Protein AF-A0A3P7P474-F1 (afdb_monomer_lite)

Sequence (451 aa):
MVKGCYFLPIITDCFSPKYAFSIVKDICQPGIQMETLASTDVSKIVAGDEDAVLDVIWKLFLLSEGKQSKSSQVENEIHEVKASLVAWCNQQASAALLQESRDFSSSWWNIWIFSRLAEALFQKPVDVQTPGDTDRLSSALSSFEINFGLPQAISVEDICTGHCDERALILYLACLRDAVSRHRTLTRVKRRLEALVACAELCKEYREGSRRFEDWIKKEINRLTPNPPPDIQTLISARAELRRLQDFQLEEKPIREQEVRRLLELLCLLSAKTDGEGECFLTDYDRSFPARSEEALRQLENALSHRKVCLLEFLKRFDGVQAEIEGLKRRTICLTSWLEKMQGTVNHLCETKSVSNVIFFNNLRNQFEYHCFFVFLYTQNRTEAGKFTDLTRAYERLRTLSPNSTELDNVMRSIALLHTRWHKLRGEALQRLEEANSCRLSFALQLSRND

Organism: Dibothriocephalus latus (NCBI:txid60516)

Secondary structure (DSSP, 8-state):
---S-TTHHHHHTT--HHHHHHHHHHHT-SSS-THHHHTS-HHHHHTT-HHHHHHHHHHHHHHHTT----TT-HHHHHHHHHHHHHHHHHHHS-TTTSSSS--TTT-TT-HHHHHHHHHHHHSS---TT--SHHHHHHHHHHHHHHHH-----S-HHHHHTT-S-HHHHHHHHHHHHHHHHHHHHHHHHHHHHHHHHHHHHHHHHHHHHHHHHHHHHHHHHHHHSSSS-TTTTSHHHHHHHHHHHHHIIIIIHHHHHHHHHHHHHHHHHHHHHHHHHS-----HHHHTHHHHHHHHHHHHHHHHHHHHHHHHHHHHHHHHHHHHHHHHHHHHHHHHHHHHHHHHHHHHHHHT--THHHHHHHHHHHHHHHHHHHTTTTS-------TTHHHHHHHHHHHHH-TT-HHHHHHHHHHHHHHHHHHHHHHHHHHHHHHHHHHHHHHHHHHTT--

Radius of gyration: 57.65 Å; chains: 1; bounding box: 111×51×171 Å

InterPro domains:
  IPR001715 Calponin homology domain [PF00307] (80-178)
  IPR036872 CH domain superfamily [G3DSA:1.10.418.10] (75-179)
  IPR036872 CH domain superfamily [SSF47576] (37-176)

pLDDT: mean 72.61, std 16.37, range [26.06, 95.94]

Foldseek 3Di:
DAPFFPVCPVCVVPDQLVVVVVVVVVVPPDDQDCPQVVVQDNVCSSVVPPVSVVVVVLSVLLVVVVDNDDPVCPVVSVVVLQVVLVVVLVVQQDPVRVPPDDDPVPPLLDLVSLLRSQCSLVVDRQPPPPPDSLVSSVSSQVSLCVQQVQDPRGDSVCSVVVNTDPSSSSSSSVVSSVSSVVSVVVVVVVVVVVVVVVLVVLVVVLVVLLVVLVVVLVVLLVVLPDPPPPPPPDPVVLVVVLVVLVCCVVPVVVVSVVSVVVSVVSVVVSVVVCVVPVDRPDDPVSVCSVVVSVVSVVSSVVSSVVSNVSSVVVVVVVVVLVVLLVLLVVVLVVLVVLLVVLVVLLVVLLVVLDPVSVVVNVVSVVVSLVCLVVSPVVPDDDDDDGSLVVSVVSLVVSCVVPVPDPSSVVSVVSSVVSVVSSVCCVVVSVVSSVVSVVVVVVVVVVVVVVD

Structure (mmCIF, N/CA/C/O backbone):
data_AF-A0A3P7P474-F1
#
_entry.id   AF-A0A3P7P474-F1
#
loop_
_atom_site.group_PDB
_atom_site.id
_atom_site.type_symbol
_atom_site.label_atom_id
_atom_site.label_alt_id
_atom_site.label_comp_id
_atom_site.label_asym_id
_atom_site.label_entity_id
_atom_site.label_seq_id
_atom_site.pdbx_PDB_ins_code
_atom_site.Cartn_x
_atom_site.Cartn_y
_atom_site.Cartn_z
_atom_site.occupancy
_atom_site.B_iso_or_equiv
_atom_site.auth_seq_id
_atom_site.auth_comp_id
_atom_site.auth_asym_id
_atom_site.auth_atom_id
_atom_site.pdbx_PDB_model_num
ATOM 1 N N . MET A 1 1 ? 31.422 3.121 -63.169 1.00 30.03 1 MET A N 1
ATOM 2 C CA . MET A 1 1 ? 32.227 1.882 -62.928 1.00 30.03 1 MET A CA 1
ATOM 3 C C . MET A 1 1 ? 32.115 1.460 -61.451 1.00 30.03 1 MET A C 1
ATOM 5 O O . MET A 1 1 ? 33.030 1.677 -60.672 1.00 30.03 1 MET A O 1
ATOM 9 N N . VAL A 1 2 ? 30.972 0.883 -61.054 1.00 30.39 2 VAL A N 1
ATOM 10 C CA . VAL A 1 2 ? 30.669 0.416 -59.683 1.00 30.39 2 VAL A CA 1
ATOM 11 C C . VAL A 1 2 ? 30.167 -1.023 -59.792 1.00 30.39 2 VAL A C 1
ATOM 13 O O . VAL A 1 2 ? 28.981 -1.263 -59.965 1.00 30.39 2 VAL A O 1
ATOM 16 N N . LYS A 1 3 ? 31.081 -2.000 -59.789 1.00 26.06 3 LYS A N 1
ATOM 17 C CA . LYS A 1 3 ? 30.736 -3.427 -59.968 1.00 26.06 3 LYS A CA 1
ATOM 18 C C . LYS A 1 3 ? 30.696 -4.247 -58.670 1.00 26.06 3 LYS A C 1
ATOM 20 O O . LYS A 1 3 ? 30.462 -5.446 -58.746 1.00 26.06 3 LYS A O 1
ATOM 25 N N . GLY A 1 4 ? 30.882 -3.625 -57.501 1.00 30.19 4 GLY A N 1
ATOM 26 C CA . GLY A 1 4 ? 31.003 -4.338 -56.215 1.00 30.19 4 GLY A CA 1
ATOM 27 C C . GLY A 1 4 ? 30.105 -3.852 -55.070 1.00 30.19 4 GLY A C 1
ATOM 28 O O . GLY A 1 4 ? 30.149 -4.422 -53.985 1.00 30.19 4 GLY A O 1
ATOM 29 N N . CYS A 1 5 ? 29.281 -2.816 -55.265 1.00 32.16 5 CYS A N 1
ATOM 30 C CA . CYS A 1 5 ? 28.410 -2.305 -54.201 1.00 32.16 5 CYS A CA 1
ATOM 31 C C . CYS A 1 5 ? 27.021 -2.957 -54.261 1.00 32.16 5 CYS A C 1
ATOM 33 O O . CYS A 1 5 ? 26.242 -2.696 -55.179 1.00 32.16 5 CYS A O 1
ATOM 35 N N . TYR A 1 6 ? 26.661 -3.719 -53.224 1.00 39.00 6 TYR A N 1
ATOM 36 C CA . TYR A 1 6 ? 25.325 -4.313 -53.034 1.00 39.00 6 TYR A CA 1
ATOM 37 C C . TYR A 1 6 ? 24.215 -3.275 -52.754 1.00 39.00 6 TYR A C 1
ATOM 39 O O . TYR A 1 6 ? 23.088 -3.638 -52.428 1.00 39.00 6 TYR A O 1
ATOM 47 N N . PHE A 1 7 ? 24.493 -1.977 -52.918 1.00 35.59 7 PHE A N 1
ATOM 48 C CA . PHE A 1 7 ? 23.467 -0.930 -52.952 1.00 35.59 7 PHE A CA 1
ATOM 49 C C . PHE A 1 7 ? 22.652 -0.934 -54.253 1.00 35.59 7 PHE A C 1
ATOM 51 O O . PHE A 1 7 ? 21.515 -0.464 -54.246 1.00 35.59 7 PHE A O 1
ATOM 58 N N . LEU A 1 8 ? 23.201 -1.461 -55.357 1.00 36.12 8 LEU A N 1
ATOM 59 C CA . LEU A 1 8 ? 22.512 -1.427 -56.648 1.00 36.12 8 LEU A CA 1
ATOM 60 C C . LEU A 1 8 ? 21.246 -2.301 -56.706 1.00 36.12 8 LEU A C 1
ATOM 62 O O . LEU A 1 8 ? 20.231 -1.743 -57.100 1.00 36.12 8 LEU A O 1
ATOM 66 N N . PRO A 1 9 ? 21.197 -3.574 -56.257 1.00 33.28 9 PRO A N 1
ATOM 67 C CA . PRO A 1 9 ? 20.021 -4.424 -56.488 1.00 33.28 9 PRO A CA 1
ATOM 68 C C . PRO A 1 9 ? 18.727 -3.910 -55.834 1.00 33.28 9 PRO A C 1
ATOM 70 O O . PRO A 1 9 ? 17.646 -4.048 -56.397 1.00 33.28 9 PRO A O 1
ATOM 73 N N . ILE A 1 10 ? 18.821 -3.254 -54.670 1.00 35.09 10 ILE A N 1
ATOM 74 C CA . ILE A 1 10 ? 17.646 -2.728 -53.948 1.00 35.09 10 ILE A CA 1
ATOM 75 C C . ILE A 1 10 ? 17.085 -1.470 -54.637 1.00 35.09 10 ILE A C 1
ATOM 77 O O . ILE A 1 10 ? 15.881 -1.215 -54.592 1.00 35.09 10 ILE A O 1
ATOM 81 N N . ILE A 1 11 ? 17.941 -0.694 -55.308 1.00 38.34 11 ILE A N 1
ATOM 82 C CA . ILE A 1 11 ? 17.552 0.530 -56.017 1.00 38.34 11 ILE A CA 1
ATOM 83 C C . ILE A 1 11 ? 17.171 0.209 -57.473 1.00 38.34 11 ILE A C 1
ATOM 85 O O . ILE A 1 11 ? 16.175 0.728 -57.970 1.00 38.34 11 ILE A O 1
ATOM 89 N N . THR A 1 12 ? 17.878 -0.691 -58.158 1.00 37.34 12 THR A N 1
ATOM 90 C CA . THR A 1 12 ? 17.624 -1.012 -59.572 1.00 37.34 12 THR A CA 1
ATOM 91 C C . THR A 1 12 ? 16.317 -1.769 -59.795 1.00 37.34 12 THR A C 1
ATOM 93 O O . THR A 1 12 ? 15.658 -1.521 -60.801 1.00 37.34 12 THR A O 1
ATOM 96 N N . ASP A 1 13 ? 15.885 -2.614 -58.852 1.00 37.56 13 ASP A N 1
ATOM 97 C CA . ASP A 1 13 ? 14.627 -3.366 -58.993 1.00 37.56 13 ASP A CA 1
ATOM 98 C C . ASP A 1 13 ? 13.378 -2.520 -58.670 1.00 37.56 13 ASP A C 1
ATOM 100 O O . ASP A 1 13 ? 12.267 -2.862 -59.080 1.00 37.56 13 ASP A O 1
ATOM 104 N N . CYS A 1 14 ? 13.542 -1.380 -57.984 1.00 37.00 14 CYS A N 1
ATOM 105 C CA . CYS A 1 14 ? 12.440 -0.483 -57.609 1.00 37.00 14 CYS A CA 1
ATOM 106 C C . CYS A 1 14 ? 12.325 0.773 -58.495 1.00 37.00 14 CYS A C 1
ATOM 108 O O . CYS A 1 14 ? 11.261 1.397 -58.547 1.00 37.00 14 CYS A O 1
ATOM 110 N N . PHE A 1 15 ? 13.386 1.166 -59.204 1.00 42.53 15 PHE A N 1
ATOM 111 C CA . PHE A 1 15 ? 13.407 2.391 -60.005 1.00 42.53 15 PHE A CA 1
ATOM 112 C C . PHE A 1 15 ? 13.081 2.118 -61.479 1.00 42.53 15 PHE A C 1
ATOM 114 O O . PHE A 1 15 ? 13.944 2.112 -62.352 1.00 42.53 15 PHE A O 1
ATOM 121 N N . SER A 1 16 ? 11.789 1.994 -61.795 1.00 43.84 16 SER A N 1
ATOM 122 C CA . SER A 1 16 ? 11.343 2.296 -63.161 1.00 43.84 16 SER A CA 1
ATOM 123 C C . SER A 1 16 ? 11.726 3.751 -63.486 1.00 43.84 16 SER A C 1
ATOM 125 O O . SER A 1 16 ? 11.439 4.640 -62.673 1.00 43.84 16 SER A O 1
ATOM 127 N N . PRO A 1 17 ? 12.320 4.050 -64.659 1.00 45.66 17 PRO A N 1
ATOM 128 C CA . PRO A 1 17 ? 12.796 5.396 -65.002 1.00 45.66 17 PRO A CA 1
ATOM 129 C C . PRO A 1 17 ? 11.696 6.474 -64.942 1.00 45.66 17 PRO A C 1
ATOM 131 O O . PRO A 1 17 ? 11.989 7.658 -64.785 1.00 45.66 17 PRO A O 1
ATOM 134 N N . LYS A 1 18 ? 10.413 6.079 -64.986 1.00 45.47 18 LYS A N 1
ATOM 135 C CA . LYS A 1 18 ? 9.263 6.978 -64.786 1.00 45.47 18 LYS A CA 1
ATOM 136 C C . LYS A 1 18 ? 9.041 7.392 -63.323 1.00 45.47 18 LYS A C 1
ATOM 138 O O . LYS A 1 18 ? 8.585 8.505 -63.082 1.00 45.47 18 LYS A O 1
ATOM 143 N N . TYR A 1 19 ? 9.361 6.530 -62.359 1.00 49.44 19 TYR A N 1
ATOM 144 C CA . TYR A 1 19 ? 9.204 6.810 -60.926 1.00 49.44 19 TYR A CA 1
ATOM 145 C C . TYR A 1 19 ? 10.385 7.604 -60.359 1.00 49.44 19 TYR A C 1
ATOM 147 O O . TYR A 1 19 ? 10.177 8.463 -59.505 1.00 49.44 19 TYR A O 1
ATOM 155 N N . ALA A 1 20 ? 11.588 7.406 -60.910 1.00 48.69 20 ALA A N 1
ATOM 156 C CA . ALA A 1 20 ? 12.783 8.180 -60.567 1.00 48.69 20 ALA A CA 1
ATOM 157 C C . ALA A 1 20 ? 12.542 9.696 -60.669 1.00 48.69 20 ALA A C 1
ATOM 159 O O . ALA A 1 20 ? 12.865 10.454 -59.759 1.00 48.69 20 ALA A O 1
ATOM 160 N N . PHE A 1 21 ? 11.901 10.128 -61.760 1.00 49.84 21 PHE A N 1
ATOM 161 C CA . PHE A 1 21 ? 11.622 11.537 -62.029 1.00 49.84 21 PHE A CA 1
ATOM 162 C C . PHE A 1 21 ? 10.602 12.146 -61.052 1.00 49.84 21 PHE A C 1
ATOM 164 O O . PHE A 1 21 ? 10.766 13.292 -60.640 1.00 49.84 21 PHE A O 1
ATOM 171 N N . SER A 1 22 ? 9.570 11.391 -60.646 1.00 54.66 22 SER A N 1
ATOM 172 C CA . SER A 1 22 ? 8.598 11.862 -59.644 1.00 54.66 22 SER A CA 1
ATOM 173 C C . SER A 1 22 ? 9.245 11.994 -58.270 1.00 54.66 22 SER A C 1
ATOM 175 O O . SER A 1 22 ? 9.094 13.023 -57.630 1.00 54.66 22 SER A O 1
ATOM 177 N N . ILE A 1 23 ? 10.040 11.003 -57.859 1.00 58.69 23 ILE A N 1
ATOM 178 C CA . ILE A 1 23 ? 10.731 11.001 -56.563 1.00 58.69 23 ILE A CA 1
ATOM 179 C C . ILE A 1 23 ? 11.720 12.168 -56.472 1.00 58.69 23 ILE A C 1
ATOM 181 O O . ILE A 1 23 ? 11.723 12.894 -55.484 1.00 58.69 23 ILE A O 1
ATOM 185 N N . VAL A 1 24 ? 12.516 12.408 -57.521 1.00 55.00 24 VAL A N 1
ATOM 186 C CA . VAL A 1 24 ? 13.437 13.557 -57.568 1.00 55.00 24 VAL A CA 1
ATOM 187 C C . VAL A 1 24 ? 12.667 14.878 -57.500 1.00 55.00 24 VAL A C 1
ATOM 189 O O . VAL A 1 24 ? 13.089 15.792 -56.796 1.00 55.00 24 VAL A O 1
ATOM 192 N N . LYS A 1 25 ? 11.512 14.979 -58.166 1.00 53.75 25 LYS A N 1
ATOM 193 C CA . LYS A 1 25 ? 10.660 16.176 -58.134 1.00 53.75 25 LYS A CA 1
ATOM 194 C C . LYS A 1 25 ? 10.018 16.406 -56.759 1.00 53.75 25 LYS A C 1
ATOM 196 O O . LYS A 1 25 ? 9.964 17.551 -56.317 1.00 53.75 25 LYS A O 1
ATOM 201 N N . ASP A 1 26 ? 9.582 15.343 -56.088 1.00 56.62 26 ASP A N 1
ATOM 202 C CA . ASP A 1 26 ? 8.916 15.393 -54.781 1.00 56.62 26 ASP A CA 1
ATOM 203 C C . ASP A 1 26 ? 9.908 15.660 -53.633 1.00 56.62 26 ASP A C 1
ATOM 205 O O . ASP A 1 26 ? 9.574 16.356 -52.679 1.00 56.62 26 ASP A O 1
ATOM 209 N N . ILE A 1 27 ? 11.160 15.198 -53.752 1.00 53.34 27 ILE A N 1
ATOM 210 C CA . ILE A 1 27 ? 12.258 15.542 -52.825 1.00 53.34 27 ILE A CA 1
ATOM 211 C C . ILE A 1 27 ? 12.679 17.021 -52.973 1.00 53.34 27 ILE A C 1
ATOM 213 O O . ILE A 1 27 ? 13.187 17.628 -52.030 1.00 53.34 27 ILE A O 1
ATOM 217 N N . CYS A 1 28 ? 12.446 17.634 -54.138 1.00 50.69 28 CYS A N 1
ATOM 218 C CA . CYS A 1 28 ? 12.890 18.994 -54.459 1.00 50.69 28 CYS A CA 1
ATOM 219 C C . CYS A 1 28 ? 11.994 20.146 -53.942 1.00 50.69 28 CYS A C 1
ATOM 221 O O . CYS A 1 28 ? 12.257 21.296 -54.301 1.00 50.69 28 CYS A O 1
ATOM 223 N N . GLN A 1 29 ? 10.978 19.930 -53.090 1.00 44.53 29 GLN A N 1
ATOM 224 C CA . GLN A 1 29 ? 10.278 21.041 -52.406 1.00 44.53 29 GLN A CA 1
ATOM 225 C C . GLN A 1 29 ? 9.906 20.755 -50.935 1.00 44.53 29 GLN A C 1
ATOM 227 O O . GLN A 1 29 ? 9.516 19.631 -50.635 1.00 44.53 29 GLN A O 1
ATOM 232 N N . PRO A 1 30 ? 9.905 21.766 -50.027 1.00 48.44 30 PRO A N 1
ATOM 233 C CA . PRO A 1 30 ? 10.418 23.135 -50.139 1.00 48.44 30 PRO A CA 1
ATOM 234 C C . PRO A 1 30 ? 11.749 23.304 -49.372 1.00 48.44 30 PRO A C 1
ATOM 236 O O . PRO A 1 30 ? 11.830 23.025 -48.179 1.00 48.44 30 PRO A O 1
ATOM 239 N N . GLY A 1 31 ? 12.788 23.815 -50.042 1.00 48.06 31 GLY A N 1
ATOM 240 C CA . GLY A 1 31 ? 14.022 24.294 -49.390 1.00 48.06 31 GLY A CA 1
ATOM 241 C C . GLY A 1 31 ? 15.338 23.745 -49.946 1.00 48.06 31 GLY A C 1
ATOM 242 O O . GLY A 1 31 ? 16.386 24.333 -49.690 1.00 48.06 31 GLY A O 1
ATOM 243 N N . ILE A 1 32 ? 15.304 22.679 -50.746 1.00 52.50 32 ILE A N 1
ATOM 244 C CA . ILE A 1 32 ? 16.493 22.145 -51.422 1.00 52.50 32 ILE A CA 1
ATOM 245 C C . ILE A 1 32 ? 16.586 22.808 -52.798 1.00 52.50 32 ILE A C 1
ATOM 247 O O . ILE A 1 32 ? 15.702 22.649 -53.639 1.00 52.50 32 ILE A O 1
ATOM 251 N N . GLN A 1 33 ? 17.617 23.627 -53.006 1.00 53.81 33 GLN A N 1
ATOM 252 C CA . GLN A 1 33 ? 17.768 24.415 -54.226 1.00 53.81 33 GLN A CA 1
ATOM 253 C C . GLN A 1 33 ? 17.976 23.498 -55.442 1.00 53.81 33 GLN A C 1
ATOM 255 O O . GLN A 1 33 ? 18.973 22.789 -55.551 1.00 53.81 33 GLN A O 1
ATOM 260 N N . MET A 1 34 ? 17.024 23.554 -56.377 1.00 47.53 34 MET A N 1
ATOM 261 C CA . MET A 1 34 ? 17.015 22.839 -57.663 1.00 47.53 34 MET A CA 1
ATOM 262 C C . MET A 1 34 ? 18.294 23.017 -58.502 1.00 47.53 34 MET A C 1
ATOM 264 O O . MET A 1 34 ? 18.552 22.202 -59.383 1.00 47.53 34 MET A O 1
ATOM 268 N N . GLU A 1 35 ? 19.105 24.045 -58.242 1.00 52.72 35 GLU A N 1
ATOM 269 C CA . GLU A 1 35 ? 20.341 24.335 -58.983 1.00 52.72 35 GLU A CA 1
ATOM 270 C C . GLU A 1 35 ? 21.384 23.209 -58.873 1.00 52.72 35 GLU A C 1
ATOM 272 O O . GLU A 1 35 ? 22.077 22.912 -59.847 1.00 52.72 35 GLU A O 1
ATOM 277 N N . THR A 1 36 ? 21.452 22.516 -57.732 1.00 52.31 36 THR A N 1
ATOM 278 C CA . THR A 1 36 ? 22.420 21.432 -57.511 1.00 52.31 36 THR A CA 1
ATOM 279 C C . THR A 1 36 ? 22.114 20.191 -58.360 1.00 52.31 36 THR A C 1
ATOM 281 O O . THR A 1 36 ? 23.022 19.572 -58.922 1.00 52.31 36 THR A O 1
ATOM 284 N N . LEU A 1 37 ? 20.831 19.842 -58.505 1.00 54.69 37 LEU A N 1
ATOM 285 C CA . LEU A 1 37 ? 20.383 18.684 -59.288 1.00 54.69 37 LEU A CA 1
ATOM 286 C C . LEU A 1 37 ? 20.219 19.015 -60.779 1.00 54.69 37 LEU A C 1
ATOM 288 O O . LEU A 1 37 ? 20.416 18.128 -61.609 1.00 54.69 37 LEU A O 1
ATOM 292 N N . ALA A 1 38 ? 19.965 20.285 -61.126 1.00 53.09 38 ALA A N 1
ATOM 293 C CA . ALA A 1 38 ? 19.845 20.770 -62.505 1.00 53.09 38 ALA A CA 1
ATOM 294 C C . ALA A 1 38 ? 21.130 20.621 -63.342 1.00 53.09 38 ALA A C 1
ATOM 296 O O . ALA A 1 38 ? 21.060 20.611 -64.567 1.00 53.09 38 ALA A O 1
ATOM 297 N N . SER A 1 39 ? 22.293 20.477 -62.696 1.00 54.06 39 SER A N 1
ATOM 298 C CA . SER A 1 39 ? 23.575 20.194 -63.364 1.00 54.06 39 SER A CA 1
ATOM 299 C C . SER A 1 39 ? 23.684 18.774 -63.939 1.00 54.06 39 SER A C 1
ATOM 301 O O . SER A 1 39 ? 24.614 18.484 -64.689 1.00 54.06 39 SER A O 1
ATOM 303 N N . THR A 1 40 ? 22.759 17.882 -63.581 1.00 58.66 40 THR A N 1
ATOM 304 C CA . THR A 1 40 ? 22.797 16.468 -63.961 1.00 58.66 40 THR A CA 1
ATOM 305 C C . THR A 1 40 ? 21.832 16.241 -65.120 1.00 58.66 40 THR A C 1
ATOM 307 O O . THR A 1 40 ? 20.651 16.564 -65.007 1.00 58.66 40 THR A O 1
ATOM 310 N N . ASP A 1 41 ? 22.316 15.688 -66.237 1.00 60.97 41 ASP A N 1
ATOM 311 C CA . ASP A 1 41 ? 21.489 15.378 -67.409 1.00 60.97 41 ASP A CA 1
ATOM 312 C C . ASP A 1 41 ? 20.387 14.373 -67.036 1.00 60.97 41 ASP A C 1
ATOM 314 O O . ASP A 1 41 ? 20.588 13.158 -67.032 1.00 60.97 41 ASP A O 1
ATOM 318 N N . VAL A 1 42 ? 19.185 14.875 -66.754 1.00 62.31 42 VAL A N 1
ATOM 319 C CA . VAL A 1 42 ? 18.019 14.052 -66.392 1.00 62.31 42 VAL A CA 1
ATOM 320 C C . VAL A 1 42 ? 17.658 13.058 -67.508 1.00 62.31 42 VAL A C 1
ATOM 322 O O . VAL A 1 42 ? 17.116 11.984 -67.247 1.00 62.31 42 VAL A O 1
ATOM 325 N N . SER A 1 43 ? 18.029 13.372 -68.751 1.00 61.41 43 SER A N 1
ATOM 326 C CA . SER A 1 43 ? 17.924 12.475 -69.905 1.00 61.41 43 SER A CA 1
ATOM 327 C C . SER A 1 43 ? 18.763 11.197 -69.758 1.00 61.41 43 SER A C 1
ATOM 329 O O . SER A 1 43 ? 18.304 10.139 -70.182 1.00 61.41 43 SER A O 1
ATOM 331 N N . LYS A 1 44 ? 19.942 11.259 -69.120 1.00 63.34 44 LYS A N 1
ATOM 332 C CA . LYS A 1 44 ? 20.820 10.098 -68.882 1.00 63.34 44 LYS A CA 1
ATOM 333 C C . LYS A 1 44 ? 20.278 9.179 -67.789 1.00 63.34 44 LYS A C 1
ATOM 335 O O . LYS A 1 44 ? 20.331 7.964 -67.927 1.00 63.34 44 LYS A O 1
ATOM 340 N N . ILE A 1 45 ? 19.650 9.750 -66.762 1.00 65.88 45 ILE A N 1
ATOM 341 C CA . ILE A 1 45 ? 18.980 8.994 -65.689 1.00 65.88 45 ILE A CA 1
ATOM 342 C C . ILE A 1 45 ? 17.796 8.199 -66.250 1.00 65.88 45 ILE A C 1
ATOM 344 O O . ILE A 1 45 ? 17.646 7.014 -65.970 1.00 65.88 45 ILE A O 1
ATOM 348 N N . VAL A 1 46 ? 16.966 8.836 -67.085 1.00 63.94 46 VAL A N 1
ATOM 349 C CA . VAL A 1 46 ? 15.829 8.169 -67.746 1.00 63.94 46 VAL A CA 1
ATOM 350 C C . VAL A 1 46 ? 16.304 7.101 -68.739 1.00 63.94 46 VAL A C 1
ATOM 352 O O . VAL A 1 46 ? 15.612 6.102 -68.931 1.00 63.94 46 VAL A O 1
ATOM 355 N N . ALA A 1 47 ? 17.489 7.283 -69.332 1.00 69.31 47 ALA A N 1
ATOM 356 C CA . ALA A 1 47 ? 18.139 6.298 -70.193 1.00 69.31 47 ALA A CA 1
ATOM 357 C C . ALA A 1 47 ? 18.787 5.126 -69.427 1.00 69.31 47 ALA A C 1
ATOM 359 O O . ALA A 1 47 ? 19.233 4.177 -70.069 1.00 69.31 47 ALA A O 1
ATOM 360 N N . GLY A 1 48 ? 18.811 5.160 -68.089 1.00 63.78 48 GLY A N 1
ATOM 361 C CA . GLY A 1 48 ? 19.390 4.101 -67.260 1.00 63.78 48 GLY A CA 1
ATOM 362 C C . GLY A 1 48 ? 20.915 4.143 -67.160 1.00 63.78 48 GLY A C 1
ATOM 363 O O . GLY A 1 48 ? 21.528 3.108 -66.920 1.00 63.78 48 GLY A O 1
ATOM 364 N N . ASP A 1 49 ? 21.534 5.309 -67.360 1.00 77.25 49 ASP A N 1
ATOM 365 C CA . ASP A 1 49 ? 22.973 5.486 -67.162 1.00 77.25 49 ASP A CA 1
ATOM 366 C C . ASP A 1 49 ? 23.329 5.362 -65.670 1.00 77.25 49 ASP A C 1
ATOM 368 O O . ASP A 1 49 ? 22.950 6.204 -64.848 1.00 77.25 49 ASP A O 1
ATOM 372 N N . GLU A 1 50 ? 24.045 4.290 -65.322 1.00 72.38 50 GLU A N 1
ATOM 373 C CA . GLU A 1 50 ? 24.411 3.940 -63.945 1.00 72.38 50 GLU A CA 1
ATOM 374 C C . GLU A 1 50 ? 25.199 5.063 -63.258 1.00 72.38 50 GLU A C 1
ATOM 376 O O . GLU A 1 50 ? 24.927 5.392 -62.101 1.00 72.38 50 GLU A O 1
ATOM 381 N N . ASP A 1 51 ? 26.131 5.701 -63.971 1.00 74.31 51 ASP A N 1
ATOM 382 C CA . ASP A 1 51 ? 26.993 6.738 -63.398 1.00 74.31 51 ASP A CA 1
ATOM 383 C C . ASP A 1 51 ? 26.188 8.019 -63.086 1.00 74.31 51 ASP A C 1
ATOM 385 O O . ASP A 1 51 ? 26.424 8.678 -62.070 1.00 74.31 51 ASP A O 1
ATOM 389 N N . ALA A 1 52 ? 25.171 8.337 -63.898 1.00 73.62 52 ALA A N 1
ATOM 390 C CA . ALA A 1 52 ? 24.276 9.471 -63.661 1.00 73.62 52 ALA A CA 1
ATOM 391 C C . ALA A 1 52 ? 23.341 9.238 -62.461 1.00 73.62 52 ALA A C 1
ATOM 393 O O . ALA A 1 52 ? 23.089 10.158 -61.680 1.00 73.62 52 ALA A O 1
ATOM 394 N N . VAL A 1 53 ? 22.840 8.009 -62.288 1.00 74.12 53 VAL A N 1
ATOM 395 C CA . VAL A 1 53 ? 22.013 7.627 -61.129 1.00 74.12 53 VAL A CA 1
ATOM 396 C C . VAL A 1 53 ? 22.829 7.703 -59.834 1.00 74.12 53 VAL A C 1
ATOM 398 O O . VAL A 1 53 ? 22.366 8.273 -58.843 1.00 74.12 53 VAL A O 1
ATOM 401 N N . LEU A 1 54 ? 24.060 7.185 -59.847 1.00 76.00 54 LEU A N 1
ATOM 402 C CA . LEU A 1 54 ? 24.965 7.210 -58.696 1.00 76.00 54 LEU A CA 1
ATOM 403 C C . LEU A 1 54 ? 25.350 8.636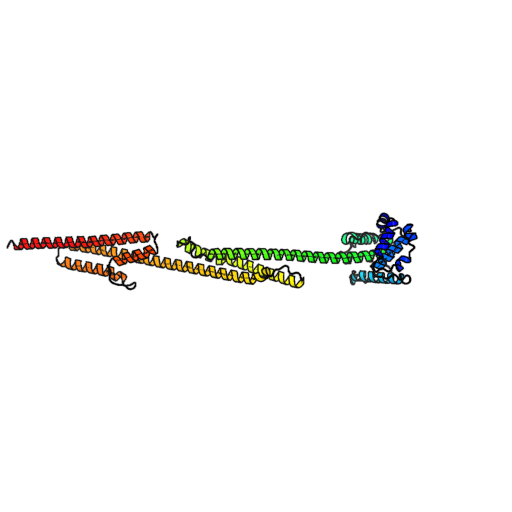 -58.279 1.00 76.00 54 LEU A C 1
ATOM 405 O O . LEU A 1 54 ? 25.400 8.930 -57.084 1.00 76.00 54 LEU A O 1
ATOM 409 N N . ASP A 1 55 ? 25.572 9.538 -59.238 1.00 76.25 55 ASP A N 1
ATOM 410 C CA . ASP A 1 55 ? 25.890 10.939 -58.944 1.00 76.25 55 ASP A CA 1
ATOM 411 C C . ASP A 1 55 ? 24.719 11.675 -58.268 1.00 76.25 55 ASP A C 1
ATOM 413 O O . ASP A 1 55 ? 24.921 12.458 -57.336 1.00 76.25 55 ASP A O 1
ATOM 417 N N . VAL A 1 56 ? 23.475 11.373 -58.661 1.00 75.94 56 VAL A N 1
ATOM 418 C CA . VAL A 1 56 ? 22.282 11.915 -57.990 1.00 75.94 56 VAL A CA 1
ATOM 419 C C . VAL A 1 56 ? 22.137 11.378 -56.570 1.00 75.94 56 VAL A C 1
ATOM 421 O O . VAL A 1 56 ? 21.904 12.165 -55.653 1.00 75.94 56 VAL A O 1
ATOM 424 N N . ILE A 1 57 ? 22.305 10.069 -56.361 1.00 77.69 57 ILE A N 1
ATOM 425 C CA . ILE A 1 57 ? 22.252 9.465 -55.018 1.00 77.69 57 ILE A CA 1
ATOM 426 C C . ILE A 1 57 ? 23.308 10.101 -54.105 1.00 77.69 57 ILE A C 1
ATOM 428 O O . ILE A 1 57 ? 23.016 10.450 -52.961 1.00 77.69 57 ILE A O 1
ATOM 432 N N . TRP A 1 58 ? 24.516 10.322 -54.625 1.00 80.25 58 TRP A N 1
ATOM 433 C CA . TRP A 1 58 ? 25.595 10.974 -53.890 1.00 80.25 58 TRP A CA 1
ATOM 434 C C . TRP A 1 58 ? 25.267 12.423 -53.503 1.00 80.25 58 TRP A C 1
ATOM 436 O O . TRP A 1 58 ? 25.448 12.818 -52.351 1.00 80.25 58 TRP A O 1
ATOM 446 N N . LYS A 1 59 ? 24.722 13.214 -54.435 1.00 75.25 59 LYS A N 1
ATOM 447 C CA . LYS A 1 59 ? 24.268 14.587 -54.160 1.00 75.25 59 LYS A CA 1
ATOM 448 C C . LYS A 1 59 ? 23.159 14.621 -53.104 1.00 75.25 59 LYS A C 1
ATOM 450 O O . LYS A 1 59 ? 23.194 15.471 -52.219 1.00 75.25 59 LYS A O 1
ATOM 455 N N . LEU A 1 60 ? 22.207 13.687 -53.156 1.00 74.69 60 LEU A N 1
ATOM 456 C CA . LEU A 1 60 ? 21.150 13.560 -52.145 1.00 74.69 60 LEU A CA 1
ATOM 457 C C . LEU A 1 60 ? 21.712 13.225 -50.757 1.00 74.69 60 LEU A C 1
ATOM 459 O O . LEU A 1 60 ? 21.264 13.797 -49.764 1.00 74.69 60 LEU A O 1
ATOM 463 N N . PHE A 1 61 ? 22.723 12.359 -50.685 1.00 81.25 61 PHE A N 1
ATOM 464 C CA . PHE A 1 61 ? 23.430 12.080 -49.438 1.00 81.25 61 PHE A CA 1
ATOM 465 C C . PHE A 1 61 ? 24.108 13.338 -48.865 1.00 81.25 61 PHE A C 1
ATOM 467 O O . PHE A 1 61 ? 23.877 13.679 -47.705 1.00 81.25 61 PHE A O 1
ATOM 474 N N . LEU A 1 62 ? 24.869 14.086 -49.670 1.00 76.50 62 LEU A N 1
ATOM 475 C CA . LEU A 1 62 ? 25.522 15.323 -49.210 1.00 76.50 62 LEU A CA 1
ATOM 476 C C . LEU A 1 62 ? 24.516 16.377 -48.720 1.00 76.50 62 LEU A C 1
ATOM 478 O O . LEU A 1 62 ? 24.763 17.059 -47.723 1.00 76.50 62 LEU A O 1
ATOM 482 N N . LEU A 1 63 ? 23.356 16.469 -49.375 1.00 72.62 63 LEU A N 1
ATOM 483 C CA . LEU A 1 63 ? 22.255 17.324 -48.932 1.00 72.62 63 LEU A CA 1
ATOM 484 C C . LEU A 1 63 ? 21.696 16.885 -47.570 1.00 72.62 63 LEU A C 1
ATOM 486 O O . LEU A 1 63 ? 21.412 17.739 -46.731 1.00 72.62 63 LEU A O 1
ATOM 490 N N . SER A 1 64 ? 21.574 15.576 -47.323 1.00 69.75 64 SER A N 1
ATOM 491 C CA . SER A 1 64 ? 21.123 15.045 -46.027 1.00 69.75 64 SER A CA 1
ATOM 492 C C . SER A 1 64 ? 22.099 15.342 -44.877 1.00 69.75 64 SER A C 1
ATOM 494 O O . SER A 1 64 ? 21.663 15.556 -43.749 1.00 69.75 64 SER A O 1
ATOM 496 N N . GLU A 1 65 ? 23.396 15.485 -45.176 1.00 73.00 65 GLU A N 1
ATOM 497 C CA . GLU A 1 65 ? 24.431 15.942 -44.233 1.00 73.00 65 GLU A CA 1
ATOM 498 C C . GLU A 1 65 ? 24.436 17.474 -44.022 1.00 73.00 65 GLU A C 1
ATOM 500 O O . GLU A 1 65 ? 25.281 18.010 -43.300 1.00 73.00 65 GLU A O 1
ATOM 505 N N . GLY A 1 66 ? 23.510 18.207 -44.652 1.00 62.72 66 GLY A N 1
ATOM 506 C CA . GLY A 1 66 ? 23.386 19.661 -44.529 1.00 62.72 66 GLY A CA 1
ATOM 507 C C . GLY A 1 66 ? 24.406 20.461 -45.348 1.00 62.72 66 GLY A C 1
ATOM 508 O O . GLY A 1 66 ? 24.637 21.635 -45.049 1.00 62.72 66 GLY A O 1
ATOM 509 N N . LYS A 1 67 ? 25.030 19.859 -46.372 1.00 59.97 67 LYS A N 1
ATOM 510 C CA . LYS A 1 67 ? 25.974 20.539 -47.274 1.00 59.97 67 LYS A CA 1
ATOM 511 C C . LYS A 1 67 ? 25.243 21.109 -48.490 1.00 59.97 67 LYS A C 1
ATOM 513 O O . LYS A 1 67 ? 24.502 20.403 -49.169 1.00 59.97 67 LYS A O 1
ATOM 518 N N . GLN A 1 68 ? 25.430 22.402 -48.762 1.00 53.97 68 GLN A N 1
ATOM 519 C CA . GLN A 1 68 ? 24.856 23.057 -49.940 1.00 53.97 68 GLN A CA 1
ATOM 520 C C . GLN A 1 68 ? 25.823 22.942 -51.110 1.00 53.97 68 GLN A C 1
ATOM 522 O O . GLN A 1 68 ? 26.732 23.760 -51.214 1.00 53.97 68 GLN A O 1
ATOM 527 N N . SER A 1 69 ? 25.595 21.964 -51.989 1.00 48.25 69 SER A N 1
ATOM 528 C CA . SER A 1 69 ? 26.480 21.743 -53.128 1.00 48.25 69 SER A CA 1
ATOM 529 C C . SER A 1 69 ? 26.379 22.861 -54.157 1.00 48.25 69 SER A C 1
ATOM 531 O O . SER A 1 69 ? 25.521 22.859 -55.046 1.00 48.25 69 SER A O 1
ATOM 533 N N . LYS A 1 70 ? 27.260 23.852 -54.007 1.00 52.47 70 LYS A N 1
ATOM 534 C CA . LYS A 1 70 ? 27.594 24.805 -55.065 1.00 52.47 70 LYS A CA 1
ATOM 535 C C . LYS A 1 70 ? 28.615 24.106 -55.953 1.00 52.47 70 LYS A C 1
ATOM 537 O O . LYS A 1 70 ? 29.629 23.616 -55.465 1.00 52.47 70 LYS A O 1
ATOM 542 N N . SER A 1 71 ? 28.352 24.056 -57.256 1.00 51.12 71 SER A N 1
ATOM 543 C CA . SER A 1 71 ? 29.083 23.245 -58.248 1.00 51.12 71 SER A CA 1
ATOM 544 C C . SER A 1 71 ? 30.610 23.436 -58.288 1.00 51.12 71 SER A C 1
ATOM 546 O O . SER A 1 71 ? 31.300 22.620 -58.889 1.00 51.12 71 SER A O 1
ATOM 548 N N . SER A 1 72 ? 31.153 24.467 -57.634 1.00 52.69 72 SER A N 1
ATOM 549 C CA . SER A 1 72 ? 32.588 24.741 -57.511 1.00 52.69 72 SER A CA 1
ATOM 550 C C . SER A 1 72 ? 33.245 24.278 -56.195 1.00 52.69 72 SER A C 1
ATOM 552 O O . SER A 1 72 ? 34.443 24.498 -56.034 1.00 52.69 72 SER A O 1
ATOM 554 N N . GLN A 1 73 ? 32.515 23.663 -55.249 1.00 59.56 73 GLN A N 1
ATOM 555 C CA . GLN A 1 73 ? 33.027 23.324 -53.903 1.00 59.56 73 GLN A CA 1
ATOM 556 C C . GLN A 1 73 ? 32.800 21.867 -53.451 1.00 59.56 73 GLN A C 1
ATOM 558 O O . GLN A 1 73 ? 33.052 21.549 -52.289 1.00 59.56 73 GLN A O 1
ATOM 563 N N . VAL A 1 74 ? 32.415 20.960 -54.356 1.00 61.94 74 VAL A N 1
ATOM 564 C CA . VAL A 1 74 ? 32.130 19.541 -54.042 1.00 61.94 74 VAL A CA 1
ATOM 565 C C . VAL A 1 74 ? 33.280 18.862 -53.282 1.00 61.94 74 VAL A C 1
ATOM 567 O O . VAL A 1 74 ? 33.044 18.150 -52.310 1.00 61.94 74 VAL A O 1
ATOM 570 N N . GLU A 1 75 ? 34.536 19.107 -53.662 1.00 67.00 75 GLU A N 1
ATOM 571 C CA . GLU A 1 75 ? 35.704 18.524 -52.979 1.00 67.00 75 GLU A CA 1
ATOM 572 C C . GLU A 1 75 ? 35.847 19.003 -51.524 1.00 67.00 75 GLU A C 1
ATOM 574 O O . GLU A 1 75 ? 36.192 18.213 -50.642 1.00 67.00 75 GLU A O 1
ATOM 579 N N . ASN A 1 76 ? 35.508 20.267 -51.250 1.00 71.88 76 ASN A N 1
ATOM 580 C CA . ASN A 1 76 ? 35.534 20.825 -49.897 1.00 71.88 76 ASN A CA 1
ATOM 581 C C . ASN A 1 76 ? 34.419 20.228 -49.029 1.00 71.88 76 ASN A C 1
ATOM 583 O O . ASN A 1 76 ? 34.653 19.885 -47.874 1.00 71.88 76 ASN A O 1
ATOM 587 N N . GLU A 1 77 ? 33.221 20.043 -49.586 1.00 71.25 77 GLU A N 1
ATOM 588 C CA . GLU A 1 77 ? 32.085 19.427 -48.883 1.00 71.25 77 GLU A CA 1
ATOM 589 C C . GLU A 1 77 ? 32.376 17.977 -48.500 1.00 71.25 77 GLU A C 1
ATOM 591 O O . GLU A 1 77 ? 32.108 17.561 -47.370 1.00 71.25 77 GLU A O 1
ATOM 596 N N . ILE A 1 78 ? 32.991 17.228 -49.419 1.00 73.31 78 ILE A N 1
ATOM 597 C CA . ILE A 1 78 ? 33.459 15.867 -49.160 1.00 73.31 78 ILE A CA 1
ATOM 598 C C . ILE A 1 78 ? 34.495 15.885 -48.037 1.00 73.31 78 ILE A C 1
ATOM 600 O O . ILE A 1 78 ? 34.374 15.107 -47.094 1.00 73.31 78 ILE A O 1
ATOM 604 N N . HIS A 1 79 ? 35.479 16.786 -48.086 1.00 76.00 79 HIS A N 1
ATOM 605 C CA . HIS A 1 79 ? 36.492 16.907 -47.038 1.00 76.00 79 HIS A CA 1
ATOM 606 C C . HIS A 1 79 ? 35.882 17.235 -45.661 1.00 76.00 79 HIS A C 1
ATOM 608 O O . HIS A 1 79 ? 36.318 16.700 -44.642 1.00 76.00 79 HIS A O 1
ATOM 614 N N . GLU A 1 80 ? 34.845 18.070 -45.602 1.00 76.56 80 GLU A N 1
ATOM 615 C CA . GLU A 1 80 ? 34.152 18.399 -44.353 1.00 76.56 80 GLU A CA 1
ATOM 616 C C . GLU A 1 80 ? 33.347 17.226 -43.778 1.00 76.56 80 GLU A C 1
ATOM 618 O O . GLU A 1 80 ? 33.427 16.962 -42.575 1.00 76.56 80 GLU A O 1
ATOM 623 N N . VAL A 1 81 ? 32.586 16.503 -44.610 1.00 78.31 81 VAL A N 1
ATOM 624 C CA . VAL A 1 81 ? 31.868 15.285 -44.182 1.00 78.31 81 VAL A CA 1
ATOM 625 C C . VAL A 1 81 ? 32.871 14.244 -43.696 1.00 78.31 81 VAL A C 1
ATOM 627 O O . VAL A 1 81 ? 32.701 13.654 -42.628 1.00 78.31 81 VAL A O 1
ATOM 630 N N . LYS A 1 82 ? 33.974 14.087 -44.431 1.00 78.62 82 LYS A N 1
ATOM 631 C CA . LYS A 1 82 ? 35.078 13.210 -44.059 1.00 78.62 82 LYS A CA 1
ATOM 632 C C . LYS A 1 82 ? 35.654 13.562 -42.687 1.00 78.62 82 LYS A C 1
ATOM 634 O O . LYS A 1 82 ? 35.739 12.700 -41.814 1.00 78.62 82 LYS A O 1
ATOM 639 N N . ALA A 1 83 ? 35.992 14.831 -42.469 1.00 78.38 83 ALA A N 1
ATOM 640 C CA . ALA A 1 83 ? 36.509 15.312 -41.192 1.00 78.38 83 ALA A CA 1
ATOM 641 C C . ALA A 1 83 ? 35.518 15.076 -40.037 1.00 78.38 83 ALA A C 1
ATOM 643 O O . ALA A 1 83 ? 35.926 14.680 -38.945 1.00 78.38 83 ALA A O 1
ATOM 644 N N . SER A 1 84 ? 34.215 15.255 -40.283 1.00 81.88 84 SER A N 1
ATOM 645 C CA . SER A 1 84 ? 33.159 14.983 -39.300 1.00 81.88 84 SER A CA 1
ATOM 646 C C . SER A 1 84 ? 33.073 13.501 -38.923 1.00 81.88 84 SER A C 1
ATOM 648 O O . SER A 1 84 ? 33.026 13.166 -37.738 1.00 81.88 84 SER A O 1
ATOM 650 N N . LEU A 1 85 ? 33.110 12.598 -39.908 1.00 80.69 85 LEU A N 1
ATOM 651 C CA . LEU A 1 85 ? 33.075 11.154 -39.666 1.00 80.69 85 LEU A CA 1
ATOM 652 C C . LEU A 1 85 ? 34.324 10.665 -38.939 1.00 80.69 85 LEU A C 1
ATOM 654 O O . LEU A 1 85 ? 34.214 9.857 -38.019 1.00 80.69 85 LEU A O 1
ATOM 658 N N . VAL A 1 86 ? 35.496 11.191 -39.292 1.00 78.31 86 VAL A N 1
ATOM 659 C CA . VAL A 1 86 ? 36.748 10.906 -38.581 1.00 78.31 86 VAL A CA 1
ATOM 660 C C . VAL A 1 86 ? 36.656 11.366 -37.129 1.00 78.31 86 VAL A C 1
ATOM 662 O O . VAL A 1 86 ? 36.967 10.599 -36.220 1.00 78.31 86 VAL A O 1
ATOM 665 N N . ALA A 1 87 ? 36.163 12.583 -36.885 1.00 79.88 87 ALA A N 1
ATOM 666 C CA . ALA A 1 87 ? 35.945 13.078 -35.529 1.00 79.88 87 ALA A CA 1
ATOM 667 C C . ALA A 1 87 ? 34.964 12.189 -34.747 1.00 79.88 87 ALA A C 1
ATOM 669 O O . ALA A 1 87 ? 35.211 11.889 -33.580 1.00 79.88 87 ALA A O 1
ATOM 670 N N . TRP A 1 88 ? 33.887 11.716 -35.381 1.00 83.06 88 TRP A N 1
ATOM 671 C CA . TRP A 1 88 ? 32.952 10.781 -34.759 1.00 83.06 88 TRP A CA 1
ATOM 672 C C . TRP A 1 88 ? 33.609 9.436 -34.433 1.00 83.06 88 TRP A C 1
ATOM 674 O O . TRP A 1 88 ? 33.454 8.947 -33.314 1.00 83.06 88 TRP A O 1
ATOM 684 N N . CYS A 1 89 ? 34.381 8.864 -35.361 1.00 78.88 89 CYS A N 1
ATOM 685 C CA . CYS A 1 89 ? 35.106 7.616 -35.128 1.00 78.88 89 CYS A CA 1
ATOM 686 C C . CYS A 1 89 ? 36.074 7.756 -33.947 1.00 78.88 89 CYS A C 1
ATOM 688 O O . CYS A 1 89 ? 36.092 6.904 -33.059 1.00 78.88 89 CYS A O 1
ATOM 690 N N . ASN A 1 90 ? 36.794 8.879 -33.885 1.00 75.44 90 ASN A N 1
ATOM 691 C CA . ASN A 1 90 ? 37.699 9.215 -32.787 1.00 75.44 90 ASN A CA 1
ATOM 692 C C . ASN A 1 90 ? 36.976 9.398 -31.449 1.00 75.44 90 ASN A C 1
ATOM 694 O O . ASN A 1 90 ? 37.529 9.071 -30.410 1.00 75.44 90 ASN A O 1
ATOM 698 N N . GLN A 1 91 ? 35.743 9.908 -31.448 1.00 77.56 91 GLN A N 1
ATOM 699 C CA . GLN A 1 91 ? 34.938 10.003 -30.227 1.00 77.56 91 GLN A CA 1
ATOM 700 C C . GLN A 1 91 ? 34.443 8.639 -29.737 1.00 77.56 91 GLN A C 1
ATOM 702 O O . GLN A 1 91 ? 34.206 8.480 -28.541 1.00 77.56 91 GLN A O 1
ATOM 707 N N . GLN A 1 92 ? 34.219 7.682 -30.644 1.00 74.62 92 GLN A N 1
ATOM 708 C CA . GLN A 1 92 ? 33.786 6.340 -30.258 1.00 74.62 92 GLN A CA 1
ATOM 709 C C . GLN A 1 92 ? 34.963 5.477 -29.793 1.00 74.62 92 GLN A C 1
ATOM 711 O O . GLN A 1 92 ? 34.829 4.775 -28.795 1.00 74.62 92 GLN A O 1
ATOM 716 N N . ALA A 1 93 ? 36.113 5.536 -30.468 1.00 66.19 93 ALA A N 1
ATOM 717 C CA . ALA A 1 93 ? 37.319 4.832 -30.045 1.00 66.19 93 ALA A CA 1
ATOM 718 C C . ALA A 1 93 ? 37.879 5.447 -28.746 1.00 66.19 93 ALA A C 1
ATOM 720 O O . ALA A 1 93 ? 38.033 6.660 -28.632 1.00 66.19 93 ALA A 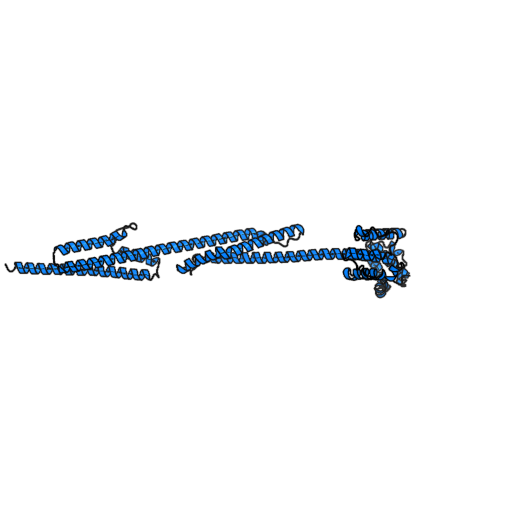O 1
ATOM 721 N N . SER A 1 94 ? 38.183 4.632 -27.733 1.00 58.88 94 SER A N 1
ATOM 722 C CA . SER A 1 94 ? 38.766 5.139 -26.483 1.00 58.88 94 SER A CA 1
ATOM 723 C C . SER A 1 94 ? 40.141 5.786 -26.728 1.00 58.88 94 SER A C 1
ATOM 725 O O . SER A 1 94 ? 40.872 5.395 -27.637 1.00 58.88 94 SER A O 1
ATOM 727 N N . ALA A 1 95 ? 40.538 6.749 -25.886 1.00 52.62 95 ALA A N 1
ATOM 728 C CA . ALA A 1 95 ? 41.812 7.474 -26.021 1.00 52.62 95 ALA A CA 1
ATOM 729 C C . ALA A 1 95 ? 43.061 6.561 -26.046 1.00 52.62 95 ALA A C 1
ATOM 731 O O . ALA A 1 95 ? 44.090 6.948 -26.592 1.00 52.62 95 ALA A O 1
ATOM 732 N N . ALA A 1 96 ? 42.962 5.345 -25.495 1.00 46.84 96 ALA A N 1
ATOM 733 C CA . ALA A 1 96 ? 44.026 4.340 -25.504 1.00 46.84 96 ALA A CA 1
ATOM 734 C C . ALA A 1 96 ? 44.158 3.582 -26.844 1.00 46.84 96 ALA A C 1
ATOM 736 O O . ALA A 1 96 ? 45.211 3.018 -27.114 1.00 46.84 96 ALA A O 1
ATOM 737 N N . LEU A 1 97 ? 43.120 3.578 -27.690 1.00 51.03 97 LEU A N 1
ATOM 738 C CA . LEU A 1 97 ? 43.095 2.876 -28.984 1.00 51.03 97 LEU A CA 1
ATOM 739 C C . LEU A 1 97 ? 43.531 3.761 -30.167 1.00 51.03 97 LEU A C 1
ATOM 741 O O . LEU A 1 97 ? 43.828 3.247 -31.241 1.00 51.03 97 LEU A O 1
ATOM 745 N N . LEU A 1 98 ? 43.592 5.083 -29.974 1.00 51.72 98 LEU A N 1
ATOM 746 C CA . LEU A 1 98 ? 43.939 6.070 -31.007 1.00 51.72 98 LEU A CA 1
ATOM 747 C C . LEU A 1 98 ? 45.453 6.275 -31.201 1.00 51.72 98 LEU A C 1
ATOM 749 O O . LEU A 1 98 ? 45.858 6.876 -32.191 1.00 51.72 98 LEU A O 1
ATOM 753 N N . GLN A 1 99 ? 46.301 5.788 -30.284 1.00 50.91 99 GLN A N 1
ATOM 754 C CA . GLN A 1 99 ? 47.764 5.943 -30.371 1.00 50.91 99 GLN A CA 1
ATOM 755 C C . GLN A 1 99 ? 48.423 5.057 -31.443 1.00 50.91 99 GLN A C 1
ATOM 757 O O . GLN A 1 99 ? 49.525 5.371 -31.887 1.00 50.91 99 GLN A O 1
ATOM 762 N N . GLU A 1 100 ? 47.768 3.975 -31.874 1.00 48.88 100 GLU A N 1
ATOM 763 C CA . GLU A 1 100 ? 48.312 3.040 -32.873 1.00 48.88 100 GLU A CA 1
ATOM 764 C C . GLU A 1 100 ? 47.784 3.291 -34.298 1.00 48.88 100 GLU A C 1
ATOM 766 O O . GLU A 1 100 ? 48.398 2.852 -35.274 1.00 48.88 100 GLU A O 1
ATOM 771 N N . SER A 1 101 ? 46.677 4.027 -34.458 1.00 45.34 101 SER A N 1
ATOM 772 C CA . SER A 1 101 ? 46.130 4.362 -35.775 1.00 45.34 101 SER A CA 1
ATOM 773 C C . SER A 1 101 ? 46.847 5.582 -36.351 1.00 45.34 101 SER A C 1
ATOM 775 O O . SER A 1 101 ? 46.534 6.719 -36.000 1.00 45.34 101 SER A O 1
ATOM 777 N N . ARG A 1 102 ? 47.802 5.346 -37.259 1.00 45.25 102 ARG A N 1
ATOM 778 C CA . ARG A 1 102 ? 48.322 6.389 -38.155 1.00 45.25 102 ARG A CA 1
ATOM 779 C C . ARG A 1 102 ? 47.152 7.128 -38.803 1.00 45.25 102 ARG A C 1
ATOM 781 O O . ARG A 1 102 ? 46.264 6.489 -39.357 1.00 45.25 102 ARG A O 1
ATOM 788 N N . ASP A 1 103 ? 47.194 8.449 -38.700 1.00 46.09 103 ASP A N 1
ATOM 789 C CA . ASP A 1 103 ? 46.329 9.455 -39.308 1.00 46.09 103 ASP A CA 1
ATOM 790 C C . ASP A 1 103 ? 45.225 8.931 -40.241 1.00 46.09 103 ASP A C 1
ATOM 792 O O . ASP A 1 103 ? 45.477 8.505 -41.374 1.00 46.09 103 ASP A O 1
ATOM 796 N N . PHE A 1 104 ? 43.973 9.110 -39.808 1.00 49.47 104 PHE A N 1
ATOM 797 C CA . PHE A 1 104 ? 42.758 8.975 -40.623 1.00 49.47 104 PHE A CA 1
ATOM 798 C C . PHE A 1 104 ? 42.773 9.831 -41.910 1.00 49.47 104 PHE A C 1
ATOM 800 O O . PHE A 1 104 ? 41.907 9.670 -42.766 1.00 49.47 104 PHE A O 1
ATOM 807 N N . SER A 1 105 ? 43.741 10.743 -42.072 1.00 48.31 105 SER A N 1
ATOM 808 C CA . SER A 1 105 ? 43.947 11.514 -43.304 1.00 48.31 105 SER A CA 1
ATOM 809 C C . SER A 1 105 ? 44.646 10.719 -44.415 1.00 48.31 105 SER A C 1
ATOM 811 O O . SER A 1 105 ? 44.524 11.092 -45.577 1.00 48.31 105 SER A O 1
ATOM 813 N N . SER A 1 106 ? 45.357 9.632 -44.085 1.00 50.66 106 SER A N 1
ATOM 814 C CA . SER A 1 106 ? 46.231 8.916 -45.029 1.00 50.66 106 SER A CA 1
ATOM 815 C C . SER A 1 106 ? 45.682 7.571 -45.522 1.00 50.66 106 SER A C 1
ATOM 817 O O . SER A 1 106 ? 46.083 7.114 -46.590 1.00 50.66 106 SER A O 1
ATOM 819 N N . SER A 1 107 ? 44.763 6.927 -44.784 1.00 55.75 107 SER A N 1
ATOM 820 C CA . SER A 1 107 ? 44.223 5.605 -45.150 1.00 55.75 107 SER A CA 1
ATOM 821 C C . SER A 1 107 ? 42.780 5.381 -44.668 1.00 55.75 107 SER A C 1
ATOM 823 O O . SER A 1 107 ? 42.520 4.734 -43.657 1.00 55.75 107 SER A O 1
ATOM 825 N N . TRP A 1 108 ? 41.814 5.874 -45.449 1.00 58.72 108 TRP A N 1
ATOM 826 C CA . TRP A 1 108 ? 40.370 5.623 -45.266 1.00 58.72 108 TRP A CA 1
ATOM 827 C C . TRP A 1 108 ? 39.990 4.130 -45.354 1.00 58.72 108 TRP A C 1
ATOM 829 O O . TRP A 1 108 ? 38.927 3.720 -44.900 1.00 58.72 108 TRP A O 1
ATOM 839 N N . TRP A 1 109 ? 40.903 3.316 -45.886 1.00 60.16 109 TRP A N 1
ATOM 840 C CA . TRP A 1 109 ? 40.791 1.876 -46.130 1.00 60.16 109 TRP A CA 1
ATOM 841 C C . TRP A 1 109 ? 41.196 0.990 -44.955 1.00 60.16 109 TRP A C 1
ATOM 843 O O . TRP A 1 109 ? 41.268 -0.228 -45.095 1.00 60.16 109 TRP A O 1
ATOM 853 N N . ASN A 1 110 ? 41.535 1.573 -43.807 1.00 67.12 110 ASN A N 1
ATOM 854 C CA . ASN A 1 110 ? 42.123 0.794 -42.734 1.00 67.12 110 ASN A CA 1
ATOM 855 C C . ASN A 1 110 ? 41.070 -0.112 -42.063 1.00 67.12 110 ASN A C 1
ATOM 857 O O . ASN A 1 110 ? 40.229 0.341 -41.288 1.00 67.12 110 ASN A O 1
ATOM 861 N N . ILE A 1 111 ? 41.164 -1.415 -42.343 1.00 66.81 111 ILE A N 1
ATOM 862 C CA . ILE A 1 111 ? 40.366 -2.534 -41.801 1.00 66.81 111 ILE A CA 1
ATOM 863 C C . ILE A 1 111 ? 40.210 -2.434 -40.274 1.00 66.81 111 ILE A C 1
ATOM 865 O O . ILE A 1 111 ? 39.154 -2.737 -39.709 1.00 66.81 111 ILE A O 1
ATOM 869 N N . TRP A 1 112 ? 41.246 -1.942 -39.594 1.00 70.50 112 TRP A N 1
ATOM 870 C CA . TRP A 1 112 ? 41.261 -1.786 -38.147 1.00 70.50 112 TRP A CA 1
ATOM 871 C C . TRP A 1 112 ? 40.237 -0.766 -37.643 1.00 70.50 112 TRP A C 1
ATOM 873 O O . TRP A 1 112 ? 39.735 -0.932 -36.536 1.00 70.50 112 TRP A O 1
ATOM 883 N N . ILE A 1 113 ? 39.850 0.231 -38.446 1.00 73.12 113 ILE A N 1
ATOM 884 C CA . ILE A 1 113 ? 38.846 1.236 -38.064 1.00 73.12 113 ILE A CA 1
ATOM 885 C C . ILE A 1 113 ? 37.510 0.555 -37.751 1.00 73.12 113 ILE A C 1
ATOM 887 O O . ILE A 1 113 ? 36.940 0.780 -36.686 1.00 73.12 113 ILE A O 1
ATOM 891 N N . PHE A 1 114 ? 37.036 -0.335 -38.626 1.00 77.88 114 PHE A N 1
ATOM 892 C CA . PHE A 1 114 ? 35.765 -1.036 -38.423 1.00 77.88 114 PHE A CA 1
ATOM 893 C C . PHE A 1 114 ? 35.815 -1.986 -37.228 1.00 77.88 114 PHE A C 1
ATOM 895 O O . PHE A 1 114 ? 34.882 -2.011 -36.427 1.00 77.88 114 PHE A O 1
ATOM 902 N N . SER A 1 115 ? 36.919 -2.718 -37.061 1.00 76.38 115 SER A N 1
ATOM 903 C CA . SER A 1 115 ? 37.087 -3.617 -35.915 1.00 76.38 115 SER A CA 1
ATOM 904 C C . SER A 1 115 ? 37.097 -2.855 -34.590 1.00 76.38 115 SER A C 1
ATOM 906 O O . SER A 1 115 ? 36.425 -3.252 -33.642 1.00 76.38 115 SER A O 1
ATOM 908 N N . ARG A 1 116 ? 37.808 -1.724 -34.517 1.00 75.81 116 ARG A N 1
ATOM 909 C CA . ARG A 1 116 ? 37.872 -0.906 -33.296 1.00 75.81 116 ARG A CA 1
ATOM 910 C C . ARG A 1 116 ? 36.567 -0.181 -33.008 1.00 75.81 116 ARG A C 1
ATOM 912 O O . ARG A 1 116 ? 36.179 -0.078 -31.848 1.00 75.81 116 ARG A O 1
ATOM 919 N N . LEU A 1 117 ? 35.857 0.275 -34.039 1.00 79.56 117 LEU A N 1
ATOM 920 C CA . LEU A 1 117 ? 34.505 0.806 -33.876 1.00 79.56 117 LEU A CA 1
ATOM 921 C C . LEU A 1 117 ? 33.553 -0.261 -33.336 1.00 79.56 117 LEU A C 1
ATOM 923 O O . LEU A 1 117 ? 32.777 0.038 -32.434 1.00 79.56 117 LEU A O 1
ATOM 927 N N . ALA A 1 118 ? 33.628 -1.499 -33.827 1.00 80.56 118 ALA A N 1
ATOM 928 C CA . ALA A 1 118 ? 32.833 -2.600 -33.291 1.00 80.56 118 ALA A CA 1
ATOM 929 C C . ALA A 1 118 ? 33.174 -2.870 -31.813 1.00 80.56 118 ALA A C 1
ATOM 931 O O . ALA A 1 118 ? 32.271 -2.907 -30.978 1.00 80.56 118 ALA A O 1
ATOM 932 N N . GLU A 1 119 ? 34.459 -2.958 -31.458 1.00 77.69 119 GLU A N 1
ATOM 933 C CA . GLU A 1 119 ? 34.899 -3.110 -30.061 1.00 77.69 119 GLU A CA 1
ATOM 934 C C . GLU A 1 119 ? 34.354 -1.994 -29.157 1.00 77.69 119 GLU A C 1
ATOM 936 O O . GLU A 1 119 ? 33.794 -2.257 -28.089 1.00 77.69 119 GLU A O 1
ATOM 941 N N . ALA A 1 120 ? 34.473 -0.742 -29.602 1.00 78.25 120 ALA A N 1
ATOM 942 C CA . ALA A 1 120 ? 34.026 0.425 -28.856 1.00 78.25 120 ALA A CA 1
ATOM 943 C C . ALA A 1 120 ? 32.499 0.492 -28.697 1.00 78.25 120 ALA A C 1
ATOM 945 O O . ALA A 1 120 ? 31.992 0.815 -27.620 1.00 78.25 120 ALA A O 1
ATOM 946 N N . LEU A 1 121 ? 31.752 0.191 -29.761 1.00 80.38 121 LEU A N 1
ATOM 947 C CA . LEU A 1 121 ? 30.292 0.284 -29.773 1.00 80.38 121 LEU A CA 1
ATOM 948 C C . LEU A 1 121 ? 29.627 -0.860 -29.002 1.00 80.38 121 LEU A C 1
ATOM 950 O O . LEU A 1 121 ? 28.577 -0.641 -28.396 1.00 80.38 121 LEU A O 1
ATOM 954 N N . PHE A 1 122 ? 30.230 -2.051 -28.994 1.00 77.75 122 PHE A N 1
ATOM 955 C CA . PHE A 1 122 ? 29.651 -3.244 -28.369 1.00 77.75 122 PHE A CA 1
ATOM 956 C C . PHE A 1 122 ? 30.245 -3.589 -27.000 1.00 77.75 122 PHE A C 1
ATOM 958 O O . PHE A 1 122 ? 29.714 -4.477 -26.333 1.00 77.75 122 PHE A O 1
ATOM 965 N N . GLN A 1 123 ? 31.312 -2.901 -26.565 1.00 65.75 123 GLN A N 1
ATOM 966 C CA . GLN A 1 123 ? 32.013 -3.151 -25.291 1.00 65.75 123 GLN A CA 1
ATOM 967 C C . GLN A 1 123 ? 32.419 -4.623 -25.106 1.00 65.75 123 GLN A C 1
ATOM 969 O O . GLN A 1 123 ? 32.539 -5.124 -23.987 1.00 65.75 123 GLN A O 1
ATOM 974 N N . LYS A 1 124 ? 32.614 -5.331 -26.218 1.00 63.75 124 LYS A N 1
ATOM 975 C CA . LYS A 1 124 ? 33.098 -6.705 -26.272 1.00 63.75 124 LYS A CA 1
ATOM 976 C C . LYS A 1 124 ? 34.382 -6.704 -27.091 1.00 63.75 124 LYS A C 1
ATOM 978 O O . LYS A 1 124 ? 34.393 -6.065 -28.145 1.00 63.75 124 LYS A O 1
ATOM 983 N N . PRO A 1 125 ? 35.443 -7.400 -26.650 1.00 59.31 125 PRO A N 1
ATOM 984 C CA . PRO A 1 125 ? 36.589 -7.619 -27.514 1.00 59.31 125 PRO A CA 1
ATOM 985 C C . PRO A 1 125 ? 36.091 -8.399 -28.732 1.00 59.31 125 PRO A C 1
ATOM 987 O O . PRO A 1 125 ? 35.524 -9.483 -28.585 1.00 59.31 125 PRO A O 1
ATOM 990 N N . VAL A 1 126 ? 36.248 -7.824 -29.924 1.00 57.41 126 VAL A N 1
ATOM 991 C CA . VAL A 1 126 ? 36.143 -8.599 -31.159 1.00 57.41 126 VAL A CA 1
ATOM 992 C C . VAL A 1 126 ? 37.217 -9.670 -31.042 1.00 57.41 126 VAL A C 1
ATOM 994 O O . VAL A 1 126 ? 38.358 -9.359 -30.702 1.00 57.41 126 VAL A O 1
ATOM 997 N N . ASP A 1 127 ? 36.821 -10.931 -31.191 1.00 53.06 127 ASP A N 1
ATOM 998 C CA . ASP A 1 127 ? 37.668 -12.068 -30.862 1.00 53.06 127 ASP A CA 1
ATOM 999 C C . ASP A 1 127 ? 39.000 -11.973 -31.625 1.00 53.06 127 ASP A C 1
ATOM 1001 O O . ASP A 1 127 ? 39.070 -12.123 -32.850 1.00 53.06 127 ASP A O 1
ATOM 1005 N N . VAL A 1 128 ? 40.070 -11.671 -30.883 1.00 50.06 128 VAL A N 1
ATOM 1006 C CA . VAL A 1 128 ? 41.431 -11.478 -31.408 1.00 50.06 128 VAL A CA 1
ATOM 1007 C C . VAL A 1 128 ? 41.978 -12.793 -31.989 1.00 50.06 128 VAL A C 1
ATOM 1009 O O . VAL A 1 128 ? 42.993 -12.786 -32.677 1.00 50.06 128 VAL A O 1
ATOM 1012 N N . GLN A 1 129 ? 41.280 -13.913 -31.762 1.00 50.19 129 GLN A N 1
ATOM 1013 C CA . GLN A 1 129 ? 41.589 -15.243 -32.289 1.00 50.19 129 GLN A CA 1
ATOM 1014 C C . GLN A 1 129 ? 41.194 -15.447 -33.766 1.00 50.19 129 GLN A C 1
ATOM 1016 O O . GLN A 1 129 ? 41.434 -16.524 -34.308 1.00 50.19 129 GLN A O 1
ATOM 1021 N N . THR A 1 130 ? 40.604 -14.451 -34.438 1.00 56.56 130 THR A N 1
ATOM 1022 C CA . THR A 1 130 ? 40.344 -14.522 -35.888 1.00 56.56 130 THR A CA 1
ATOM 1023 C C . THR A 1 130 ? 41.669 -14.456 -36.674 1.00 56.56 130 THR A C 1
ATOM 1025 O O . THR A 1 130 ? 42.395 -13.467 -36.552 1.00 56.56 130 THR A O 1
ATOM 1028 N N . PRO A 1 131 ? 42.032 -15.491 -37.463 1.00 55.56 131 PRO A N 1
ATOM 1029 C CA . PRO A 1 131 ? 43.389 -15.655 -37.994 1.00 55.56 131 PRO A CA 1
ATOM 1030 C C . PRO A 1 131 ? 43.724 -14.776 -39.219 1.00 55.56 131 PRO A C 1
ATOM 1032 O O . PRO A 1 131 ? 44.811 -14.926 -39.776 1.00 55.56 131 PRO A O 1
ATOM 1035 N N . GLY A 1 132 ? 42.855 -13.840 -39.631 1.00 70.56 132 GLY A N 1
ATOM 1036 C CA . GLY A 1 132 ? 43.099 -12.955 -40.777 1.00 70.56 132 GLY A CA 1
ATOM 1037 C C . GLY A 1 132 ? 42.319 -11.634 -40.752 1.00 70.56 132 GLY A C 1
ATOM 1038 O O . GLY A 1 132 ? 41.251 -11.526 -40.146 1.00 70.56 132 GLY A O 1
ATOM 1039 N N . ASP A 1 133 ? 42.852 -10.620 -41.443 1.00 71.94 133 ASP A N 1
ATOM 1040 C CA . ASP A 1 133 ? 42.264 -9.273 -41.529 1.00 71.94 133 ASP A CA 1
ATOM 1041 C C . ASP A 1 133 ? 40.868 -9.267 -42.192 1.00 71.94 133 ASP A C 1
ATOM 1043 O O . ASP A 1 133 ? 39.997 -8.482 -41.809 1.00 71.94 133 ASP A O 1
ATOM 1047 N N . THR A 1 134 ? 40.625 -10.180 -43.140 1.00 77.75 134 THR A N 1
ATOM 1048 C CA . THR A 1 134 ? 39.327 -10.381 -43.812 1.00 77.75 134 THR A CA 1
ATOM 1049 C C . THR A 1 134 ? 38.257 -10.888 -42.852 1.00 77.75 134 THR A C 1
ATOM 1051 O O . THR A 1 134 ? 37.145 -10.361 -42.821 1.00 77.75 134 THR A O 1
ATOM 1054 N N . ASP A 1 135 ? 38.598 -11.876 -42.025 1.00 77.31 135 ASP A N 1
ATOM 1055 C CA . ASP A 1 135 ? 37.673 -12.490 -41.070 1.00 77.31 135 ASP A CA 1
ATOM 1056 C C . ASP A 1 135 ? 37.299 -11.495 -39.972 1.00 77.31 135 ASP A C 1
ATOM 1058 O O . ASP A 1 135 ? 36.139 -11.401 -39.567 1.00 77.31 135 ASP A O 1
ATOM 1062 N N . ARG A 1 136 ? 38.269 -10.682 -39.543 1.00 75.56 136 ARG A N 1
ATOM 1063 C CA . ARG A 1 136 ? 38.049 -9.609 -38.574 1.00 75.56 136 ARG A CA 1
ATOM 1064 C C . ARG A 1 136 ? 37.082 -8.551 -39.100 1.00 75.56 136 ARG A C 1
ATOM 1066 O O . ARG A 1 136 ? 36.161 -8.153 -38.385 1.00 75.56 136 ARG A O 1
ATOM 1073 N N . LEU A 1 137 ? 37.263 -8.104 -40.342 1.00 79.81 137 LEU A N 1
ATOM 1074 C CA . LEU A 1 137 ? 36.360 -7.135 -40.962 1.00 79.81 137 LEU A CA 1
ATOM 1075 C C . LEU A 1 137 ? 34.968 -7.726 -41.182 1.00 79.81 137 LEU A C 1
ATOM 1077 O O . LEU A 1 137 ? 33.978 -7.086 -40.839 1.00 79.81 137 LEU A O 1
ATOM 1081 N N . SER A 1 138 ? 34.890 -8.961 -41.676 1.00 83.56 138 SER A N 1
ATOM 1082 C CA . SER A 1 138 ? 33.630 -9.688 -41.846 1.00 83.56 138 SER A CA 1
ATOM 1083 C C . SER A 1 138 ? 32.868 -9.816 -40.520 1.00 83.56 138 SER A C 1
ATOM 1085 O O . SER A 1 138 ? 31.679 -9.501 -40.445 1.00 83.56 138 SER A O 1
ATOM 1087 N N . SER A 1 139 ? 33.568 -10.155 -39.432 1.00 82.75 139 SER A N 1
ATOM 1088 C CA . SER A 1 139 ? 32.996 -10.208 -38.083 1.00 82.75 139 SER A CA 1
ATOM 1089 C C . SER A 1 139 ? 32.511 -8.838 -37.592 1.00 82.75 139 SER A C 1
ATOM 1091 O O . SER A 1 139 ? 31.465 -8.752 -36.941 1.00 82.75 139 SER A O 1
ATOM 1093 N N . ALA A 1 140 ? 33.243 -7.758 -37.879 1.00 81.81 140 ALA A N 1
ATOM 1094 C CA . ALA A 1 140 ? 32.847 -6.403 -37.495 1.00 81.81 140 ALA A CA 1
ATOM 1095 C C . ALA A 1 140 ? 31.586 -5.945 -38.247 1.00 81.81 140 ALA A C 1
ATOM 1097 O O . ALA A 1 140 ? 30.641 -5.461 -37.624 1.00 81.81 140 ALA A O 1
ATOM 1098 N N . LEU A 1 141 ? 31.536 -6.158 -39.566 1.00 84.69 141 LEU A N 1
ATOM 1099 C CA . LEU A 1 141 ? 30.378 -5.820 -40.399 1.00 84.69 141 LEU A CA 1
ATOM 1100 C C . LEU A 1 141 ? 29.147 -6.649 -40.012 1.00 84.69 141 LEU A C 1
ATOM 1102 O O . LEU A 1 141 ? 28.082 -6.076 -39.794 1.00 84.69 141 LEU A O 1
ATOM 1106 N N . SER A 1 142 ? 29.319 -7.955 -39.788 1.00 84.94 142 SER A N 1
ATOM 1107 C CA . SER A 1 142 ? 28.257 -8.831 -39.269 1.00 84.94 142 SER A CA 1
ATOM 1108 C C . SER A 1 142 ? 27.722 -8.334 -37.922 1.00 84.94 142 SER A C 1
ATOM 1110 O O . SER A 1 142 ? 26.522 -8.358 -37.660 1.00 84.94 142 SER A O 1
ATOM 1112 N N . SER A 1 143 ? 28.604 -7.826 -37.055 1.00 84.06 143 SER A N 1
ATOM 1113 C CA . SER A 1 143 ? 28.196 -7.255 -35.769 1.00 84.06 143 SER A CA 1
ATOM 1114 C C . SER A 1 143 ? 27.388 -5.965 -35.942 1.00 84.06 143 SER A C 1
ATOM 1116 O O . SER A 1 143 ? 26.436 -5.745 -35.192 1.00 84.06 143 SER A O 1
ATOM 1118 N N . PHE A 1 144 ? 27.719 -5.115 -36.917 1.00 86.12 144 PHE A N 1
ATOM 1119 C CA . PHE A 1 144 ? 26.915 -3.928 -37.225 1.00 86.12 144 PHE A CA 1
ATOM 1120 C C . PHE A 1 144 ? 25.539 -4.291 -37.784 1.00 86.12 144 PHE A C 1
ATOM 1122 O O . PHE A 1 144 ? 24.549 -3.679 -37.383 1.00 86.12 144 PHE A O 1
ATOM 1129 N N . GLU A 1 145 ? 25.456 -5.313 -38.631 1.00 85.94 145 GLU A N 1
ATOM 1130 C CA . GLU A 1 145 ? 24.185 -5.801 -39.163 1.00 85.94 145 GLU A CA 1
ATOM 1131 C C . GLU A 1 145 ? 23.282 -6.348 -38.054 1.00 85.94 145 GLU A C 1
ATOM 1133 O O . GLU A 1 145 ? 22.142 -5.909 -37.911 1.00 85.94 145 GLU A O 1
ATOM 1138 N N . ILE A 1 146 ? 23.808 -7.222 -37.191 1.00 85.00 146 ILE A N 1
ATOM 1139 C CA . ILE A 1 146 ? 23.033 -7.841 -36.106 1.00 85.00 146 ILE A CA 1
ATOM 1140 C C . ILE A 1 146 ? 22.531 -6.802 -35.093 1.00 85.00 146 ILE A C 1
ATOM 1142 O O . ILE A 1 146 ? 21.392 -6.882 -34.636 1.00 85.00 146 ILE A O 1
ATOM 1146 N N . ASN A 1 147 ? 23.370 -5.835 -34.710 1.00 82.62 147 ASN A N 1
ATOM 1147 C CA . ASN A 1 147 ? 23.038 -4.910 -33.621 1.00 82.62 147 ASN A CA 1
ATOM 1148 C C . ASN A 1 147 ? 22.347 -3.621 -34.089 1.00 82.62 147 ASN A C 1
ATOM 1150 O O . ASN A 1 147 ? 21.589 -3.023 -33.324 1.00 82.62 147 ASN A O 1
ATOM 1154 N N . PHE A 1 148 ? 22.612 -3.167 -35.315 1.00 82.81 148 PHE A N 1
ATOM 1155 C CA . PHE A 1 148 ? 22.092 -1.900 -35.836 1.00 82.81 148 PHE A CA 1
ATOM 1156 C C . PHE A 1 148 ? 21.225 -2.055 -37.090 1.00 82.81 148 PHE A C 1
ATOM 1158 O O . PHE A 1 148 ? 20.668 -1.057 -37.550 1.00 82.81 148 PHE A O 1
ATOM 1165 N N . GLY A 1 149 ? 21.080 -3.270 -37.633 1.00 82.75 149 GLY A N 1
ATOM 1166 C CA . GLY A 1 149 ? 20.318 -3.522 -38.858 1.00 82.75 149 GLY A CA 1
ATOM 1167 C C . GLY A 1 149 ? 20.946 -2.882 -40.096 1.00 82.75 149 GLY A C 1
ATOM 1168 O O . GLY A 1 149 ? 20.231 -2.560 -41.041 1.00 82.75 149 GLY A O 1
ATOM 1169 N N . LEU A 1 150 ? 22.257 -2.616 -40.064 1.00 84.00 150 LEU A N 1
ATOM 1170 C CA . LEU A 1 150 ? 22.981 -2.025 -41.184 1.00 84.00 150 LEU A CA 1
ATOM 1171 C C . LEU A 1 150 ? 23.438 -3.146 -42.132 1.00 84.00 150 LEU A C 1
ATOM 1173 O O . LEU A 1 150 ? 24.306 -3.919 -41.735 1.00 84.00 150 LEU A O 1
ATOM 1177 N N . PRO A 1 151 ? 22.886 -3.256 -43.354 1.00 81.56 151 PRO A N 1
ATOM 1178 C CA . PRO A 1 151 ? 23.253 -4.328 -44.272 1.00 81.56 151 PRO A CA 1
ATOM 1179 C C . PRO A 1 151 ? 24.718 -4.209 -44.689 1.00 81.56 151 PRO A C 1
ATOM 1181 O O . PRO A 1 151 ? 25.232 -3.100 -44.865 1.00 81.56 151 PRO A O 1
ATOM 1184 N N . GLN A 1 152 ? 25.373 -5.348 -44.911 1.00 81.00 152 GLN A N 1
ATOM 1185 C CA . GLN A 1 152 ? 26.748 -5.417 -45.402 1.00 81.00 152 GLN A CA 1
ATOM 1186 C C . GLN A 1 152 ? 26.838 -4.994 -46.880 1.00 81.00 152 GLN A C 1
ATOM 1188 O O . GLN A 1 152 ? 26.988 -5.802 -47.791 1.00 81.00 152 GLN A O 1
ATOM 1193 N N . ALA A 1 153 ? 26.717 -3.692 -47.128 1.00 76.38 153 ALA A N 1
ATOM 1194 C CA . ALA A 1 153 ? 26.661 -3.136 -48.476 1.00 76.38 153 ALA A CA 1
ATOM 1195 C C . ALA A 1 153 ? 28.038 -2.993 -49.153 1.00 76.38 153 ALA A C 1
ATOM 1197 O O . ALA A 1 153 ? 28.098 -2.743 -50.360 1.00 76.38 153 ALA A O 1
ATOM 1198 N N . ILE A 1 154 ? 29.126 -3.146 -48.387 1.00 79.94 154 ILE A N 1
ATOM 1199 C CA . ILE A 1 154 ? 30.506 -3.078 -48.878 1.00 79.94 154 ILE A CA 1
ATOM 1200 C C . ILE A 1 154 ? 31.137 -4.475 -48.890 1.00 79.94 154 ILE A C 1
ATOM 1202 O O . ILE A 1 154 ? 31.027 -5.226 -47.919 1.00 79.94 154 ILE A O 1
ATOM 1206 N N . SER A 1 155 ? 31.843 -4.786 -49.979 1.00 81.00 155 SER A N 1
ATOM 1207 C CA . SER A 1 155 ? 32.664 -5.989 -50.111 1.00 81.00 155 SER A CA 1
ATOM 1208 C C . SER A 1 155 ? 33.869 -5.955 -49.162 1.00 81.00 155 SER A C 1
ATOM 1210 O O . SER A 1 155 ? 34.679 -5.026 -49.184 1.00 81.00 155 SER A O 1
ATOM 1212 N N . VAL A 1 156 ? 34.005 -7.000 -48.340 1.00 79.69 156 VAL A N 1
ATOM 1213 C CA . VAL A 1 156 ? 35.154 -7.205 -47.435 1.00 79.69 156 VAL A CA 1
ATOM 1214 C C . VAL A 1 156 ? 36.453 -7.276 -48.232 1.00 79.69 156 VAL A C 1
ATOM 1216 O O . VAL A 1 156 ? 37.452 -6.674 -47.848 1.00 79.69 156 VAL A O 1
ATOM 1219 N N . GLU A 1 157 ? 36.420 -7.975 -49.365 1.00 79.62 157 GLU A N 1
ATOM 1220 C CA . GLU A 1 157 ? 37.574 -8.187 -50.238 1.00 79.62 157 GLU A CA 1
ATOM 1221 C C . GLU A 1 157 ? 38.066 -6.865 -50.843 1.00 79.62 157 GLU A C 1
ATOM 1223 O O . GLU A 1 157 ? 39.271 -6.604 -50.865 1.00 79.62 157 GLU A O 1
ATOM 1228 N N . ASP A 1 158 ? 37.147 -5.980 -51.241 1.00 78.12 158 ASP A N 1
ATOM 1229 C CA . ASP A 1 158 ? 37.486 -4.68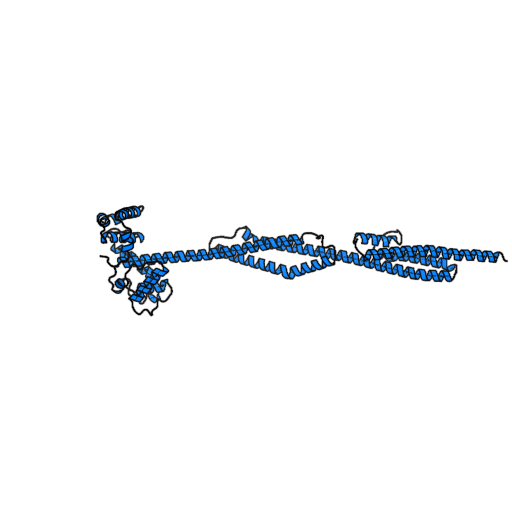3 -51.843 1.00 78.12 158 ASP A CA 1
ATOM 1230 C C . ASP A 1 158 ? 38.111 -3.727 -50.816 1.00 78.12 158 ASP A C 1
ATOM 1232 O O . ASP A 1 158 ? 39.021 -2.961 -51.143 1.00 78.12 158 ASP A O 1
ATOM 1236 N N . ILE A 1 159 ? 37.665 -3.779 -49.555 1.00 76.81 159 ILE A N 1
ATOM 1237 C CA . ILE A 1 159 ? 38.272 -2.998 -48.468 1.00 76.81 159 ILE A CA 1
ATOM 1238 C C . ILE A 1 159 ? 39.667 -3.544 -48.149 1.00 76.81 159 ILE A C 1
ATOM 1240 O O . ILE A 1 159 ? 40.618 -2.769 -48.056 1.00 76.81 159 ILE A O 1
ATOM 1244 N N . CYS A 1 160 ? 39.812 -4.867 -48.011 1.00 74.81 160 CYS A N 1
ATOM 1245 C CA . CYS A 1 160 ? 41.092 -5.482 -47.661 1.00 74.81 160 CYS A CA 1
ATOM 1246 C C . CYS A 1 160 ? 42.162 -5.294 -48.744 1.00 74.81 160 CYS A 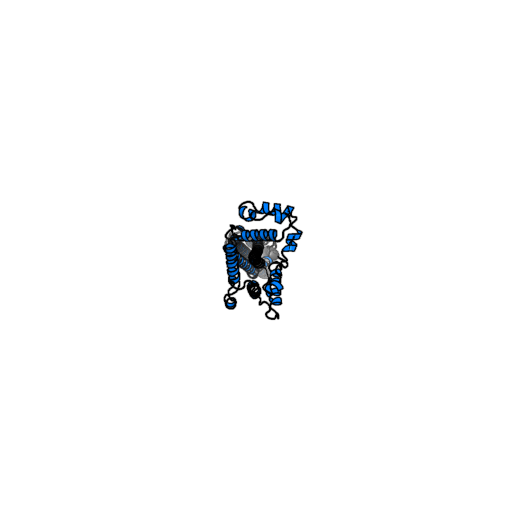C 1
ATOM 1248 O O . CYS A 1 160 ? 43.344 -5.174 -48.428 1.00 74.81 160 CYS A O 1
ATOM 1250 N N . THR A 1 161 ? 41.755 -5.240 -50.012 1.00 75.06 161 THR A N 1
ATOM 1251 C CA . THR A 1 161 ? 42.653 -5.000 -51.149 1.00 75.06 161 THR A CA 1
ATOM 1252 C C . THR A 1 161 ? 42.872 -3.512 -51.444 1.00 75.06 161 THR A C 1
ATOM 1254 O O . THR A 1 161 ? 43.679 -3.193 -52.315 1.00 75.06 161 THR A O 1
ATOM 1257 N N . GLY A 1 162 ? 42.182 -2.595 -50.754 1.00 71.75 162 GLY A N 1
ATOM 1258 C CA . GLY A 1 162 ? 42.278 -1.147 -50.982 1.00 71.75 162 GLY A CA 1
ATOM 1259 C C . GLY A 1 162 ? 41.655 -0.664 -52.299 1.00 71.75 162 GLY A C 1
ATOM 1260 O O . GLY A 1 162 ? 41.986 0.426 -52.758 1.00 71.75 162 GLY A O 1
ATOM 1261 N N . HIS A 1 163 ? 40.784 -1.472 -52.912 1.00 73.25 163 HIS A N 1
ATOM 1262 C CA . HIS A 1 163 ? 40.115 -1.184 -54.189 1.00 73.25 163 HIS A CA 1
ATOM 1263 C C . HIS A 1 163 ? 38.668 -0.692 -54.025 1.00 73.25 163 HIS A C 1
ATOM 1265 O O . HIS A 1 163 ? 37.995 -0.426 -55.021 1.00 73.25 163 HIS A O 1
ATOM 1271 N N . CYS A 1 164 ? 38.163 -0.595 -52.795 1.00 74.88 164 CYS A N 1
ATOM 1272 C CA . CYS A 1 164 ? 36.808 -0.116 -52.550 1.00 74.88 164 CYS A CA 1
ATOM 1273 C C . CYS A 1 164 ? 36.649 1.362 -52.977 1.00 74.88 164 CYS A C 1
ATOM 1275 O O . CYS A 1 164 ? 37.610 2.125 -53.045 1.00 74.88 164 CYS A O 1
ATOM 1277 N N . ASP A 1 165 ? 35.420 1.765 -53.307 1.00 77.62 165 ASP A N 1
ATOM 1278 C CA . ASP A 1 165 ? 35.095 3.147 -53.673 1.00 77.62 165 ASP A CA 1
ATOM 1279 C C . ASP A 1 165 ? 34.953 4.021 -52.421 1.00 77.62 165 ASP A C 1
ATOM 1281 O O . ASP A 1 165 ? 34.273 3.667 -51.451 1.00 77.62 165 ASP A O 1
ATOM 1285 N N . GLU A 1 166 ? 35.637 5.164 -52.417 1.00 77.19 166 GLU A N 1
ATOM 1286 C CA . GLU A 1 166 ? 35.709 6.069 -51.273 1.00 77.19 166 GLU A CA 1
ATOM 1287 C C . GLU A 1 166 ? 34.330 6.647 -50.936 1.00 77.19 166 GLU A C 1
ATOM 1289 O O . GLU A 1 166 ? 33.982 6.785 -49.761 1.00 77.19 166 GLU A O 1
ATOM 1294 N N . ARG A 1 167 ? 33.501 6.915 -51.957 1.00 78.31 167 ARG A N 1
ATOM 1295 C CA . ARG A 1 167 ? 32.119 7.385 -51.765 1.00 78.31 167 ARG A CA 1
ATOM 1296 C C . ARG A 1 167 ? 31.273 6.343 -51.038 1.00 78.31 167 ARG A C 1
ATOM 1298 O O . ARG A 1 167 ? 30.520 6.694 -50.129 1.00 78.31 167 ARG A O 1
ATOM 1305 N N . ALA A 1 168 ? 31.436 5.068 -51.388 1.00 78.75 168 ALA A N 1
ATOM 1306 C CA . ALA A 1 168 ? 30.733 3.966 -50.740 1.00 78.75 168 ALA A CA 1
ATOM 1307 C C . ALA A 1 168 ? 31.142 3.819 -49.265 1.00 78.75 168 ALA A C 1
ATOM 1309 O O . ALA A 1 168 ? 30.282 3.642 -48.401 1.00 78.75 168 ALA A O 1
ATOM 1310 N N . LEU A 1 169 ? 32.435 3.967 -48.959 1.00 78.81 169 LEU A N 1
ATOM 1311 C CA . LEU A 1 169 ? 32.942 3.895 -47.588 1.00 78.81 169 LEU A CA 1
ATOM 1312 C C . LEU A 1 169 ? 32.458 5.069 -46.720 1.00 78.81 169 LEU A C 1
ATOM 1314 O O . LEU A 1 169 ? 32.027 4.853 -45.585 1.00 78.81 169 LEU A O 1
ATOM 1318 N N . ILE A 1 170 ? 32.464 6.294 -47.258 1.00 80.94 170 ILE A N 1
ATOM 1319 C CA . ILE A 1 170 ? 31.908 7.480 -46.583 1.00 80.94 170 ILE A CA 1
ATOM 1320 C C . ILE A 1 170 ? 30.424 7.276 -46.278 1.00 80.94 170 ILE A C 1
ATOM 1322 O O . ILE A 1 170 ? 29.995 7.481 -45.141 1.00 80.94 170 ILE A O 1
ATOM 1326 N N . LEU A 1 171 ? 29.650 6.859 -47.284 1.00 82.25 171 LEU A N 1
ATOM 1327 C CA . LEU A 1 171 ? 28.213 6.644 -47.154 1.00 82.25 171 LEU A CA 1
ATOM 1328 C C . LEU A 1 171 ? 27.910 5.595 -46.080 1.00 82.25 171 LEU A C 1
ATOM 1330 O O . LEU A 1 171 ? 27.069 5.819 -45.213 1.00 82.25 171 LEU A O 1
ATOM 1334 N N . TYR A 1 172 ? 28.633 4.477 -46.090 1.00 84.00 172 TYR A N 1
ATOM 1335 C CA . TYR A 1 172 ? 28.444 3.413 -45.110 1.00 84.00 172 TYR A CA 1
ATOM 1336 C C . TYR A 1 172 ? 28.756 3.864 -43.679 1.00 84.00 172 TYR A C 1
ATOM 1338 O O . TYR A 1 172 ? 27.974 3.594 -42.767 1.00 84.00 172 TYR A O 1
ATOM 1346 N N . LEU A 1 173 ? 29.858 4.592 -43.468 1.00 83.19 173 LEU A N 1
ATOM 1347 C CA . LEU A 1 173 ? 30.202 5.138 -42.151 1.00 83.19 173 LEU A CA 1
ATOM 1348 C C . LEU A 1 173 ? 29.178 6.171 -41.665 1.00 83.19 173 LEU A C 1
ATOM 1350 O O . LEU A 1 173 ? 28.845 6.184 -40.478 1.00 83.19 173 LEU A O 1
ATOM 1354 N N . ALA A 1 174 ? 28.639 6.999 -42.561 1.00 83.56 174 ALA A N 1
ATOM 1355 C CA . ALA A 1 174 ? 27.559 7.922 -42.225 1.00 83.56 174 ALA A CA 1
ATOM 1356 C C . ALA A 1 174 ? 26.271 7.175 -41.838 1.00 83.56 174 ALA A C 1
ATOM 1358 O O . ALA A 1 174 ? 25.687 7.448 -40.787 1.00 83.56 174 ALA A O 1
ATOM 1359 N N . CYS A 1 175 ? 25.880 6.151 -42.604 1.00 84.06 175 CYS A N 1
ATOM 1360 C CA . CYS A 1 175 ? 24.748 5.292 -42.256 1.00 84.06 175 CYS A CA 1
ATOM 1361 C C . CYS A 1 175 ? 24.950 4.581 -40.908 1.00 84.06 175 CYS A C 1
ATOM 1363 O O . CYS A 1 175 ? 24.002 4.482 -40.125 1.00 84.06 175 CYS A O 1
ATOM 1365 N N . LEU A 1 176 ? 26.172 4.127 -40.605 1.00 84.50 176 LEU A N 1
ATOM 1366 C CA . LEU A 1 176 ? 26.519 3.530 -39.315 1.00 84.50 176 LEU A CA 1
ATOM 1367 C C . LEU A 1 176 ? 26.388 4.541 -38.169 1.00 84.50 176 LEU A C 1
ATOM 1369 O O . LEU A 1 176 ? 25.751 4.230 -37.161 1.00 84.50 176 LEU A O 1
ATOM 1373 N N . ARG A 1 177 ? 26.931 5.757 -38.320 1.00 86.31 177 ARG A N 1
ATOM 1374 C CA . ARG A 1 177 ? 26.798 6.849 -37.337 1.00 86.31 177 ARG A CA 1
ATOM 1375 C C . ARG A 1 177 ? 25.330 7.109 -37.001 1.00 86.31 177 ARG A C 1
ATOM 1377 O O . ARG A 1 177 ? 24.964 7.198 -35.824 1.00 86.31 177 ARG A O 1
ATOM 1384 N N . ASP A 1 178 ? 24.490 7.189 -38.024 1.00 83.94 178 ASP A N 1
ATOM 1385 C CA . ASP A 1 178 ? 23.065 7.461 -37.865 1.00 83.94 178 ASP A CA 1
ATOM 1386 C C . ASP A 1 178 ? 22.311 6.267 -37.265 1.00 83.94 178 ASP A C 1
ATOM 1388 O O . ASP A 1 178 ? 21.404 6.439 -36.450 1.00 83.94 178 ASP A O 1
ATOM 1392 N N . ALA A 1 179 ? 22.693 5.037 -37.609 1.00 85.06 179 ALA A N 1
ATOM 1393 C CA . ALA A 1 179 ? 22.122 3.842 -36.997 1.00 85.06 179 ALA A CA 1
ATOM 1394 C C . ALA A 1 179 ? 22.463 3.759 -35.498 1.00 85.06 179 ALA A C 1
ATOM 1396 O O . ALA A 1 179 ? 21.583 3.494 -34.674 1.00 85.06 179 ALA A O 1
ATOM 1397 N N . VAL A 1 180 ? 23.703 4.086 -35.119 1.00 86.00 180 VAL A N 1
ATOM 1398 C CA . VAL A 1 180 ? 24.145 4.157 -33.717 1.00 86.00 180 VAL A CA 1
ATOM 1399 C C . VAL A 1 180 ? 23.387 5.245 -32.951 1.00 86.00 180 VAL A C 1
ATOM 1401 O O . VAL A 1 180 ? 22.953 5.013 -31.818 1.00 86.00 180 VAL A O 1
ATOM 1404 N N . SER A 1 181 ? 23.196 6.430 -33.539 1.00 85.56 181 SER A N 1
ATOM 1405 C CA . SER A 1 181 ? 22.471 7.530 -32.887 1.00 85.56 181 SER A CA 1
ATOM 1406 C C . SER A 1 181 ? 20.990 7.189 -32.667 1.00 85.56 181 SER A C 1
ATOM 1408 O O . SER A 1 181 ? 20.468 7.381 -31.559 1.00 85.56 181 SER A O 1
ATOM 1410 N N . ARG A 1 182 ? 20.331 6.579 -33.665 1.00 85.44 182 ARG A N 1
ATOM 1411 C CA . ARG A 1 182 ? 18.970 6.033 -33.538 1.00 85.44 182 ARG A CA 1
ATOM 1412 C C . ARG A 1 182 ? 18.897 4.970 -32.448 1.00 85.44 182 ARG A C 1
ATOM 1414 O O . ARG A 1 182 ? 18.044 5.069 -31.567 1.00 85.44 182 ARG A O 1
ATOM 1421 N N . HIS A 1 183 ? 19.817 4.006 -32.439 1.00 86.19 183 HIS A N 1
ATOM 1422 C CA . HIS A 1 183 ? 19.845 2.944 -31.432 1.00 86.19 183 HIS A CA 1
ATOM 1423 C C . HIS A 1 183 ? 20.023 3.494 -30.007 1.00 86.19 183 HIS A C 1
ATOM 1425 O O . HIS A 1 183 ? 19.323 3.073 -29.085 1.00 86.19 183 HIS A O 1
ATOM 1431 N N . ARG A 1 184 ? 20.910 4.478 -29.799 1.00 85.81 184 ARG A N 1
ATOM 1432 C CA . ARG A 1 184 ? 21.081 5.154 -28.495 1.00 85.81 184 ARG A CA 1
ATOM 1433 C C . ARG A 1 184 ? 19.806 5.855 -28.042 1.00 85.81 184 ARG A C 1
ATOM 1435 O O . ARG A 1 184 ? 19.431 5.752 -26.873 1.00 85.81 184 ARG A O 1
ATOM 1442 N N . THR A 1 185 ? 19.129 6.526 -28.967 1.00 85.50 185 THR A N 1
ATOM 1443 C CA . THR A 1 185 ? 17.862 7.213 -28.700 1.00 85.50 185 THR A CA 1
ATOM 1444 C C . THR A 1 185 ? 16.781 6.210 -28.305 1.00 85.50 185 THR A C 1
ATOM 1446 O O . THR A 1 185 ? 16.177 6.354 -27.244 1.00 85.50 185 THR A O 1
ATOM 1449 N N . LEU A 1 186 ? 16.611 5.137 -29.084 1.00 86.38 186 LEU A N 1
ATOM 1450 C CA . LEU A 1 186 ? 15.674 4.051 -28.786 1.00 86.38 186 LEU A CA 1
ATOM 1451 C C . LEU A 1 186 ? 15.986 3.370 -27.451 1.00 86.38 186 LEU A C 1
ATOM 1453 O O . LEU A 1 186 ? 15.077 3.119 -26.668 1.00 86.38 186 LEU A O 1
ATOM 1457 N N . THR A 1 187 ? 17.261 3.135 -27.139 1.00 86.44 187 THR A N 1
ATOM 1458 C CA . THR A 1 187 ? 17.676 2.547 -25.856 1.00 86.44 187 THR A CA 1
ATOM 1459 C C . THR A 1 187 ? 17.321 3.461 -24.684 1.00 86.44 187 THR A C 1
ATOM 1461 O O . THR A 1 187 ? 16.836 2.991 -23.656 1.00 86.44 187 THR A O 1
ATOM 1464 N N . ARG A 1 188 ? 17.528 4.777 -24.823 1.00 85.19 188 ARG A N 1
ATOM 1465 C CA . ARG A 1 188 ? 17.146 5.756 -23.796 1.00 85.19 188 ARG A CA 1
ATOM 1466 C C . ARG A 1 188 ? 15.632 5.798 -23.600 1.00 85.19 188 ARG A C 1
ATOM 1468 O O . ARG A 1 188 ? 15.180 5.808 -22.459 1.00 85.19 188 ARG A O 1
ATOM 1475 N N . VAL A 1 189 ? 14.867 5.789 -24.692 1.00 86.62 189 VAL A N 1
ATOM 1476 C CA . VAL A 1 189 ? 13.398 5.730 -24.649 1.00 86.62 189 VAL A CA 1
ATOM 1477 C C . VAL A 1 189 ? 12.933 4.437 -23.986 1.00 86.62 189 VAL A C 1
ATOM 1479 O O . VAL A 1 189 ? 12.114 4.497 -23.079 1.00 86.62 189 VAL A O 1
ATOM 1482 N N . LYS A 1 190 ? 13.503 3.286 -24.358 1.00 86.94 190 LYS A N 1
ATOM 1483 C CA . LYS A 1 190 ? 13.205 1.989 -23.741 1.00 86.94 190 LYS A CA 1
ATOM 1484 C C . LYS A 1 190 ? 13.452 2.009 -22.232 1.00 86.94 190 LYS A C 1
ATOM 1486 O O . LYS A 1 190 ? 12.551 1.664 -21.481 1.00 86.94 190 LYS A O 1
ATOM 1491 N N . ARG A 1 191 ? 14.622 2.479 -21.782 1.00 86.44 191 ARG A N 1
ATOM 1492 C CA . ARG A 1 191 ? 14.936 2.595 -20.345 1.00 86.44 191 ARG A CA 1
ATOM 1493 C C . ARG A 1 191 ? 13.963 3.515 -19.610 1.00 86.44 191 ARG A C 1
ATOM 1495 O O . ARG A 1 191 ? 13.554 3.202 -18.499 1.00 86.44 191 ARG A O 1
ATOM 1502 N N . ARG A 1 192 ? 13.581 4.637 -20.229 1.00 85.06 192 ARG A N 1
ATOM 1503 C CA . ARG A 1 192 ? 12.577 5.545 -19.660 1.00 85.06 192 ARG A CA 1
ATOM 1504 C C . ARG A 1 192 ? 11.212 4.861 -19.571 1.00 85.06 192 ARG A C 1
ATOM 1506 O O . ARG A 1 192 ? 10.584 4.928 -18.528 1.00 85.06 192 ARG A O 1
ATOM 1513 N N . LEU A 1 193 ? 10.778 4.149 -20.610 1.00 87.19 193 LEU A N 1
ATOM 1514 C CA . LEU A 1 193 ? 9.529 3.381 -20.582 1.00 87.19 193 LEU A CA 1
ATOM 1515 C C . LEU A 1 193 ? 9.541 2.306 -19.487 1.00 87.19 193 LEU A C 1
ATOM 1517 O O . LEU A 1 193 ? 8.572 2.198 -18.746 1.00 87.19 193 LEU A O 1
ATOM 1521 N N . GLU A 1 194 ? 10.634 1.556 -19.337 1.00 88.56 194 GLU A N 1
ATOM 1522 C CA . GLU A 1 194 ? 10.800 0.566 -18.262 1.00 88.56 194 GLU A CA 1
ATOM 1523 C C . GLU A 1 194 ? 10.703 1.216 -16.871 1.00 88.56 194 GLU A C 1
ATOM 1525 O O . GLU A 1 194 ? 10.010 0.699 -15.993 1.00 88.56 194 GLU A O 1
ATOM 1530 N N . ALA A 1 195 ? 11.330 2.382 -16.678 1.00 85.44 195 ALA A N 1
ATOM 1531 C CA . ALA A 1 195 ? 11.235 3.142 -15.433 1.00 85.44 195 ALA A CA 1
ATOM 1532 C C . ALA A 1 195 ? 9.802 3.631 -15.153 1.00 85.44 195 ALA A C 1
ATOM 1534 O O . ALA A 1 195 ? 9.329 3.502 -14.021 1.00 85.44 195 ALA A O 1
ATOM 1535 N N . LEU A 1 196 ? 9.091 4.129 -16.171 1.00 85.06 196 LEU A N 1
ATOM 1536 C CA . LEU A 1 196 ? 7.698 4.570 -16.048 1.00 85.06 196 LEU A CA 1
ATOM 1537 C C . LEU A 1 196 ? 6.758 3.400 -15.724 1.00 85.06 196 LEU A C 1
ATOM 1539 O O . LEU A 1 196 ? 5.896 3.539 -14.858 1.00 85.06 196 LEU A O 1
ATOM 1543 N N . VAL A 1 197 ? 6.950 2.234 -16.352 1.00 88.44 197 VAL A N 1
ATOM 1544 C CA . VAL A 1 197 ? 6.180 1.014 -16.046 1.00 88.44 197 VAL A CA 1
ATOM 1545 C C . VAL A 1 197 ? 6.403 0.585 -14.595 1.00 88.44 197 VAL A C 1
ATOM 1547 O O . VAL A 1 197 ? 5.432 0.395 -13.864 1.00 88.44 197 VAL A O 1
ATOM 1550 N N . ALA A 1 198 ? 7.657 0.527 -14.138 1.00 87.81 198 ALA A N 1
ATOM 1551 C CA . ALA A 1 198 ? 7.969 0.193 -12.748 1.00 87.81 198 ALA A CA 1
ATOM 1552 C C . ALA A 1 198 ? 7.368 1.208 -11.754 1.00 87.81 198 ALA A C 1
ATOM 1554 O O . ALA A 1 198 ? 6.891 0.836 -10.681 1.00 87.81 198 ALA A O 1
ATOM 1555 N N . CYS A 1 199 ? 7.354 2.500 -12.098 1.00 87.00 199 CYS A N 1
ATOM 1556 C CA . CYS A 1 199 ? 6.691 3.519 -11.280 1.00 87.00 199 CYS A CA 1
ATOM 1557 C C . CYS A 1 199 ? 5.172 3.325 -11.236 1.00 87.00 199 CYS A C 1
ATOM 1559 O O . CYS A 1 199 ? 4.578 3.433 -10.164 1.00 87.00 199 CYS A O 1
ATOM 1561 N N . ALA A 1 200 ? 4.541 2.994 -12.365 1.00 88.25 200 ALA A N 1
ATOM 1562 C CA . ALA A 1 200 ? 3.107 2.732 -12.429 1.00 88.25 200 ALA A CA 1
ATOM 1563 C C . ALA A 1 200 ? 2.696 1.519 -11.573 1.00 88.25 200 ALA A C 1
ATOM 1565 O O . ALA A 1 200 ? 1.667 1.570 -10.894 1.00 88.25 200 ALA A O 1
ATOM 1566 N N . GLU A 1 201 ? 3.507 0.458 -11.551 1.00 90.75 201 GLU A N 1
ATOM 1567 C CA . GLU A 1 201 ? 3.297 -0.710 -10.684 1.00 90.75 201 GLU A CA 1
ATOM 1568 C C . GLU A 1 201 ? 3.375 -0.345 -9.196 1.00 90.75 201 GLU A C 1
ATOM 1570 O O . GLU A 1 201 ? 2.472 -0.691 -8.431 1.00 90.75 201 GLU A O 1
ATOM 1575 N N . LEU A 1 202 ? 4.384 0.434 -8.794 1.00 91.44 202 LEU A N 1
ATOM 1576 C CA . LEU A 1 202 ? 4.511 0.929 -7.418 1.00 91.44 202 LEU A CA 1
ATOM 1577 C C . LEU A 1 202 ? 3.337 1.841 -7.022 1.00 91.44 202 LEU A C 1
ATOM 1579 O O . LEU A 1 202 ? 2.800 1.722 -5.921 1.00 91.44 202 LEU A O 1
ATOM 1583 N N . CYS A 1 203 ? 2.883 2.720 -7.923 1.00 91.25 203 CYS A N 1
ATOM 1584 C CA . CYS A 1 203 ? 1.686 3.533 -7.698 1.00 91.25 203 CYS A CA 1
ATOM 1585 C C . CYS A 1 203 ? 0.434 2.670 -7.507 1.00 91.25 203 CYS A C 1
ATOM 1587 O O . CYS A 1 203 ? -0.423 2.996 -6.682 1.00 91.25 203 CYS A O 1
ATOM 1589 N N . LYS A 1 204 ? 0.305 1.576 -8.264 1.00 92.56 204 LYS A N 1
ATOM 1590 C CA . LYS A 1 204 ? -0.807 0.634 -8.118 1.00 92.56 204 LYS A CA 1
ATOM 1591 C C . LYS A 1 204 ? -0.764 -0.061 -6.756 1.00 92.56 204 LYS A C 1
ATOM 1593 O O . LYS A 1 204 ? -1.784 -0.065 -6.070 1.00 92.56 204 LYS A O 1
ATOM 1598 N N . GLU A 1 205 ? 0.393 -0.579 -6.340 1.00 94.25 205 GLU A N 1
ATOM 1599 C CA . GLU A 1 205 ? 0.566 -1.210 -5.022 1.00 94.25 205 GLU A CA 1
ATOM 1600 C C . GLU A 1 205 ? 0.204 -0.242 -3.888 1.00 94.25 205 GLU A C 1
ATOM 1602 O O . GLU A 1 205 ? -0.569 -0.587 -2.993 1.00 94.25 205 GLU A O 1
ATOM 1607 N N . TYR A 1 206 ? 0.679 1.003 -3.975 1.00 95.25 206 TYR A N 1
ATOM 1608 C CA . TYR A 1 206 ? 0.351 2.051 -3.014 1.00 95.25 206 TYR A CA 1
ATOM 1609 C C . TYR A 1 206 ? -1.161 2.331 -2.938 1.00 95.25 206 TYR A C 1
ATOM 1611 O O . TYR A 1 206 ? -1.733 2.411 -1.847 1.00 95.25 206 TYR A O 1
ATOM 1619 N N . ARG A 1 207 ? -1.846 2.453 -4.083 1.00 94.00 207 ARG A N 1
ATOM 1620 C CA . ARG A 1 207 ? -3.299 2.712 -4.131 1.00 94.00 207 ARG A CA 1
ATOM 1621 C C . ARG A 1 207 ? -4.128 1.559 -3.591 1.00 94.00 207 ARG A C 1
ATOM 1623 O O . ARG A 1 207 ? -5.125 1.773 -2.906 1.00 94.00 207 ARG A O 1
ATOM 1630 N N . GLU A 1 208 ? -3.752 0.335 -3.930 1.00 95.19 208 GLU A N 1
ATOM 1631 C CA . GLU A 1 208 ? -4.437 -0.848 -3.426 1.00 95.19 208 GLU A CA 1
ATOM 1632 C C . GLU A 1 208 ? -4.223 -1.002 -1.919 1.00 95.19 208 GLU A C 1
ATOM 1634 O O . GLU A 1 208 ? -5.190 -1.243 -1.198 1.00 95.19 208 GLU A O 1
ATOM 1639 N N . GLY A 1 209 ? -2.997 -0.801 -1.428 1.00 95.31 209 GLY A N 1
ATOM 1640 C CA . GLY A 1 209 ? -2.687 -0.851 0.000 1.00 95.31 209 GLY A CA 1
ATOM 1641 C C . GLY A 1 209 ? -3.408 0.232 0.805 1.00 95.31 209 GLY A C 1
ATOM 1642 O O . GLY A 1 209 ? -4.046 -0.073 1.810 1.00 95.31 209 GLY A O 1
ATOM 1643 N N . SER A 1 210 ? -3.393 1.480 0.330 1.00 95.50 210 SER A N 1
ATOM 1644 C CA . SER A 1 210 ? -4.091 2.597 0.987 1.00 95.50 210 SER A CA 1
ATOM 1645 C C . SER A 1 210 ? -5.602 2.371 1.066 1.00 95.50 210 SER A C 1
ATOM 1647 O O . SER A 1 210 ? -6.186 2.524 2.138 1.00 95.50 210 SER A O 1
ATOM 1649 N N . ARG A 1 211 ? -6.238 1.914 -0.021 1.00 95.00 211 ARG A N 1
ATOM 1650 C CA . ARG A 1 211 ? -7.667 1.554 -0.014 1.00 95.00 211 ARG A CA 1
ATOM 1651 C C . ARG A 1 211 ? -7.970 0.400 0.934 1.00 95.00 211 ARG A C 1
ATOM 1653 O O . ARG A 1 211 ? -8.910 0.493 1.714 1.00 95.00 211 ARG A O 1
ATOM 1660 N N . ARG A 1 212 ? -7.162 -0.666 0.910 1.00 95.62 212 ARG A N 1
ATOM 1661 C CA . ARG A 1 212 ? -7.332 -1.811 1.821 1.00 95.62 212 ARG A CA 1
ATOM 1662 C C . ARG A 1 212 ? -7.260 -1.380 3.282 1.00 95.62 212 ARG A C 1
ATOM 1664 O O . ARG A 1 212 ? -8.087 -1.824 4.075 1.00 95.62 212 ARG A O 1
ATOM 1671 N N . PHE A 1 213 ? -6.309 -0.513 3.626 1.00 95.25 213 PHE A N 1
ATOM 1672 C CA . PHE A 1 213 ? -6.195 0.046 4.969 1.00 95.25 213 PHE A CA 1
ATOM 1673 C C . PHE A 1 213 ? -7.421 0.891 5.341 1.00 95.25 213 PHE A C 1
ATOM 1675 O O . PHE A 1 213 ? -8.001 0.690 6.407 1.00 95.25 213 PHE A O 1
ATOM 1682 N N . GLU A 1 214 ? -7.858 1.790 4.455 1.00 94.31 214 GLU A N 1
ATOM 1683 C CA . GLU A 1 214 ? -9.033 2.644 4.674 1.00 94.31 214 GLU A CA 1
ATOM 1684 C C . GLU A 1 214 ? -10.327 1.840 4.863 1.00 94.31 214 GLU A C 1
ATOM 1686 O O . GLU A 1 214 ? -11.134 2.148 5.742 1.00 94.31 214 GLU A O 1
ATOM 1691 N N . ASP A 1 215 ? -10.532 0.799 4.060 1.00 95.19 215 ASP A N 1
ATOM 1692 C CA . ASP A 1 215 ? -11.698 -0.076 4.171 1.00 95.19 215 ASP A CA 1
ATOM 1693 C C . ASP A 1 215 ? -11.650 -0.898 5.461 1.00 95.19 215 ASP A C 1
ATOM 1695 O O . ASP A 1 215 ? -12.663 -1.040 6.155 1.00 95.19 215 ASP A O 1
ATOM 1699 N N . TRP A 1 216 ? -10.466 -1.409 5.813 1.00 95.12 216 TRP A N 1
ATOM 1700 C CA . TRP A 1 216 ? -10.249 -2.139 7.057 1.00 95.12 216 TRP A CA 1
ATOM 1701 C C . TRP A 1 216 ? -10.551 -1.263 8.277 1.00 95.12 216 TRP A C 1
ATOM 1703 O O . TRP A 1 216 ? -11.360 -1.659 9.117 1.00 95.12 216 TRP A O 1
ATOM 1713 N N . ILE A 1 217 ? -9.977 -0.060 8.355 1.00 94.69 217 ILE A N 1
ATOM 1714 C CA . ILE A 1 217 ? -10.127 0.795 9.536 1.00 94.69 217 ILE A CA 1
ATOM 1715 C C . ILE A 1 217 ? -11.561 1.298 9.695 1.00 94.69 217 ILE A C 1
ATOM 1717 O O . ILE A 1 217 ? -12.097 1.269 10.800 1.00 94.69 217 ILE A O 1
ATOM 1721 N N . LYS A 1 218 ? -12.239 1.660 8.596 1.00 94.44 218 LYS A N 1
ATOM 1722 C CA . LYS A 1 218 ? -13.665 2.025 8.625 1.00 94.44 218 LYS A CA 1
ATOM 1723 C C . LYS A 1 218 ? -14.523 0.870 9.131 1.00 94.44 218 LYS A C 1
ATOM 1725 O O . LYS A 1 218 ? -15.407 1.072 9.961 1.00 94.44 218 LYS A O 1
ATOM 1730 N N . LYS A 1 219 ? -14.269 -0.347 8.644 1.00 93.31 219 LYS A N 1
ATOM 1731 C CA . LYS A 1 219 ? -14.988 -1.547 9.086 1.00 93.31 219 LYS A CA 1
ATOM 1732 C C . LYS A 1 219 ? -14.770 -1.812 10.573 1.00 93.31 219 LYS A C 1
ATOM 1734 O O . LYS A 1 219 ? -15.730 -2.146 11.264 1.00 93.31 219 LYS A O 1
ATOM 1739 N N . GLU A 1 220 ? -13.545 -1.650 11.060 1.00 92.06 220 GLU A N 1
ATOM 1740 C CA . GLU A 1 220 ? -13.213 -1.920 12.458 1.00 92.06 220 GLU A CA 1
ATOM 1741 C C . GLU A 1 220 ? -13.775 -0.849 13.402 1.00 92.06 220 GLU A C 1
ATOM 1743 O O . GLU A 1 220 ? -14.406 -1.182 14.403 1.00 92.06 220 GLU A O 1
ATOM 1748 N N . ILE A 1 221 ? -13.700 0.432 13.029 1.00 91.94 221 ILE A N 1
ATOM 1749 C CA . ILE A 1 221 ? -14.381 1.516 13.754 1.00 91.94 221 ILE A CA 1
ATOM 1750 C C . ILE A 1 221 ? -15.885 1.227 13.847 1.00 91.94 221 ILE A C 1
ATOM 1752 O O . ILE A 1 221 ? -16.459 1.275 14.936 1.00 91.94 221 ILE A O 1
ATOM 1756 N N . ASN A 1 222 ? -16.529 0.851 12.739 1.00 91.06 222 ASN A N 1
ATOM 1757 C CA . ASN A 1 222 ? -17.962 0.542 12.726 1.00 91.06 222 ASN A CA 1
ATOM 1758 C C . ASN A 1 222 ? -18.331 -0.651 13.620 1.00 91.06 222 ASN A C 1
ATOM 1760 O O . ASN A 1 222 ? -19.424 -0.670 14.181 1.00 91.06 222 ASN A O 1
ATOM 1764 N N . ARG A 1 223 ? -17.435 -1.630 13.788 1.00 86.31 223 ARG A N 1
ATOM 1765 C CA . ARG A 1 223 ? -17.626 -2.747 14.729 1.00 86.31 223 ARG A CA 1
ATOM 1766 C C . ARG A 1 223 ? -17.543 -2.303 16.187 1.00 86.31 223 ARG A C 1
ATOM 1768 O O . ARG A 1 223 ? -18.293 -2.813 17.016 1.00 86.31 223 ARG A O 1
ATOM 1775 N N . LEU A 1 224 ? -16.662 -1.353 16.492 1.00 83.94 224 LEU A N 1
ATOM 1776 C CA . LEU A 1 224 ? -16.416 -0.858 17.850 1.00 83.94 224 LEU A CA 1
ATOM 1777 C C . LEU A 1 224 ? -17.413 0.220 18.306 1.00 83.94 224 LEU A C 1
ATOM 1779 O O . LEU A 1 224 ? -17.615 0.394 19.506 1.00 83.94 224 LEU A O 1
ATOM 1783 N N . THR A 1 225 ? -18.033 0.937 17.366 1.00 81.00 225 THR A N 1
ATOM 1784 C CA . THR A 1 225 ? -18.911 2.089 17.641 1.00 81.00 225 THR A CA 1
ATOM 1785 C C . THR A 1 225 ? -20.252 1.757 18.332 1.00 81.00 225 THR A C 1
ATOM 1787 O O . THR A 1 225 ? -20.660 2.536 19.197 1.00 81.00 225 THR A O 1
ATOM 1790 N N . PRO A 1 226 ? -20.986 0.663 18.028 1.00 73.88 226 PRO A N 1
ATOM 1791 C CA . PRO A 1 226 ? -22.266 0.407 18.693 1.00 73.88 226 PRO A CA 1
ATOM 1792 C C . PRO A 1 226 ? -22.104 0.109 20.198 1.00 73.88 226 PRO A C 1
ATOM 1794 O O . PRO A 1 226 ? -21.370 -0.795 20.607 1.00 73.88 226 PRO A O 1
ATOM 1797 N N . ASN A 1 227 ? -22.852 0.841 21.033 1.00 62.25 227 ASN A N 1
ATOM 1798 C CA . ASN A 1 227 ? -22.869 0.694 22.493 1.00 62.25 227 ASN A CA 1
ATOM 1799 C C . ASN A 1 227 ? -24.255 0.336 23.043 1.00 62.25 227 ASN A C 1
ATOM 1801 O O . ASN A 1 227 ? -25.209 1.065 22.773 1.00 62.25 227 ASN A O 1
ATOM 1805 N N . PRO A 1 228 ? -24.337 -0.652 23.953 1.00 58.16 228 PRO A N 1
ATOM 1806 C CA . PRO A 1 228 ? -23.622 -1.933 23.926 1.00 58.16 228 PRO A CA 1
ATOM 1807 C C . PRO A 1 228 ? -24.183 -2.822 22.793 1.00 58.16 228 PRO A C 1
ATOM 1809 O O . PRO A 1 228 ? -25.373 -2.724 22.493 1.00 58.16 228 PRO A O 1
ATOM 1812 N N . PRO A 1 229 ? -23.396 -3.701 22.142 1.00 57.25 229 PRO A N 1
ATOM 1813 C CA . PRO A 1 229 ? -23.968 -4.677 21.237 1.00 57.25 229 PRO A CA 1
ATOM 1814 C C . PRO A 1 229 ? -24.905 -5.586 22.032 1.00 57.25 229 PRO A C 1
ATOM 1816 O O . PRO A 1 229 ? -24.612 -5.915 23.189 1.00 57.25 229 PRO A O 1
ATOM 1819 N N . PRO A 1 230 ? -26.009 -6.009 21.406 1.00 55.75 230 PRO A N 1
ATOM 1820 C CA . PRO A 1 230 ? -27.066 -6.770 22.062 1.00 55.75 230 PRO A CA 1
ATOM 1821 C C . PRO A 1 230 ? -26.580 -8.090 22.681 1.00 55.75 230 PRO A C 1
ATOM 1823 O O . PRO A 1 230 ? -27.252 -8.608 23.569 1.00 55.75 230 PRO A O 1
ATOM 1826 N N . ASP A 1 231 ? -25.410 -8.591 22.273 1.00 54.00 231 ASP A N 1
ATOM 1827 C CA . ASP A 1 231 ? -24.828 -9.862 22.717 1.00 54.00 231 ASP A CA 1
ATOM 1828 C C . ASP A 1 231 ? -24.069 -9.777 24.055 1.00 54.00 231 ASP A C 1
ATOM 1830 O O . ASP A 1 231 ? -23.903 -10.790 24.739 1.00 54.00 231 ASP A O 1
ATOM 1834 N N . ILE A 1 232 ? -23.619 -8.587 24.485 1.00 61.00 232 ILE A N 1
ATOM 1835 C CA . ILE A 1 232 ? -22.908 -8.428 25.768 1.00 61.00 232 ILE A CA 1
ATOM 1836 C C . ILE A 1 232 ? -23.927 -8.181 26.878 1.00 61.00 232 ILE A C 1
ATOM 1838 O O . ILE A 1 232 ? -24.025 -7.104 27.458 1.00 61.00 232 ILE A O 1
ATOM 1842 N N . GLN A 1 233 ? -24.712 -9.215 27.163 1.00 65.00 233 GLN A N 1
ATOM 1843 C CA . GLN A 1 233 ? -25.625 -9.245 28.309 1.00 65.00 233 GLN A CA 1
ATOM 1844 C C . GLN A 1 233 ? -24.999 -9.959 29.511 1.00 65.00 233 GLN A C 1
ATOM 1846 O O . GLN A 1 233 ? -25.468 -9.812 30.638 1.00 65.00 233 GLN A O 1
ATOM 1851 N N . THR A 1 234 ? -23.924 -10.726 29.291 1.00 71.19 234 THR A N 1
ATOM 1852 C CA . THR A 1 234 ? -23.320 -11.579 30.321 1.00 71.19 234 THR A CA 1
ATOM 1853 C C . THR A 1 234 ? -21.905 -11.138 30.702 1.00 71.19 234 THR A C 1
ATOM 1855 O O . THR A 1 234 ? -21.153 -10.569 29.905 1.00 71.19 234 THR A O 1
ATOM 1858 N N . LEU A 1 235 ? -21.500 -11.460 31.934 1.00 74.44 235 LEU A N 1
ATOM 1859 C CA . LEU A 1 235 ? -20.127 -11.255 32.404 1.00 74.44 235 LEU A CA 1
ATOM 1860 C C . LEU A 1 235 ? -19.086 -11.974 31.547 1.00 74.44 235 LEU A C 1
ATOM 1862 O O . LEU A 1 235 ? -18.003 -11.444 31.308 1.00 74.44 235 LEU A O 1
ATOM 1866 N N . ILE A 1 236 ? -19.397 -13.203 31.133 1.00 77.88 236 ILE A N 1
ATOM 1867 C CA . ILE A 1 236 ? -18.475 -14.042 30.368 1.00 77.88 236 ILE A CA 1
ATOM 1868 C C . ILE A 1 236 ? -18.222 -13.383 29.014 1.00 77.88 236 ILE A C 1
ATOM 1870 O O . ILE A 1 236 ? -17.064 -13.216 28.640 1.00 77.88 236 ILE A O 1
ATOM 1874 N N . SER A 1 237 ? -19.279 -12.907 28.343 1.00 82.19 237 SER A N 1
ATOM 1875 C CA . SER A 1 237 ? -19.148 -12.148 27.095 1.00 82.19 237 SER A CA 1
ATOM 1876 C C . SER A 1 237 ? -18.366 -10.845 27.282 1.00 82.19 237 SER A C 1
ATOM 1878 O O . SER A 1 237 ? -17.490 -10.555 26.476 1.00 82.19 237 SER A O 1
ATOM 1880 N N . ALA A 1 238 ? -18.595 -10.095 28.367 1.00 83.06 238 ALA A N 1
ATOM 1881 C CA . ALA A 1 238 ? -17.882 -8.838 28.615 1.00 83.06 238 ALA A CA 1
ATOM 1882 C C . ALA A 1 238 ? -16.380 -9.056 28.881 1.00 83.06 238 ALA A C 1
ATOM 1884 O O . ALA A 1 238 ? -15.536 -8.326 28.363 1.00 83.06 238 ALA A O 1
ATOM 1885 N N . ARG A 1 239 ? -16.026 -10.088 29.659 1.00 85.12 239 ARG A N 1
ATOM 1886 C CA . ARG A 1 239 ? -14.625 -10.454 29.933 1.00 85.12 239 ARG A CA 1
ATOM 1887 C C . ARG A 1 239 ? -13.930 -11.064 28.716 1.00 85.12 239 ARG A C 1
ATOM 1889 O O . ARG A 1 239 ? -12.727 -10.873 28.561 1.00 85.12 239 ARG A O 1
ATOM 1896 N N . ALA A 1 240 ? -14.653 -11.820 27.891 1.00 87.56 240 ALA A N 1
ATOM 1897 C CA . ALA A 1 240 ? -14.129 -12.354 26.638 1.00 87.56 240 ALA A CA 1
ATOM 1898 C C . ALA A 1 240 ? -13.844 -11.225 25.641 1.00 87.56 240 ALA A C 1
ATOM 1900 O O . ALA A 1 240 ? -12.774 -11.202 25.045 1.00 87.56 240 ALA A O 1
ATOM 1901 N N . GLU A 1 241 ? -14.752 -10.256 25.528 1.00 87.69 241 GLU A N 1
ATOM 1902 C CA . GLU A 1 241 ? -14.564 -9.084 24.674 1.00 87.69 241 GLU A CA 1
ATOM 1903 C C . GLU A 1 241 ? -13.370 -8.234 25.121 1.00 87.69 241 GLU A C 1
ATOM 1905 O O . GLU A 1 241 ? -12.557 -7.823 24.301 1.00 87.69 241 GLU A O 1
ATOM 1910 N N . LEU A 1 242 ? -13.198 -8.020 26.429 1.00 89.19 242 LEU A N 1
ATOM 1911 C CA . LEU A 1 242 ? -12.055 -7.264 26.945 1.00 89.19 242 LEU A CA 1
ATOM 1912 C C . LEU A 1 242 ? -10.716 -7.950 26.626 1.00 89.19 242 LEU A C 1
ATOM 1914 O O . LEU A 1 242 ? -9.751 -7.262 26.298 1.00 89.19 242 LEU A O 1
ATOM 1918 N N . ARG A 1 243 ? -10.671 -9.290 26.665 1.00 89.38 243 ARG A N 1
ATOM 1919 C CA . ARG A 1 243 ? -9.503 -10.061 26.208 1.00 89.38 243 ARG A CA 1
ATOM 1920 C C . ARG A 1 2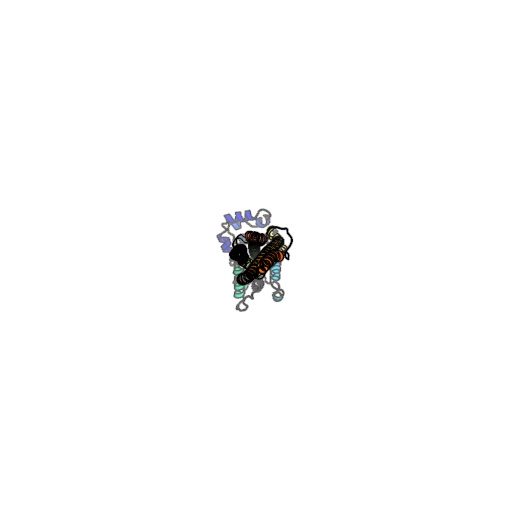43 ? -9.272 -9.904 24.710 1.00 89.38 243 ARG A C 1
ATOM 1922 O O . ARG A 1 243 ? -8.172 -9.543 24.328 1.00 89.38 243 ARG A O 1
ATOM 1929 N N . ARG A 1 244 ? -10.315 -10.044 23.885 1.00 89.81 244 ARG A N 1
ATOM 1930 C CA . ARG A 1 244 ? -10.208 -9.819 22.433 1.00 89.81 244 ARG A CA 1
ATOM 1931 C C . ARG A 1 244 ? -9.657 -8.436 22.097 1.00 89.81 244 ARG A C 1
ATOM 1933 O O . ARG A 1 244 ? -8.804 -8.323 21.228 1.00 89.81 244 ARG A O 1
ATOM 1940 N N . LEU A 1 245 ? -10.104 -7.391 22.798 1.00 90.12 245 LEU A N 1
ATOM 1941 C CA . LEU A 1 245 ? -9.567 -6.039 22.618 1.00 90.12 245 LEU A CA 1
ATOM 1942 C C . LEU A 1 245 ? -8.087 -5.947 23.007 1.00 90.12 245 LEU A C 1
ATOM 1944 O O . LEU A 1 245 ? -7.342 -5.208 22.372 1.00 90.12 245 LEU A O 1
ATOM 1948 N N . GLN A 1 246 ? -7.658 -6.668 24.043 1.00 90.56 246 GLN A N 1
ATOM 1949 C CA . GLN A 1 246 ? -6.256 -6.718 24.451 1.00 90.56 246 GLN A CA 1
ATOM 1950 C C . GLN A 1 246 ? -5.392 -7.448 23.414 1.00 90.56 246 GLN A C 1
ATOM 1952 O O . GLN A 1 246 ? -4.349 -6.920 23.035 1.00 90.56 246 GLN A O 1
ATOM 1957 N N . ASP A 1 247 ? -5.854 -8.593 22.915 1.00 90.75 247 ASP A N 1
ATOM 1958 C CA . ASP A 1 247 ? -5.175 -9.362 21.867 1.00 90.75 247 ASP A CA 1
ATOM 1959 C C . ASP A 1 247 ? -5.069 -8.526 20.578 1.00 90.75 247 ASP A C 1
ATOM 1961 O O . ASP A 1 247 ? -3.994 -8.387 19.998 1.00 90.75 247 ASP A O 1
ATOM 1965 N N . PHE A 1 248 ? -6.149 -7.832 20.203 1.00 90.81 248 PHE A N 1
ATOM 1966 C CA . PHE A 1 248 ? -6.169 -6.902 19.071 1.00 90.81 248 PHE A CA 1
ATOM 1967 C C . PHE A 1 248 ? -5.130 -5.770 19.197 1.00 90.81 248 PHE A C 1
ATOM 1969 O O . PHE A 1 248 ? -4.489 -5.412 18.209 1.00 90.81 248 PHE A O 1
ATOM 1976 N N . GLN A 1 249 ? -4.939 -5.201 20.397 1.00 89.81 249 GLN A N 1
ATOM 1977 C CA . GLN A 1 249 ? -3.920 -4.164 20.631 1.00 89.81 249 GLN A CA 1
ATOM 1978 C C . GLN A 1 249 ? -2.487 -4.690 20.489 1.00 89.81 249 GLN A C 1
ATOM 1980 O O . GLN A 1 249 ? -1.607 -3.929 20.095 1.00 89.81 249 GLN A O 1
ATOM 1985 N N . LEU A 1 250 ? -2.245 -5.948 20.859 1.00 89.94 250 LEU A N 1
ATOM 1986 C CA . LEU A 1 250 ? -0.905 -6.532 20.899 1.00 89.94 250 LEU A CA 1
ATOM 1987 C C . LEU A 1 250 ? -0.488 -7.151 19.566 1.00 89.94 250 LEU A C 1
ATOM 1989 O O . LEU A 1 250 ? 0.693 -7.115 19.231 1.00 89.94 250 LEU A O 1
ATOM 1993 N N . GLU A 1 251 ? -1.437 -7.708 18.817 1.00 89.31 251 GLU A N 1
ATOM 1994 C CA . GLU A 1 251 ? -1.144 -8.493 17.618 1.00 89.31 251 GLU A CA 1
ATOM 1995 C C . GLU A 1 251 ? -1.586 -7.773 16.341 1.00 89.31 251 GLU A C 1
ATOM 1997 O O . GLU A 1 251 ? -0.766 -7.476 15.476 1.00 89.31 251 GLU A O 1
ATOM 2002 N N . GLU A 1 252 ? -2.870 -7.436 16.214 1.00 88.56 252 GLU A N 1
ATOM 2003 C CA . GLU A 1 252 ? -3.425 -6.950 14.943 1.00 88.56 252 GLU A CA 1
ATOM 2004 C C . GLU A 1 252 ? -3.088 -5.480 14.648 1.00 88.56 252 GLU A C 1
ATOM 2006 O O . GLU A 1 252 ? -2.681 -5.147 13.530 1.00 88.56 252 GLU A O 1
ATOM 2011 N N . LYS A 1 253 ? -3.228 -4.591 15.642 1.00 89.06 253 LYS A N 1
ATOM 2012 C CA . LYS A 1 253 ? -2.928 -3.155 15.507 1.00 89.06 253 LYS A CA 1
ATOM 2013 C C . LYS A 1 253 ? -1.494 -2.878 15.012 1.00 89.06 253 LYS A C 1
ATOM 2015 O O . LYS A 1 253 ? -1.366 -2.165 14.012 1.00 89.06 253 LYS A O 1
ATOM 2020 N N . PRO A 1 254 ? -0.420 -3.429 15.616 1.00 91.94 254 PRO A N 1
ATOM 2021 C CA . PRO A 1 254 ? 0.944 -3.096 15.200 1.00 91.94 254 PRO A CA 1
ATOM 2022 C C . PRO A 1 254 ? 1.271 -3.561 13.776 1.00 91.94 254 PRO A C 1
ATOM 2024 O O . PRO A 1 254 ? 2.009 -2.874 13.069 1.00 91.94 254 PRO A O 1
ATOM 2027 N N . ILE A 1 255 ? 0.694 -4.681 13.321 1.00 90.19 255 ILE A N 1
ATOM 2028 C CA . ILE A 1 255 ? 0.856 -5.161 11.939 1.00 90.19 255 ILE A CA 1
ATOM 2029 C C . ILE A 1 255 ? 0.286 -4.132 10.954 1.00 90.19 255 ILE A C 1
ATOM 2031 O O . ILE A 1 255 ? 0.912 -3.813 9.943 1.00 90.19 255 ILE A O 1
ATOM 2035 N N . ARG A 1 256 ? -0.880 -3.558 11.267 1.00 91.56 256 ARG A N 1
ATOM 2036 C CA . ARG A 1 256 ? -1.522 -2.535 10.429 1.00 91.56 256 ARG A CA 1
ATOM 2037 C C . ARG A 1 256 ? -0.779 -1.206 10.455 1.00 91.56 256 ARG A C 1
ATOM 2039 O O . ARG A 1 256 ? -0.631 -0.573 9.417 1.00 91.56 256 ARG A O 1
ATOM 2046 N N . GLU A 1 257 ? -0.236 -0.805 11.598 1.00 90.31 257 GLU A N 1
ATOM 2047 C CA . GLU A 1 257 ? 0.626 0.381 11.686 1.00 90.31 257 GLU A CA 1
ATOM 2048 C C . GLU A 1 257 ? 1.945 0.208 10.921 1.00 90.31 257 GLU A C 1
ATOM 2050 O O . GLU A 1 257 ? 2.481 1.166 10.362 1.00 90.31 257 GLU A O 1
ATOM 2055 N N . GLN A 1 258 ? 2.491 -1.009 10.880 1.00 93.50 258 GLN A N 1
ATOM 2056 C CA . GLN A 1 258 ? 3.653 -1.320 10.050 1.00 93.50 258 GLN A CA 1
ATOM 2057 C C . GLN A 1 258 ? 3.312 -1.250 8.554 1.00 93.50 258 GLN A C 1
ATOM 2059 O O . GLN A 1 258 ? 4.103 -0.722 7.774 1.00 93.50 258 GLN A O 1
ATOM 2064 N N . GLU A 1 259 ? 2.129 -1.723 8.156 1.00 93.25 259 GLU A N 1
ATOM 2065 C CA . GLU A 1 259 ? 1.623 -1.593 6.785 1.00 93.25 259 GLU A CA 1
ATOM 2066 C C . GLU A 1 259 ? 1.479 -0.117 6.376 1.00 93.25 259 GLU A C 1
ATOM 2068 O O . GLU A 1 259 ? 1.959 0.267 5.310 1.00 93.25 259 GLU A O 1
ATOM 2073 N N . VAL A 1 260 ? 0.923 0.737 7.245 1.00 94.69 260 VAL A N 1
ATOM 2074 C CA . VAL A 1 260 ? 0.852 2.192 7.006 1.00 94.69 260 VAL A CA 1
ATOM 2075 C C . VAL A 1 260 ? 2.246 2.796 6.854 1.00 94.69 260 VAL A C 1
ATOM 2077 O O . VAL A 1 260 ? 2.480 3.530 5.898 1.00 94.69 260 VAL A O 1
ATOM 2080 N N . ARG A 1 261 ? 3.201 2.454 7.731 1.00 94.94 261 ARG A N 1
ATOM 2081 C CA . ARG A 1 261 ? 4.594 2.924 7.611 1.00 94.94 261 ARG A CA 1
ATOM 2082 C C . ARG A 1 261 ? 5.210 2.556 6.262 1.00 94.94 261 ARG A C 1
ATOM 2084 O O . ARG A 1 261 ? 5.758 3.428 5.595 1.00 94.94 261 ARG A O 1
ATOM 2091 N N . ARG A 1 262 ? 5.033 1.311 5.814 1.00 95.94 262 ARG A N 1
ATOM 2092 C CA . ARG A 1 262 ? 5.484 0.864 4.488 1.00 95.94 262 ARG A CA 1
ATOM 2093 C C . ARG A 1 262 ? 4.841 1.677 3.357 1.00 95.94 262 ARG A C 1
ATOM 2095 O O . ARG A 1 262 ? 5.516 2.025 2.394 1.00 95.94 262 ARG A O 1
ATOM 2102 N N . LEU A 1 263 ? 3.548 1.996 3.457 1.00 95.81 263 LEU A N 1
ATOM 2103 C CA . LEU A 1 263 ? 2.860 2.832 2.465 1.00 95.81 263 LEU A CA 1
ATOM 2104 C C . LEU A 1 263 ? 3.391 4.272 2.449 1.00 95.81 263 LEU A C 1
ATOM 2106 O O . LEU A 1 263 ? 3.524 4.852 1.373 1.00 95.81 263 LEU A O 1
ATOM 2110 N N . LEU A 1 264 ? 3.736 4.837 3.608 1.00 95.00 264 LEU A N 1
ATOM 2111 C CA . LEU A 1 264 ? 4.359 6.161 3.701 1.00 95.00 264 LEU A CA 1
ATOM 2112 C C . LEU A 1 264 ? 5.765 6.172 3.084 1.00 95.00 264 LEU A C 1
ATOM 2114 O O . LEU A 1 264 ? 6.103 7.099 2.353 1.00 95.00 264 LEU A O 1
ATOM 2118 N N . GLU A 1 265 ? 6.559 5.123 3.306 1.00 94.81 265 GLU A N 1
ATOM 2119 C CA . GLU A 1 265 ? 7.861 4.950 2.647 1.00 94.81 265 GLU A CA 1
ATOM 2120 C C . GLU A 1 265 ? 7.711 4.867 1.120 1.00 94.81 265 GLU A C 1
ATOM 2122 O O . GLU A 1 265 ? 8.439 5.540 0.388 1.00 94.81 265 GLU A O 1
ATOM 2127 N N . LEU A 1 266 ? 6.727 4.104 0.629 1.00 93.88 266 LEU A N 1
ATOM 2128 C CA . LEU A 1 266 ? 6.410 4.033 -0.800 1.00 93.88 266 LEU A CA 1
ATOM 2129 C C . LEU A 1 266 ? 5.995 5.394 -1.369 1.00 93.88 266 LEU A C 1
ATOM 2131 O O . LEU A 1 266 ? 6.441 5.750 -2.459 1.00 93.88 266 LEU A O 1
ATOM 2135 N N . LEU A 1 267 ? 5.190 6.175 -0.642 1.00 93.50 267 LEU A N 1
ATOM 2136 C CA . LEU A 1 267 ? 4.805 7.524 -1.058 1.00 93.50 267 LEU A CA 1
ATOM 2137 C C . LEU A 1 267 ? 6.030 8.437 -1.201 1.00 93.50 267 LEU A C 1
ATOM 2139 O O . LEU A 1 267 ? 6.142 9.125 -2.212 1.00 93.50 267 LEU A O 1
ATOM 2143 N N . CYS A 1 268 ? 6.961 8.401 -0.241 1.00 91.44 268 CYS A N 1
ATOM 2144 C CA . CYS A 1 268 ? 8.209 9.170 -0.291 1.00 91.44 268 CYS A CA 1
ATOM 2145 C C . CYS A 1 268 ? 9.094 8.776 -1.484 1.00 91.44 268 CYS A C 1
ATOM 2147 O O . CYS A 1 268 ? 9.667 9.634 -2.157 1.00 91.44 268 CYS A O 1
ATOM 2149 N N . LEU A 1 269 ? 9.203 7.474 -1.769 1.00 90.50 269 LEU A N 1
ATOM 2150 C CA . LEU A 1 269 ? 9.945 6.984 -2.933 1.00 90.50 269 LEU A CA 1
ATOM 2151 C C . LEU A 1 269 ? 9.302 7.443 -4.245 1.00 90.50 269 LEU A C 1
ATOM 2153 O O . LEU A 1 269 ? 10.005 7.843 -5.173 1.00 90.50 269 LEU A O 1
ATOM 2157 N N . LEU A 1 270 ? 7.971 7.399 -4.327 1.00 89.75 270 LEU A N 1
ATOM 2158 C CA . LEU A 1 270 ? 7.229 7.851 -5.499 1.00 89.75 270 LEU A CA 1
ATOM 2159 C C . LEU A 1 270 ? 7.351 9.366 -5.690 1.00 89.75 270 LEU A C 1
ATOM 2161 O O . LEU A 1 270 ? 7.614 9.793 -6.810 1.00 89.75 270 LEU A O 1
ATOM 2165 N N . SER A 1 271 ? 7.249 10.172 -4.627 1.00 86.94 271 SER A N 1
ATOM 2166 C CA . SER A 1 271 ? 7.416 11.629 -4.721 1.00 86.94 271 SER A CA 1
ATOM 2167 C C . SER A 1 271 ? 8.823 12.022 -5.177 1.00 86.94 271 SER A C 1
ATOM 2169 O O . SER A 1 271 ? 8.973 12.859 -6.062 1.00 86.94 271 SER A O 1
ATOM 2171 N N . ALA A 1 272 ? 9.858 11.354 -4.656 1.00 85.69 272 ALA A N 1
ATOM 2172 C CA . ALA A 1 272 ? 11.236 11.612 -5.068 1.00 85.69 272 ALA A CA 1
ATOM 2173 C C . ALA A 1 272 ? 11.472 11.306 -6.560 1.00 85.69 272 ALA A C 1
ATOM 2175 O O . ALA A 1 272 ? 12.234 12.004 -7.226 1.00 85.69 272 ALA A O 1
ATOM 2176 N N . LYS A 1 273 ? 10.803 10.280 -7.108 1.00 81.25 273 LYS A N 1
ATOM 2177 C CA . LYS A 1 273 ? 10.881 9.958 -8.541 1.00 81.25 273 LYS A CA 1
ATOM 2178 C C . LYS A 1 273 ? 10.124 10.959 -9.416 1.00 81.25 273 LYS A C 1
ATOM 2180 O O . LYS A 1 273 ? 10.608 11.289 -10.498 1.00 81.25 273 LYS A O 1
ATOM 2185 N N . THR A 1 274 ? 8.976 11.470 -8.963 1.00 72.88 274 THR A N 1
ATOM 2186 C CA . THR A 1 274 ? 8.191 12.444 -9.744 1.00 72.88 274 THR A CA 1
ATOM 2187 C C . THR A 1 274 ? 8.914 13.778 -9.921 1.00 72.88 274 THR A C 1
ATOM 2189 O O . THR A 1 274 ? 8.807 14.383 -10.987 1.00 72.88 274 THR A O 1
ATOM 2192 N N . ASP A 1 275 ? 9.705 14.201 -8.931 1.00 66.50 275 ASP A N 1
ATOM 2193 C CA . ASP A 1 275 ? 10.458 15.463 -8.987 1.00 66.50 275 ASP A CA 1
ATOM 2194 C C . ASP A 1 275 ? 11.626 15.414 -9.993 1.00 66.50 275 ASP A C 1
ATOM 2196 O O . ASP A 1 275 ? 12.031 16.444 -10.530 1.00 66.50 275 ASP A O 1
ATOM 2200 N N . GLY A 1 276 ? 12.153 14.217 -10.283 1.00 67.00 276 GLY A N 1
ATOM 2201 C CA . GLY A 1 276 ? 13.255 14.016 -11.228 1.00 67.00 276 GLY A CA 1
ATOM 2202 C C . GLY A 1 276 ? 12.827 13.834 -12.689 1.00 67.00 276 GLY A C 1
ATOM 2203 O O . GLY A 1 276 ? 13.566 14.231 -13.590 1.00 67.00 276 GLY A O 1
ATOM 2204 N N . GLU A 1 277 ? 11.653 13.242 -12.942 1.00 63.78 277 GLU A N 1
ATOM 2205 C CA . GLU A 1 277 ? 11.204 12.884 -14.302 1.00 63.78 277 GLU A CA 1
ATOM 2206 C C . GLU A 1 277 ? 10.054 13.754 -14.847 1.00 63.78 277 GLU A C 1
ATOM 2208 O O . GLU A 1 277 ? 9.747 13.681 -16.038 1.00 63.78 277 GLU A O 1
ATOM 2213 N N . GLY A 1 278 ? 9.453 14.619 -14.018 1.00 58.25 278 GLY A N 1
ATOM 2214 C CA . GLY A 1 278 ? 8.449 15.612 -14.430 1.00 58.25 278 GLY A CA 1
ATOM 2215 C C . GLY A 1 278 ? 7.046 15.056 -14.715 1.00 58.25 278 GLY A C 1
ATOM 2216 O O . GLY A 1 278 ? 6.135 15.825 -15.014 1.00 58.25 278 GLY A O 1
ATOM 2217 N N . GLU A 1 279 ? 6.843 13.743 -14.598 1.00 63.56 279 GLU A N 1
ATOM 2218 C CA . GLU A 1 279 ? 5.542 13.086 -14.746 1.00 63.56 279 GLU A CA 1
ATOM 2219 C C . GLU A 1 279 ? 5.015 12.664 -13.370 1.00 63.56 279 GLU A C 1
ATOM 2221 O O . GLU A 1 279 ? 5.607 11.829 -12.687 1.00 63.56 279 GLU A O 1
ATOM 2226 N N . CYS A 1 280 ? 3.893 13.249 -12.937 1.00 63.47 280 CYS A N 1
ATOM 2227 C CA . CYS A 1 280 ? 3.273 12.912 -11.659 1.00 63.47 280 CYS A CA 1
ATOM 2228 C C . CYS A 1 280 ? 2.126 11.913 -11.848 1.00 63.47 280 CYS A C 1
ATOM 2230 O O . CYS A 1 280 ? 1.028 12.280 -12.259 1.00 63.47 280 CYS A O 1
ATOM 2232 N N . PHE A 1 281 ? 2.365 10.650 -11.488 1.00 75.81 281 PHE A N 1
ATOM 2233 C CA . PHE A 1 281 ? 1.340 9.598 -11.497 1.00 75.81 281 PHE A CA 1
ATOM 2234 C C . PHE A 1 281 ? 0.410 9.637 -10.281 1.00 75.81 281 PHE A C 1
ATOM 2236 O O . PHE A 1 281 ? -0.611 8.950 -10.280 1.00 75.81 281 PHE A O 1
ATOM 2243 N N . LEU A 1 282 ? 0.762 10.400 -9.242 1.00 84.38 282 LEU A N 1
ATOM 2244 C CA . LEU A 1 282 ? 0.001 10.514 -8.000 1.00 84.38 282 LEU A CA 1
ATOM 2245 C C . LEU A 1 282 ? -1.062 11.606 -8.107 1.00 84.38 282 LEU A C 1
ATOM 2247 O O . LEU A 1 282 ? -0.786 12.712 -8.566 1.00 84.38 282 LEU A O 1
ATOM 2251 N N . THR A 1 283 ? -2.263 11.295 -7.627 1.00 87.44 283 THR A N 1
ATOM 2252 C CA . THR A 1 283 ? -3.360 12.260 -7.494 1.00 87.44 283 THR A CA 1
ATOM 2253 C C . THR A 1 283 ? -3.288 13.001 -6.157 1.00 87.44 283 THR A C 1
ATOM 2255 O O . THR A 1 283 ? -2.644 12.539 -5.212 1.00 87.44 283 THR A O 1
ATOM 2258 N N . ASP A 1 284 ? -4.007 14.117 -6.020 1.00 88.12 284 ASP A N 1
ATOM 2259 C CA . ASP A 1 284 ? -4.128 14.813 -4.729 1.00 88.12 284 ASP A CA 1
ATOM 2260 C C . ASP A 1 284 ? -4.737 13.908 -3.643 1.00 88.12 284 ASP A C 1
ATOM 2262 O O . ASP A 1 284 ? -4.342 13.955 -2.476 1.00 88.12 284 ASP A O 1
ATOM 2266 N N . TYR A 1 285 ? -5.637 13.000 -4.037 1.00 89.31 285 TYR A N 1
ATOM 2267 C CA . TYR A 1 285 ? -6.180 11.973 -3.148 1.00 89.31 285 TYR A CA 1
ATOM 2268 C C . TYR A 1 285 ? -5.087 11.044 -2.605 1.00 89.31 285 TYR A C 1
ATOM 2270 O O . TYR A 1 285 ? -5.042 10.787 -1.398 1.00 89.31 285 TYR A O 1
ATOM 2278 N N . ASP A 1 286 ? -4.183 10.588 -3.476 1.00 90.12 286 ASP A N 1
ATOM 2279 C CA . ASP A 1 286 ? -3.061 9.717 -3.115 1.00 90.12 286 ASP A CA 1
ATOM 2280 C C . ASP A 1 286 ? -2.114 10.423 -2.130 1.00 90.12 286 ASP A C 1
ATOM 2282 O O . ASP A 1 286 ? -1.693 9.830 -1.137 1.00 90.12 286 ASP A O 1
ATOM 2286 N N . ARG A 1 287 ? -1.840 11.713 -2.359 1.00 89.75 287 ARG A N 1
ATOM 2287 C CA . ARG A 1 287 ? -0.969 12.549 -1.512 1.00 89.75 287 ARG A CA 1
ATOM 2288 C C . ARG A 1 287 ? -1.576 12.885 -0.152 1.00 89.75 287 ARG A C 1
ATOM 2290 O O . ARG A 1 287 ? -0.843 13.095 0.805 1.00 89.75 287 ARG A O 1
ATOM 2297 N N . SER A 1 288 ? -2.904 12.918 -0.050 1.00 93.38 288 SER A N 1
ATOM 2298 C CA . SER A 1 288 ? -3.614 13.195 1.208 1.00 93.38 288 SER A CA 1
ATOM 2299 C C . SER A 1 288 ? -3.695 11.998 2.169 1.00 93.38 288 SER A C 1
ATOM 2301 O O . SER A 1 288 ? -4.144 12.155 3.304 1.00 93.38 288 SER A O 1
ATOM 2303 N N . PHE A 1 289 ? -3.287 10.797 1.738 1.00 94.75 289 PHE A N 1
ATOM 2304 C CA . PHE A 1 289 ? -3.360 9.578 2.551 1.00 94.75 289 PHE A CA 1
ATOM 2305 C C . PHE A 1 289 ? -2.682 9.682 3.929 1.00 94.75 289 PHE A C 1
ATOM 2307 O O . PHE A 1 289 ? -3.307 9.219 4.878 1.00 94.75 289 PHE A O 1
ATOM 2314 N N . PRO A 1 290 ? -1.494 10.304 4.108 1.00 94.25 290 PRO A N 1
ATOM 2315 C CA . PRO A 1 290 ? -0.856 10.395 5.422 1.00 94.25 290 PRO A CA 1
ATOM 2316 C C . PRO A 1 290 ? -1.775 11.030 6.472 1.00 94.25 290 PRO A C 1
ATOM 2318 O O . PRO A 1 290 ? -2.083 10.396 7.479 1.00 94.25 290 PRO A O 1
ATOM 2321 N N . ALA A 1 291 ? -2.326 12.210 6.171 1.00 94.06 291 ALA A N 1
ATOM 2322 C CA . ALA A 1 291 ? -3.250 12.912 7.060 1.00 94.06 291 ALA A CA 1
ATOM 2323 C C . ALA A 1 291 ? -4.537 12.109 7.317 1.00 94.06 291 ALA A C 1
ATOM 2325 O O . ALA A 1 291 ? -5.034 12.055 8.441 1.00 94.06 291 ALA A O 1
ATOM 2326 N N . ARG A 1 292 ? -5.077 11.447 6.284 1.00 94.31 292 ARG A N 1
ATOM 2327 C CA . ARG A 1 292 ? -6.287 10.618 6.416 1.00 94.31 292 ARG A CA 1
ATOM 2328 C C . ARG A 1 292 ? -6.042 9.364 7.255 1.00 94.31 292 ARG A C 1
ATOM 2330 O O . ARG A 1 292 ? -6.905 8.986 8.041 1.00 94.31 292 ARG A O 1
ATOM 2337 N N . SER A 1 293 ? -4.881 8.734 7.101 1.00 93.94 293 SER A N 1
ATOM 2338 C CA . SER A 1 293 ? -4.496 7.537 7.848 1.00 93.94 293 SER A CA 1
ATOM 2339 C C . SER A 1 293 ? -4.279 7.840 9.330 1.00 93.94 293 SER A C 1
ATOM 2341 O O . SER A 1 293 ? -4.771 7.097 10.174 1.00 93.94 293 SER A O 1
ATOM 2343 N N . GLU A 1 294 ? -3.639 8.969 9.644 1.00 94.19 294 GLU A N 1
ATOM 2344 C CA . GLU A 1 294 ? -3.438 9.440 11.014 1.00 94.19 294 GLU A CA 1
ATOM 2345 C C . GLU A 1 294 ? -4.777 9.744 11.698 1.00 94.19 294 GLU A C 1
ATOM 2347 O O . GLU A 1 294 ? -5.047 9.248 12.793 1.00 94.19 294 GLU A O 1
ATOM 2352 N N . GLU A 1 295 ? -5.666 10.474 11.020 1.00 95.25 295 GLU A N 1
ATOM 2353 C CA . GLU A 1 295 ? -6.998 10.764 11.551 1.00 95.25 295 GLU A CA 1
ATOM 2354 C C . GLU A 1 295 ? -7.821 9.486 11.769 1.00 95.25 295 GLU A C 1
ATOM 2356 O O . GLU A 1 295 ? -8.476 9.335 12.801 1.00 95.25 295 GLU A O 1
ATOM 2361 N N . ALA A 1 296 ? -7.765 8.532 10.838 1.00 94.19 296 ALA A N 1
ATOM 2362 C CA . ALA A 1 296 ? -8.469 7.263 10.980 1.00 94.19 296 ALA A CA 1
ATOM 2363 C C . ALA A 1 296 ? -7.922 6.421 12.149 1.00 94.19 296 ALA A C 1
ATOM 2365 O O . ALA A 1 296 ? -8.707 5.844 12.903 1.00 94.19 296 ALA A O 1
ATOM 2366 N N . LEU A 1 297 ? -6.598 6.384 12.352 1.00 94.19 297 LEU A N 1
ATOM 2367 C CA . LEU A 1 297 ? -5.976 5.724 13.508 1.00 94.19 297 LEU A CA 1
ATOM 2368 C C . LEU A 1 297 ? -6.414 6.374 14.822 1.00 94.19 297 LEU A C 1
ATOM 2370 O O . LEU A 1 297 ? -6.812 5.670 15.750 1.00 94.19 297 LEU A O 1
ATOM 2374 N N . ARG A 1 298 ? -6.450 7.707 14.878 1.00 94.19 298 ARG A N 1
ATOM 2375 C CA . ARG A 1 298 ? -6.948 8.451 16.042 1.00 94.19 298 ARG A CA 1
ATOM 2376 C C . ARG A 1 298 ? -8.411 8.116 16.352 1.00 94.19 298 ARG A C 1
ATOM 2378 O O . ARG A 1 298 ? -8.780 7.922 17.510 1.00 94.19 298 ARG A O 1
ATOM 2385 N N . GLN A 1 299 ? -9.259 8.013 15.329 1.00 94.50 299 GLN A N 1
ATOM 2386 C CA . GLN A 1 299 ? -10.659 7.601 15.493 1.00 94.50 299 GLN A CA 1
ATOM 2387 C C . GLN A 1 299 ? -10.784 6.164 16.010 1.00 94.50 299 GLN A C 1
ATOM 2389 O O . GLN A 1 299 ? -11.598 5.904 16.899 1.00 94.50 299 GLN A O 1
ATOM 2394 N N . LEU A 1 300 ? -9.955 5.247 15.508 1.00 94.12 300 LEU A N 1
ATOM 2395 C CA . LEU A 1 300 ? -9.891 3.871 15.995 1.00 94.12 300 LEU A CA 1
ATOM 2396 C C . LEU A 1 300 ? -9.489 3.822 17.477 1.00 94.12 300 LEU A C 1
ATOM 2398 O O . LEU A 1 300 ? -10.145 3.143 18.265 1.00 94.12 300 LEU A O 1
ATOM 2402 N N . GLU A 1 301 ? -8.467 4.573 17.885 1.00 92.69 301 GLU A N 1
ATOM 2403 C CA . GLU A 1 301 ? -8.029 4.657 19.286 1.00 92.69 301 GLU A CA 1
ATOM 2404 C C . GLU A 1 301 ? -9.113 5.203 20.216 1.00 92.69 301 GLU A C 1
ATOM 2406 O O . GLU A 1 301 ? -9.327 4.669 21.311 1.00 92.69 301 GLU A O 1
ATOM 2411 N N . ASN A 1 302 ? -9.845 6.221 19.764 1.00 92.75 302 ASN A N 1
ATOM 2412 C CA . ASN A 1 302 ? -10.985 6.760 20.496 1.00 92.75 302 ASN A CA 1
ATOM 2413 C C . ASN A 1 302 ? -12.095 5.712 20.649 1.00 92.75 302 ASN A C 1
ATOM 2415 O O . ASN A 1 302 ? -12.609 5.526 21.754 1.00 92.75 302 ASN A O 1
ATOM 2419 N N . ALA A 1 303 ? -12.432 4.988 19.577 1.00 91.81 303 ALA A N 1
ATOM 2420 C CA . ALA A 1 303 ? -13.445 3.935 19.609 1.00 91.81 303 ALA A CA 1
ATOM 2421 C C . ALA A 1 303 ? -13.047 2.791 20.557 1.00 91.81 303 ALA A C 1
ATOM 2423 O O . ALA A 1 303 ? -13.846 2.377 21.397 1.00 91.81 303 ALA A O 1
ATOM 2424 N N . LEU A 1 304 ? -11.794 2.333 20.496 1.00 91.38 304 LEU A N 1
ATOM 2425 C CA . LEU A 1 304 ? -11.241 1.316 21.397 1.00 91.38 304 LEU A CA 1
ATOM 2426 C C . LEU A 1 304 ? -11.281 1.755 22.864 1.00 91.38 304 LEU A C 1
ATOM 2428 O O . LEU A 1 304 ? -11.699 0.992 23.739 1.00 91.38 304 LEU A O 1
ATOM 2432 N N . SER A 1 305 ? -10.863 2.991 23.138 1.00 90.81 305 SER A N 1
ATOM 2433 C CA . SER A 1 305 ? -10.841 3.551 24.490 1.00 90.81 305 SER A CA 1
ATOM 2434 C C . SER A 1 305 ? -12.252 3.668 25.052 1.00 90.81 305 SER A C 1
ATOM 2436 O O . SER A 1 305 ? -12.520 3.195 26.158 1.00 90.81 305 SER A O 1
ATOM 2438 N N . HIS A 1 306 ? -13.179 4.211 24.262 1.00 90.06 306 HIS A N 1
ATOM 2439 C CA . HIS A 1 306 ? -14.587 4.305 24.630 1.00 90.06 306 HIS A CA 1
ATOM 2440 C C . HIS A 1 306 ? -15.175 2.919 24.915 1.00 90.06 306 HIS A C 1
ATOM 2442 O O . HIS A 1 306 ? -15.849 2.713 25.926 1.00 90.06 306 HIS A O 1
ATOM 2448 N N . ARG A 1 307 ? -14.898 1.944 24.047 1.00 87.94 307 ARG A N 1
ATOM 2449 C CA . ARG A 1 307 ? -15.369 0.568 24.190 1.00 87.94 307 ARG A CA 1
ATOM 2450 C C . ARG A 1 307 ? -14.881 -0.069 25.488 1.00 87.94 307 ARG A C 1
ATOM 2452 O O . ARG A 1 307 ? -15.670 -0.653 26.233 1.00 87.94 307 ARG A O 1
ATOM 2459 N N . LYS A 1 308 ? -13.590 0.088 25.784 1.00 88.88 308 LYS A N 1
ATOM 2460 C CA . LYS A 1 308 ? -12.960 -0.404 27.011 1.00 88.88 308 LYS A CA 1
ATOM 2461 C C . LYS A 1 308 ? -13.581 0.230 28.255 1.00 88.88 308 LYS A C 1
ATOM 2463 O O . LYS A 1 308 ? -13.889 -0.494 29.199 1.00 88.88 308 LYS A O 1
ATOM 2468 N N . VAL A 1 309 ? -13.805 1.546 28.254 1.00 89.00 309 VAL A N 1
ATOM 2469 C CA . VAL A 1 309 ? -14.462 2.251 29.368 1.00 89.00 309 VAL A CA 1
ATOM 2470 C C . VAL A 1 309 ? -15.875 1.714 29.591 1.00 89.00 309 VAL A C 1
ATOM 2472 O O . VAL A 1 309 ? -16.203 1.348 30.718 1.00 89.00 309 VAL A O 1
ATOM 2475 N N . CYS A 1 310 ? -16.678 1.557 28.535 1.00 87.00 310 CYS A N 1
ATOM 2476 C CA . CYS A 1 310 ? -18.026 0.993 28.650 1.00 87.00 310 CYS A CA 1
ATOM 2477 C C . CYS A 1 310 ? -18.031 -0.425 29.235 1.00 87.00 310 CYS A C 1
ATOM 2479 O O . CYS A 1 310 ? -18.855 -0.729 30.099 1.00 87.00 310 CYS A O 1
ATOM 2481 N N . LEU A 1 311 ? -17.106 -1.288 28.804 1.00 86.62 311 LEU A N 1
ATOM 2482 C CA . LEU A 1 311 ? -16.979 -2.643 29.347 1.00 86.62 311 LEU A CA 1
ATOM 2483 C C . LEU A 1 311 ? -16.563 -2.628 30.822 1.00 86.62 311 LEU A C 1
ATOM 2485 O O . LEU A 1 311 ? -17.129 -3.369 31.621 1.00 86.62 311 LEU A O 1
ATOM 2489 N N . LEU A 1 312 ? -15.611 -1.775 31.206 1.00 87.75 312 LEU A N 1
ATOM 2490 C CA . LEU A 1 312 ? -15.169 -1.653 32.598 1.00 87.75 312 LEU A CA 1
ATOM 2491 C C . LEU A 1 312 ? -16.269 -1.096 33.506 1.00 87.75 312 LEU A C 1
ATOM 2493 O O . LEU A 1 312 ? -16.461 -1.601 34.612 1.00 87.75 312 LEU A O 1
ATOM 2497 N N . GLU A 1 313 ? -17.026 -0.099 33.048 1.00 86.31 313 GLU A N 1
ATOM 2498 C CA . GLU A 1 313 ? -18.191 0.401 33.776 1.00 86.31 313 GLU A CA 1
ATOM 2499 C C . GLU A 1 313 ? -19.269 -0.672 33.929 1.00 86.31 313 GLU A C 1
ATOM 2501 O O . GLU A 1 313 ? -19.827 -0.818 35.016 1.00 86.31 313 GLU A O 1
ATOM 2506 N N . PHE A 1 314 ? -19.544 -1.442 32.874 1.00 83.75 314 PHE A N 1
ATOM 2507 C CA . PHE A 1 314 ? -20.487 -2.557 32.927 1.00 83.75 314 PHE A CA 1
ATOM 2508 C C . PHE A 1 314 ? -20.051 -3.615 33.947 1.00 83.75 314 PHE A C 1
ATOM 2510 O O . PHE A 1 314 ? -20.849 -4.010 34.797 1.00 83.75 314 PHE A O 1
ATOM 2517 N N . LEU A 1 315 ? -18.778 -4.023 33.921 1.00 84.06 315 LEU A N 1
ATOM 2518 C CA . LEU A 1 315 ? -18.219 -4.975 34.884 1.00 84.06 315 LEU A CA 1
ATOM 2519 C C . LEU A 1 315 ? -18.305 -4.440 36.318 1.00 84.06 315 LEU A C 1
ATOM 2521 O O . LEU A 1 315 ? -18.770 -5.149 37.204 1.00 84.06 315 LEU A O 1
ATOM 2525 N N . LYS A 1 316 ? -17.959 -3.166 36.540 1.00 84.50 316 LYS A N 1
ATOM 2526 C CA . LYS A 1 316 ? -18.057 -2.524 37.858 1.00 84.50 316 LYS A CA 1
ATOM 2527 C C . LYS A 1 316 ? -19.499 -2.468 38.370 1.00 84.50 316 LYS A C 1
ATOM 2529 O O . LYS A 1 316 ? -19.737 -2.723 39.549 1.00 84.50 316 LYS A O 1
ATOM 2534 N N . ARG A 1 317 ? -20.464 -2.136 37.501 1.00 82.19 317 ARG A N 1
ATOM 2535 C CA . ARG A 1 317 ? -21.897 -2.149 37.847 1.00 82.19 317 ARG A CA 1
ATOM 2536 C C . ARG A 1 317 ? -22.352 -3.559 38.212 1.00 82.19 317 ARG A C 1
ATOM 2538 O O . ARG A 1 317 ? -23.048 -3.721 39.209 1.00 82.19 317 ARG A O 1
ATOM 2545 N N . PHE A 1 318 ? -21.928 -4.569 37.454 1.00 79.12 318 PHE A N 1
ATOM 2546 C CA . PHE A 1 318 ? -22.250 -5.961 37.754 1.00 79.12 318 PHE A CA 1
ATOM 2547 C C . PHE A 1 318 ? -21.659 -6.418 39.094 1.00 79.12 318 PHE A C 1
ATOM 2549 O O . PHE A 1 318 ? -22.386 -6.975 39.913 1.00 79.12 318 PHE A O 1
ATOM 2556 N N . ASP A 1 319 ? -20.376 -6.151 39.350 1.00 80.44 319 ASP A N 1
ATOM 2557 C CA . ASP A 1 319 ? -19.712 -6.518 40.607 1.00 80.44 319 ASP A CA 1
ATOM 2558 C C . ASP A 1 319 ? -20.387 -5.845 41.818 1.00 80.44 319 ASP A C 1
ATOM 2560 O O . ASP A 1 319 ? -20.551 -6.472 42.865 1.00 80.44 319 ASP A O 1
ATOM 2564 N N . GLY A 1 320 ? -20.857 -4.600 41.662 1.00 81.38 320 GLY A N 1
ATOM 2565 C CA . GLY A 1 320 ? -21.663 -3.907 42.672 1.00 81.38 320 GLY A CA 1
ATOM 2566 C C . GLY A 1 320 ? -22.991 -4.614 42.962 1.00 81.38 320 GLY A C 1
ATOM 2567 O O . GLY A 1 320 ? -23.292 -4.904 44.119 1.00 81.38 320 GLY A O 1
ATOM 2568 N N . VAL A 1 321 ? -23.750 -4.967 41.917 1.00 78.75 321 VAL A N 1
ATOM 2569 C CA . VAL A 1 321 ? -25.014 -5.717 42.053 1.00 78.75 321 VAL A CA 1
ATOM 2570 C C . VAL A 1 321 ? -24.781 -7.079 42.718 1.00 78.75 321 VAL A C 1
ATOM 2572 O O . VAL A 1 321 ? -25.552 -7.475 43.588 1.00 78.75 321 VAL A O 1
ATOM 2575 N N . GLN A 1 322 ? -23.700 -7.785 42.376 1.00 79.44 322 GLN A N 1
ATOM 2576 C CA . GLN A 1 322 ? -23.354 -9.059 43.017 1.00 79.44 322 GLN A CA 1
ATOM 2577 C C . GLN A 1 322 ? -22.980 -8.905 44.491 1.00 79.44 322 GLN A C 1
ATOM 2579 O O . GLN A 1 322 ? -23.428 -9.693 45.324 1.00 79.44 322 GLN A O 1
ATOM 2584 N N . ALA A 1 323 ? -22.199 -7.883 44.843 1.00 81.44 323 ALA A N 1
ATOM 2585 C CA . ALA A 1 323 ? -21.860 -7.606 46.235 1.00 81.44 323 ALA A CA 1
ATOM 2586 C C . ALA A 1 323 ? -23.115 -7.315 47.079 1.00 81.44 323 ALA A C 1
ATOM 2588 O O . ALA A 1 323 ? -23.210 -7.770 48.222 1.00 81.44 323 ALA A O 1
ATOM 2589 N N . GLU A 1 324 ? -24.100 -6.615 46.509 1.00 80.12 324 GLU A N 1
ATOM 2590 C CA . GLU A 1 324 ? -25.397 -6.383 47.150 1.00 80.12 324 GLU A CA 1
ATOM 2591 C C . GLU A 1 324 ? -26.226 -7.669 47.296 1.00 80.12 324 GLU A C 1
ATOM 2593 O O . GLU A 1 324 ? -26.782 -7.909 48.373 1.00 80.12 324 GLU A O 1
ATOM 2598 N N . ILE A 1 325 ? -26.265 -8.530 46.269 1.00 81.25 325 ILE A N 1
ATOM 2599 C CA . ILE A 1 325 ? -26.918 -9.851 46.333 1.00 81.25 325 ILE A CA 1
ATOM 2600 C C . ILE A 1 325 ? -26.295 -10.707 47.447 1.00 81.25 325 ILE A C 1
ATOM 2602 O O . ILE A 1 325 ? -27.016 -11.268 48.275 1.00 81.25 325 ILE A O 1
ATOM 2606 N N . GLU A 1 326 ? -24.965 -10.771 47.523 1.00 81.69 326 GLU A N 1
ATOM 2607 C CA . GLU A 1 326 ? -24.243 -11.495 48.575 1.00 81.69 326 GLU A CA 1
ATOM 2608 C C . GLU A 1 326 ? -24.488 -10.904 49.969 1.00 81.69 326 GLU A C 1
ATOM 2610 O O . GLU A 1 326 ? -24.670 -11.636 50.947 1.00 81.69 326 GLU A O 1
ATOM 2615 N N . GLY A 1 327 ? -24.556 -9.575 50.080 1.00 83.00 327 GLY A N 1
ATOM 2616 C CA . GLY A 1 327 ? -24.948 -8.898 51.314 1.00 83.00 327 GLY A CA 1
ATOM 2617 C C . GLY A 1 327 ? -26.359 -9.288 51.763 1.00 83.00 327 GLY A C 1
ATOM 2618 O O . GLY A 1 327 ? -26.578 -9.589 52.941 1.00 83.00 327 GLY A O 1
ATOM 2619 N N . LEU A 1 328 ? -27.311 -9.347 50.827 1.00 81.94 328 LEU A N 1
ATOM 2620 C CA . LEU A 1 328 ? -28.690 -9.755 51.094 1.00 81.94 328 LEU A CA 1
ATOM 2621 C C . LEU A 1 328 ? -28.776 -11.231 51.513 1.00 81.94 328 LEU A C 1
ATOM 2623 O O . LEU A 1 328 ? -29.450 -11.540 52.500 1.00 81.94 328 LEU A O 1
ATOM 2627 N N . LYS A 1 329 ? -28.046 -12.133 50.841 1.00 84.06 329 LYS A N 1
ATOM 2628 C CA . LYS A 1 329 ? -27.923 -13.550 51.237 1.00 84.06 329 LYS A CA 1
ATOM 2629 C C . LYS A 1 329 ? -27.426 -13.685 52.676 1.00 84.06 329 LYS A C 1
ATOM 2631 O O . LYS A 1 329 ? -28.091 -14.324 53.490 1.00 84.06 329 LYS A O 1
ATOM 2636 N N . ARG A 1 330 ? -26.306 -13.039 53.025 1.00 83.44 330 ARG A N 1
ATOM 2637 C CA . ARG A 1 330 ? -25.731 -13.098 54.385 1.00 83.44 330 ARG A CA 1
ATOM 2638 C C . ARG A 1 330 ? -26.707 -12.602 55.448 1.00 83.44 330 ARG A C 1
ATOM 2640 O O . ARG A 1 330 ? -26.858 -13.243 56.484 1.00 83.44 330 ARG A O 1
ATOM 2647 N N . ARG A 1 331 ? -27.407 -11.494 55.186 1.00 79.56 331 ARG A N 1
ATOM 2648 C CA . ARG A 1 331 ? -28.428 -10.948 56.102 1.00 79.56 331 ARG A CA 1
ATOM 2649 C C . ARG A 1 331 ? -29.578 -11.929 56.316 1.00 79.56 331 ARG A C 1
ATOM 2651 O O . ARG A 1 331 ? -29.980 -12.161 57.453 1.00 79.56 331 ARG A O 1
ATOM 2658 N N . THR A 1 332 ? -30.059 -12.530 55.233 1.00 82.44 332 THR A N 1
ATOM 2659 C CA . THR A 1 332 ? -31.109 -13.554 55.257 1.00 82.44 332 THR A CA 1
ATOM 2660 C C . THR A 1 332 ? -30.677 -14.745 56.124 1.00 82.44 332 THR A C 1
ATOM 2662 O O . THR A 1 332 ? -31.415 -15.140 57.022 1.00 82.44 332 THR A O 1
ATOM 2665 N N . ILE A 1 333 ? -29.441 -15.232 55.953 1.00 84.62 333 ILE A N 1
ATOM 2666 C CA . ILE A 1 333 ? -28.864 -16.331 56.749 1.00 84.62 333 ILE A CA 1
ATOM 2667 C C . ILE A 1 333 ? -28.767 -15.972 58.245 1.00 84.62 333 ILE A C 1
ATOM 2669 O O . ILE A 1 333 ? -29.164 -16.762 59.109 1.00 84.62 333 ILE A O 1
ATOM 2673 N N . CYS A 1 334 ? -28.283 -14.771 58.578 1.00 83.38 334 CYS A N 1
ATOM 2674 C CA . CYS A 1 334 ? -28.195 -14.317 59.969 1.00 83.38 334 CYS A CA 1
ATOM 2675 C C . CYS A 1 334 ? -29.571 -14.272 60.644 1.00 83.38 334 CYS A C 1
ATOM 2677 O O . CYS A 1 334 ? -29.727 -14.766 61.762 1.00 83.38 334 CYS A O 1
ATOM 2679 N N . LEU A 1 335 ? -30.578 -13.723 59.959 1.00 81.12 335 LEU A N 1
ATOM 2680 C CA . LEU A 1 335 ? -31.940 -13.651 60.486 1.00 81.12 335 LEU A CA 1
ATOM 2681 C C . LEU A 1 335 ? -32.563 -15.040 60.650 1.00 81.12 335 LEU A C 1
ATOM 2683 O O . LEU A 1 335 ? -33.235 -15.276 61.653 1.00 81.12 335 LEU A O 1
ATOM 2687 N N . THR A 1 336 ? -32.309 -15.980 59.730 1.00 84.44 336 THR A N 1
ATOM 2688 C CA . THR A 1 336 ? -32.773 -17.369 59.894 1.00 84.44 336 THR A CA 1
ATOM 2689 C C . THR A 1 336 ? -32.157 -18.038 61.115 1.00 84.44 336 THR A C 1
ATOM 2691 O O . THR A 1 336 ? -32.891 -18.612 61.915 1.00 84.44 336 THR A O 1
ATOM 2694 N N . SER A 1 337 ? -30.840 -17.910 61.313 1.00 85.31 337 SER A N 1
ATOM 2695 C CA . SER A 1 337 ? -30.153 -18.502 62.469 1.00 85.31 337 SER A CA 1
ATOM 2696 C C . SER A 1 337 ? -30.651 -17.903 63.788 1.00 85.31 337 SER A C 1
ATOM 2698 O O . SER A 1 337 ? -30.813 -18.603 64.788 1.00 85.31 337 SER A O 1
ATOM 2700 N N . TRP A 1 338 ? -30.937 -16.601 63.802 1.00 80.62 338 TRP A N 1
ATOM 2701 C CA . TRP A 1 338 ? -31.462 -15.935 64.986 1.00 80.62 338 TRP A CA 1
ATOM 2702 C C . TRP A 1 338 ? -32.907 -16.365 65.296 1.00 80.62 338 TRP A C 1
ATOM 2704 O O . TRP A 1 338 ? -33.218 -16.648 66.453 1.00 80.62 338 TRP A O 1
ATOM 2714 N N . LEU A 1 339 ? -33.771 -16.504 64.278 1.00 80.62 339 LEU A N 1
ATOM 2715 C CA . LEU A 1 339 ? -35.112 -17.086 64.444 1.00 80.62 339 LEU A CA 1
ATOM 2716 C C . LEU A 1 339 ? -35.062 -18.512 65.000 1.00 80.62 339 LEU A C 1
ATOM 2718 O O . LEU A 1 339 ? -35.889 -18.858 65.836 1.00 80.62 339 LEU A O 1
ATOM 2722 N N . GLU A 1 340 ? -34.108 -19.333 64.563 1.00 84.38 340 GLU A N 1
ATOM 2723 C CA . GLU A 1 340 ? -33.929 -20.699 65.072 1.00 84.38 340 GLU A CA 1
ATOM 2724 C C . GLU A 1 340 ? -33.534 -20.706 66.550 1.00 84.38 340 GLU A C 1
ATOM 2726 O O . GLU A 1 340 ? -34.123 -21.446 67.341 1.00 84.38 340 GLU A O 1
ATOM 2731 N N . LYS A 1 341 ? -32.611 -19.822 66.953 1.00 82.69 341 LYS A N 1
ATOM 2732 C CA . LYS A 1 341 ? -32.267 -19.631 68.371 1.00 82.69 341 LYS A CA 1
ATOM 2733 C C . LYS A 1 341 ? -33.483 -19.204 69.189 1.00 82.69 341 LYS A C 1
ATOM 2735 O O . LYS A 1 341 ? -33.717 -19.762 70.256 1.00 82.69 341 LYS A O 1
ATOM 2740 N N . MET A 1 342 ? -34.272 -18.259 68.680 1.00 75.44 342 MET A N 1
ATOM 2741 C CA . MET A 1 342 ? -35.513 -17.842 69.333 1.00 75.44 342 MET A CA 1
ATOM 2742 C C . MET A 1 342 ? -36.543 -18.960 69.431 1.00 75.44 342 MET A C 1
ATOM 2744 O O . MET A 1 342 ? -37.169 -19.114 70.468 1.00 75.44 342 MET A O 1
ATOM 2748 N N . GLN A 1 343 ? -36.746 -19.746 68.376 1.00 80.25 343 GLN A N 1
ATOM 2749 C CA . GLN A 1 343 ? -37.660 -20.883 68.439 1.00 80.25 343 GLN A CA 1
ATOM 2750 C C . GLN A 1 343 ? -37.228 -21.857 69.538 1.00 80.25 343 GLN A C 1
ATOM 2752 O O . GLN A 1 343 ? -38.069 -22.318 70.306 1.00 80.25 343 GLN A O 1
ATOM 2757 N N . GLY A 1 344 ? -35.922 -22.122 69.656 1.00 80.81 344 GLY A N 1
ATOM 2758 C CA . GLY A 1 344 ? -35.365 -22.928 70.739 1.00 80.81 344 GLY A CA 1
ATOM 2759 C C . GLY A 1 344 ? -35.659 -22.350 72.127 1.00 80.81 344 GLY A C 1
ATOM 2760 O O . GLY A 1 344 ? -36.122 -23.078 73.005 1.00 80.81 344 GLY A O 1
ATOM 2761 N N . THR A 1 345 ? -35.458 -21.041 72.327 1.00 76.75 345 THR A N 1
ATOM 2762 C CA . THR A 1 345 ? -35.747 -20.402 73.622 1.00 76.75 345 THR A CA 1
ATOM 2763 C C . THR A 1 345 ? -37.238 -20.387 73.941 1.00 76.75 345 THR A C 1
ATOM 2765 O O . THR A 1 345 ? -37.611 -20.670 75.074 1.00 76.75 345 THR A O 1
ATOM 2768 N N . VAL A 1 346 ? -38.104 -20.121 72.962 1.00 72.88 346 VAL A N 1
ATOM 2769 C CA . VAL A 1 346 ? -39.565 -20.170 73.123 1.00 72.88 346 VAL A CA 1
ATOM 2770 C C . VAL A 1 346 ? -40.025 -21.561 73.531 1.00 72.88 346 VAL A C 1
ATOM 2772 O O . VAL A 1 346 ? -40.778 -21.682 74.493 1.00 72.88 346 VAL A O 1
ATOM 2775 N N . ASN A 1 347 ? -39.541 -22.604 72.853 1.00 77.00 347 ASN A N 1
ATOM 2776 C CA . ASN A 1 347 ? -39.892 -23.984 73.181 1.00 77.00 347 ASN A CA 1
ATOM 2777 C C . ASN A 1 347 ? -39.524 -24.313 74.642 1.00 77.00 347 ASN A C 1
ATOM 2779 O O . ASN A 1 347 ? -40.373 -24.784 75.395 1.00 77.00 347 ASN A O 1
ATOM 2783 N N . HIS A 1 348 ? -38.315 -23.947 75.081 1.00 75.50 348 HIS A N 1
ATOM 2784 C CA . HIS A 1 348 ? -37.870 -24.125 76.470 1.00 75.50 348 HIS A CA 1
ATOM 2785 C C . HIS A 1 348 ? -38.704 -23.310 77.485 1.00 75.50 348 HIS A C 1
ATOM 2787 O O . HIS A 1 348 ? -39.018 -23.756 78.592 1.00 75.50 348 HIS A O 1
ATOM 2793 N N . LEU A 1 349 ? -39.088 -22.080 77.138 1.00 68.81 349 LEU A N 1
ATOM 2794 C CA . LEU A 1 349 ? -39.922 -21.231 77.996 1.00 68.81 349 LEU A CA 1
ATOM 2795 C C . LEU A 1 349 ? -41.360 -21.758 78.120 1.00 68.81 349 LEU A C 1
ATOM 2797 O O . LEU A 1 349 ? -41.971 -21.608 79.181 1.00 68.81 349 LEU A O 1
ATOM 2801 N N . CYS A 1 350 ? -41.894 -22.391 77.073 1.00 67.25 350 CYS A N 1
ATOM 2802 C CA . CYS A 1 350 ? -43.193 -23.062 77.109 1.00 67.25 350 CYS A CA 1
ATOM 2803 C C . CYS A 1 350 ? -43.181 -24.293 78.034 1.00 67.25 350 CYS A C 1
ATOM 2805 O O . CYS A 1 350 ? -44.171 -24.542 78.721 1.00 67.25 350 CYS A O 1
ATOM 2807 N N . GLU A 1 351 ? -42.067 -25.024 78.117 1.00 69.88 351 GLU A N 1
ATOM 2808 C CA . GLU A 1 351 ? -41.916 -26.178 79.019 1.00 69.88 351 GLU A CA 1
ATOM 2809 C C . GLU A 1 351 ? -41.884 -25.774 80.507 1.00 69.88 351 GLU A C 1
ATOM 2811 O O . GLU A 1 351 ? -42.430 -26.476 81.357 1.00 69.88 351 GLU A O 1
ATOM 2816 N N . THR A 1 352 ? -41.315 -24.608 80.835 1.00 66.44 352 THR A N 1
ATOM 2817 C CA . THR A 1 352 ? -41.085 -24.154 82.226 1.00 66.44 352 THR A CA 1
ATOM 2818 C C . THR A 1 352 ? -42.275 -23.433 82.894 1.00 66.44 352 THR A C 1
ATOM 2820 O O . THR A 1 352 ? -42.219 -23.153 84.090 1.00 66.44 352 THR A O 1
ATOM 2823 N N . LYS A 1 353 ? -43.370 -23.154 82.162 1.00 62.91 353 LYS A N 1
ATOM 2824 C CA . LYS A 1 353 ? -44.679 -22.645 82.657 1.00 62.91 353 LYS A CA 1
ATOM 2825 C C . LYS A 1 353 ? -44.623 -21.526 83.731 1.00 62.91 353 LYS A C 1
ATOM 2827 O O . LYS A 1 353 ? -45.372 -21.571 84.711 1.00 62.91 353 LYS A O 1
ATOM 2832 N N . SER A 1 354 ? -43.773 -20.505 83.567 1.00 61.88 354 SER A N 1
ATOM 2833 C CA . SER A 1 354 ? -43.673 -19.345 84.481 1.00 61.88 354 SER A CA 1
ATOM 2834 C C . SER A 1 354 ? -44.255 -18.056 83.880 1.00 61.88 354 SER A C 1
ATOM 2836 O O . SER A 1 354 ? -44.074 -17.786 82.697 1.00 61.88 354 SER A O 1
ATOM 2838 N N . VAL A 1 355 ? -44.902 -17.210 84.696 1.00 58.25 355 VAL A N 1
ATOM 2839 C CA . VAL A 1 355 ? -45.482 -15.914 84.265 1.00 58.25 355 VAL A CA 1
ATOM 2840 C C . VAL A 1 355 ? -44.393 -14.928 83.811 1.00 58.25 355 VAL A C 1
ATOM 2842 O O . VAL A 1 355 ? -44.597 -14.166 82.866 1.00 58.25 355 VAL A O 1
ATOM 2845 N N . SER A 1 356 ? -43.193 -15.002 84.398 1.00 62.53 356 SER A N 1
ATOM 2846 C CA . SER A 1 356 ? -42.031 -14.203 83.978 1.00 62.53 356 SER A CA 1
ATOM 2847 C C . SER A 1 356 ? -41.592 -14.494 82.533 1.00 62.53 356 SER A C 1
ATOM 2849 O O . SER A 1 356 ? -40.967 -13.644 81.896 1.00 62.53 356 SER A O 1
ATOM 2851 N N . ASN A 1 357 ? -41.972 -15.652 81.975 1.00 66.06 357 ASN A N 1
ATOM 2852 C CA . ASN A 1 357 ? -41.614 -16.056 80.614 1.00 66.06 357 ASN A CA 1
ATOM 2853 C C . ASN A 1 357 ? -42.351 -15.235 79.543 1.00 66.06 357 ASN A C 1
ATOM 2855 O O . ASN A 1 357 ? -41.811 -15.048 78.456 1.00 66.06 357 ASN A O 1
ATOM 2859 N N . VAL A 1 358 ? -43.539 -14.688 79.841 1.00 64.75 358 VAL A N 1
ATOM 2860 C CA . VAL A 1 358 ? -44.312 -13.852 78.897 1.00 64.75 358 VAL A CA 1
ATOM 2861 C C . VAL A 1 358 ? -43.643 -12.494 78.687 1.00 64.75 358 VAL A C 1
ATOM 2863 O O . VAL A 1 358 ? -43.497 -12.031 77.555 1.00 64.75 358 VAL A O 1
ATOM 2866 N N . ILE A 1 359 ? -43.190 -11.863 79.774 1.00 67.62 359 ILE A N 1
ATOM 2867 C CA . ILE A 1 359 ? -42.465 -10.584 79.725 1.00 67.62 359 ILE A CA 1
ATOM 2868 C C . ILE A 1 359 ? -41.126 -10.780 79.005 1.00 67.62 359 ILE A C 1
ATOM 2870 O O . ILE A 1 359 ? -40.764 -9.992 78.131 1.00 67.62 359 ILE A O 1
ATOM 2874 N N . PHE A 1 360 ? -40.421 -11.872 79.312 1.00 69.75 360 PHE A N 1
ATOM 2875 C CA . PHE A 1 360 ? -39.168 -12.225 78.650 1.00 69.75 360 PHE A CA 1
ATOM 2876 C C . PHE A 1 360 ? -39.356 -12.506 77.149 1.00 69.75 360 PHE A C 1
ATOM 2878 O O . PHE A 1 360 ? -38.574 -12.015 76.335 1.00 69.75 360 PHE A O 1
ATOM 2885 N N . PHE A 1 361 ? -40.427 -13.204 76.759 1.00 69.50 361 PHE A N 1
ATOM 2886 C CA . PHE A 1 361 ? -40.764 -13.428 75.353 1.00 69.50 361 PHE A CA 1
ATOM 2887 C C . PHE A 1 361 ? -41.083 -12.122 74.615 1.00 69.50 361 PHE A C 1
ATOM 2889 O O . PHE A 1 361 ? -40.574 -11.906 73.519 1.00 69.50 361 PHE A O 1
ATOM 2896 N N . ASN A 1 362 ? -41.854 -11.211 75.217 1.00 70.88 362 ASN A N 1
ATOM 2897 C CA . ASN A 1 362 ? -42.105 -9.894 74.625 1.00 70.88 362 ASN A CA 1
ATOM 2898 C C . ASN A 1 362 ? -40.816 -9.069 74.474 1.00 70.88 362 ASN A C 1
ATOM 2900 O O . ASN A 1 362 ? -40.647 -8.393 73.460 1.00 70.88 362 ASN A O 1
ATOM 2904 N N . ASN A 1 363 ? -39.877 -9.166 75.419 1.00 74.88 363 ASN A N 1
ATOM 2905 C CA . ASN A 1 363 ? -38.564 -8.530 75.298 1.00 74.88 363 ASN A CA 1
ATOM 2906 C C . ASN A 1 363 ? -37.718 -9.147 74.176 1.00 74.88 363 ASN A C 1
ATOM 2908 O O . ASN A 1 363 ? -37.147 -8.404 73.382 1.00 74.88 363 ASN A O 1
ATOM 2912 N N . LEU A 1 364 ? -37.684 -10.478 74.049 1.00 70.88 364 LEU A N 1
ATOM 2913 C CA . LEU A 1 364 ? -37.020 -11.165 72.933 1.00 70.88 364 LEU A CA 1
ATOM 2914 C C . LEU A 1 364 ? -37.655 -10.810 71.585 1.00 70.88 364 LEU A C 1
ATOM 2916 O O . LEU A 1 364 ? -36.944 -10.543 70.619 1.00 70.88 364 LEU A O 1
ATOM 2920 N N . ARG A 1 365 ? -38.988 -10.732 71.523 1.00 70.12 365 ARG A N 1
ATOM 2921 C CA . ARG A 1 365 ? -39.737 -10.291 70.341 1.00 70.12 365 ARG A CA 1
ATOM 2922 C C . ARG A 1 365 ? -39.338 -8.873 69.943 1.00 70.12 365 ARG A C 1
ATOM 2924 O O . ARG A 1 365 ? -39.005 -8.631 68.786 1.00 70.12 365 ARG A O 1
ATOM 2931 N N . ASN A 1 366 ? -39.317 -7.954 70.909 1.00 71.75 366 ASN A N 1
ATOM 2932 C CA . ASN A 1 366 ? -38.900 -6.573 70.691 1.00 71.75 366 ASN A CA 1
ATOM 2933 C C . ASN A 1 366 ? -37.427 -6.495 70.261 1.00 71.75 366 ASN A C 1
ATOM 2935 O O . ASN A 1 366 ? -37.113 -5.724 69.360 1.00 71.75 366 ASN A O 1
ATOM 2939 N N . GLN A 1 367 ? -36.542 -7.326 70.824 1.00 71.06 367 GLN A N 1
ATOM 2940 C CA . GLN A 1 367 ? -35.145 -7.429 70.393 1.00 71.06 367 GLN A CA 1
ATOM 2941 C C . GLN A 1 367 ? -35.006 -7.968 68.968 1.00 71.06 367 GLN A C 1
ATOM 2943 O O . GLN A 1 367 ? -34.208 -7.417 68.215 1.00 71.06 367 GLN A O 1
ATOM 2948 N N . PHE A 1 368 ? -35.786 -8.978 68.557 1.00 68.19 368 PHE A N 1
ATOM 2949 C CA . PHE A 1 368 ? -35.757 -9.458 67.168 1.00 68.19 368 PHE A CA 1
ATOM 2950 C C . PHE A 1 368 ? -36.111 -8.356 66.204 1.00 68.19 368 PHE A C 1
ATOM 2952 O O . PHE A 1 368 ? -35.454 -8.118 65.195 1.00 68.19 368 PHE A O 1
ATOM 2959 N N . GLU A 1 369 ? -37.208 -7.702 66.539 1.00 65.62 369 GLU A N 1
ATOM 2960 C CA . GLU A 1 369 ? -37.780 -6.661 65.749 1.00 65.62 369 GLU A CA 1
ATOM 2961 C C . GLU A 1 369 ? -36.817 -5.466 65.664 1.00 65.62 369 GLU A C 1
ATOM 2963 O O . GLU A 1 369 ? -36.685 -4.844 64.611 1.00 65.62 369 GLU A O 1
ATOM 2968 N N . TYR A 1 370 ? -36.092 -5.175 66.745 1.00 65.31 370 TYR A N 1
ATOM 2969 C CA . TYR A 1 370 ? -35.015 -4.193 66.753 1.00 65.31 370 TYR A CA 1
ATOM 2970 C C . TYR A 1 370 ? -33.810 -4.650 65.921 1.00 65.31 370 TYR A C 1
ATOM 2972 O O . TYR A 1 370 ? -33.214 -3.843 65.216 1.00 65.31 370 TYR A O 1
ATOM 2980 N N . HIS A 1 371 ? -33.461 -5.939 65.925 1.00 63.16 371 HIS A N 1
ATOM 2981 C CA . HIS A 1 371 ? -32.365 -6.472 65.111 1.00 63.16 371 HIS A CA 1
ATOM 2982 C C . HIS A 1 371 ? -32.685 -6.473 63.613 1.00 63.16 371 HIS A C 1
ATOM 2984 O O . HIS A 1 371 ? -31.819 -6.129 62.811 1.00 63.16 371 HIS A O 1
ATOM 2990 N N . CYS A 1 372 ? -33.932 -6.761 63.236 1.00 61.06 372 CYS A N 1
ATOM 2991 C CA . CYS A 1 372 ? -34.417 -6.607 61.863 1.00 61.06 372 CYS A CA 1
ATOM 2992 C C . CYS A 1 372 ? -34.268 -5.157 61.365 1.00 61.06 372 CYS A C 1
ATOM 2994 O O . CYS A 1 372 ? -34.031 -4.942 60.182 1.00 61.06 372 CYS A O 1
ATOM 2996 N N . PHE A 1 373 ? -34.349 -4.175 62.272 1.00 52.84 373 PHE A N 1
ATOM 2997 C CA . PHE A 1 373 ? -34.157 -2.751 61.988 1.00 52.84 373 PHE A CA 1
ATOM 2998 C C . PHE A 1 373 ? -32.671 -2.330 61.987 1.00 52.84 373 PHE A C 1
ATOM 3000 O O . PHE A 1 373 ? -32.193 -1.679 61.059 1.00 52.84 373 PHE A O 1
ATOM 3007 N N . PHE A 1 374 ? -31.898 -2.729 63.001 1.00 44.81 374 PHE A N 1
ATOM 3008 C CA . PHE A 1 374 ? -30.522 -2.259 63.208 1.00 44.81 374 PHE A CA 1
ATOM 3009 C C . PHE A 1 374 ? -29.512 -2.858 62.217 1.00 44.81 374 PHE A C 1
ATOM 3011 O O . PHE A 1 374 ? -28.521 -2.213 61.881 1.00 44.81 374 PHE A O 1
ATOM 3018 N N . VAL A 1 375 ? -29.781 -4.051 61.672 1.00 49.22 375 VAL A N 1
ATOM 3019 C CA . VAL A 1 375 ? -28.944 -4.675 60.625 1.00 49.22 375 VAL A CA 1
ATOM 3020 C C . VAL A 1 375 ? -28.917 -3.846 59.320 1.00 49.22 375 VAL A C 1
ATOM 3022 O O . VAL A 1 375 ? -28.072 -4.088 58.456 1.00 49.22 375 VAL A O 1
ATOM 3025 N N . PHE A 1 376 ? -29.773 -2.824 59.181 1.00 42.81 376 PHE A N 1
ATOM 3026 C CA . PHE A 1 376 ? -29.854 -1.976 57.988 1.00 42.81 376 PHE A CA 1
ATOM 3027 C C . PHE A 1 376 ? -29.275 -0.552 58.153 1.00 42.81 376 PHE A C 1
ATOM 3029 O O . PHE A 1 376 ? -28.863 0.046 57.159 1.00 42.81 376 PHE A O 1
ATOM 3036 N N . LEU A 1 377 ? -29.141 -0.011 59.374 1.00 36.88 377 LEU A N 1
ATOM 3037 C CA . LEU A 1 377 ? -28.703 1.387 59.576 1.00 36.88 377 LEU A CA 1
ATOM 3038 C C . LEU A 1 377 ? -27.222 1.666 59.259 1.00 36.88 377 LEU A C 1
ATOM 3040 O O . LEU A 1 377 ? -26.836 2.827 59.153 1.00 36.88 377 LEU A O 1
ATOM 3044 N N . TYR A 1 378 ? -26.401 0.640 59.019 1.00 41.31 378 TYR A N 1
ATOM 3045 C CA . TYR A 1 378 ? -25.026 0.831 58.537 1.00 41.31 378 TYR A CA 1
ATOM 3046 C C . TYR A 1 378 ? -24.922 1.093 57.019 1.00 41.31 378 TYR A C 1
ATOM 3048 O O . TYR A 1 378 ? -23.829 1.330 56.511 1.00 41.31 378 TYR A O 1
ATOM 3056 N N . THR A 1 379 ? -26.040 1.097 56.282 1.00 39.34 379 THR A N 1
ATOM 3057 C CA . THR A 1 379 ? -26.082 1.427 54.847 1.00 39.34 379 THR A CA 1
ATOM 3058 C C . THR A 1 379 ? -27.223 2.411 54.548 1.00 39.34 379 THR A C 1
ATOM 3060 O O . THR A 1 379 ? -28.316 1.993 54.196 1.00 39.34 379 THR A O 1
ATOM 3063 N N . GLN A 1 380 ? -26.932 3.709 54.729 1.00 40.06 380 GLN A N 1
ATOM 3064 C CA . GLN A 1 380 ? -27.656 4.932 54.311 1.00 40.06 380 GLN A CA 1
ATOM 3065 C C . GLN A 1 380 ? -29.191 5.044 54.515 1.00 40.06 380 GLN A C 1
ATOM 3067 O O . GLN A 1 380 ? -29.990 4.413 53.833 1.00 40.06 380 GLN A O 1
ATOM 3072 N N . ASN A 1 381 ? -29.558 6.004 55.383 1.00 41.19 381 ASN A N 1
ATOM 3073 C CA . ASN A 1 381 ? -30.775 6.838 55.449 1.00 41.19 381 ASN A CA 1
ATOM 3074 C C . ASN A 1 381 ? -32.051 6.353 54.726 1.00 41.19 381 ASN A C 1
ATOM 3076 O O . ASN A 1 381 ? -32.179 6.564 53.520 1.00 41.19 381 ASN A O 1
ATOM 3080 N N . ARG A 1 382 ? -33.076 5.930 55.488 1.00 38.50 382 ARG A N 1
ATOM 3081 C CA . ARG A 1 382 ? -34.442 6.514 55.467 1.00 38.50 382 ARG A CA 1
ATOM 3082 C C . ARG A 1 382 ? -35.425 5.816 56.424 1.00 38.50 382 ARG A C 1
ATOM 3084 O O . ARG A 1 382 ? -35.179 4.734 56.934 1.00 38.50 382 ARG A O 1
ATOM 3091 N N . THR A 1 383 ? -36.509 6.552 56.637 1.00 40.75 383 THR A N 1
ATOM 3092 C CA . THR A 1 383 ? -37.648 6.498 57.564 1.00 40.75 383 THR A CA 1
ATOM 3093 C C . THR A 1 383 ? -38.464 5.204 57.671 1.00 40.75 383 THR A C 1
ATOM 3095 O O . THR A 1 383 ? -38.809 4.581 56.672 1.00 40.75 383 THR A O 1
ATOM 3098 N N . GLU A 1 384 ? -38.852 4.927 58.920 1.00 40.34 384 GLU A N 1
ATOM 3099 C CA . GLU A 1 384 ? -40.073 4.289 59.448 1.00 40.34 384 GLU A CA 1
ATOM 3100 C C . GLU A 1 384 ? -41.089 3.712 58.439 1.00 40.34 384 GLU A C 1
ATOM 3102 O O . GLU A 1 384 ? -42.129 4.306 58.167 1.00 40.34 384 GLU A O 1
ATOM 3107 N N . ALA A 1 385 ? -40.844 2.496 57.942 1.00 36.47 385 ALA A N 1
ATOM 3108 C CA . ALA A 1 385 ? -41.897 1.634 57.399 1.00 36.47 385 ALA A CA 1
ATOM 3109 C C . ALA A 1 385 ? -41.486 0.152 57.471 1.00 36.47 385 ALA A C 1
ATOM 3111 O O . ALA A 1 385 ? -40.818 -0.336 56.568 1.00 36.47 385 ALA A O 1
ATOM 3112 N N . GLY A 1 386 ? -41.924 -0.554 58.524 1.00 49.16 386 GLY A N 1
ATOM 3113 C CA . GLY A 1 386 ? -41.986 -2.025 58.622 1.00 49.16 386 GLY A CA 1
ATOM 3114 C C . GLY A 1 386 ? -40.664 -2.823 58.538 1.00 49.16 386 GLY A C 1
ATOM 3115 O O . GLY A 1 386 ? -39.892 -2.753 57.594 1.00 49.16 386 GLY A O 1
ATOM 3116 N N . LYS A 1 387 ? -40.427 -3.709 59.508 1.00 52.91 387 LYS A N 1
ATOM 3117 C CA . LYS A 1 387 ? -39.136 -4.411 59.695 1.00 52.91 387 LYS A CA 1
ATOM 3118 C C . LYS A 1 387 ? -38.789 -5.499 58.649 1.00 52.91 387 LYS A C 1
ATOM 3120 O O . LYS A 1 387 ? -37.632 -5.885 58.549 1.00 52.91 387 LYS A O 1
ATOM 3125 N N . PHE A 1 388 ? -39.752 -5.983 57.855 1.00 58.81 388 PHE A N 1
ATOM 3126 C CA . PHE A 1 388 ? -39.535 -6.938 56.741 1.00 58.81 388 PHE A CA 1
ATOM 3127 C C . PHE A 1 388 ? -39.696 -6.303 55.347 1.00 58.81 388 PHE A C 1
ATOM 3129 O O . PHE A 1 388 ? -39.226 -6.851 54.344 1.00 58.81 388 PHE A O 1
ATOM 3136 N N . THR A 1 389 ? -40.340 -5.136 55.269 1.00 62.97 389 THR A N 1
ATOM 3137 C CA . THR A 1 389 ? -40.566 -4.406 54.015 1.00 62.97 389 THR A CA 1
ATOM 3138 C C . THR A 1 389 ? -39.264 -3.890 53.414 1.00 62.97 389 THR A C 1
ATOM 3140 O O . THR A 1 389 ? -39.165 -3.777 52.198 1.00 62.97 389 THR A O 1
ATOM 3143 N N . ASP A 1 390 ? -38.228 -3.683 54.225 1.00 66.00 390 ASP A N 1
ATOM 3144 C CA . ASP A 1 390 ? -36.921 -3.216 53.756 1.00 66.00 390 ASP A CA 1
ATOM 3145 C C . ASP A 1 390 ? -36.109 -4.300 53.030 1.00 66.00 390 ASP A C 1
ATOM 3147 O O . ASP A 1 390 ? -35.503 -4.015 51.995 1.00 66.00 390 ASP A O 1
ATOM 3151 N N . LEU A 1 391 ? -36.147 -5.556 53.502 1.00 71.19 391 LEU A N 1
ATOM 3152 C CA . LEU A 1 391 ? -35.545 -6.702 52.798 1.00 71.19 391 LEU A CA 1
ATOM 3153 C C . LEU A 1 391 ? -36.255 -6.971 51.473 1.00 71.19 391 LEU A C 1
ATOM 3155 O O . LEU A 1 391 ? -35.607 -7.200 50.453 1.00 71.19 391 LEU A O 1
ATOM 3159 N N . THR A 1 392 ? -37.584 -6.884 51.489 1.00 72.12 392 THR A N 1
ATOM 3160 C CA . THR A 1 392 ? -38.422 -7.075 50.301 1.00 72.12 392 THR A CA 1
ATOM 3161 C C . THR A 1 392 ? -38.169 -5.961 49.279 1.00 72.12 392 THR A C 1
ATOM 3163 O O . THR A 1 392 ? -37.941 -6.245 48.109 1.00 72.12 392 THR A O 1
ATOM 3166 N N . ARG A 1 393 ? -38.045 -4.703 49.723 1.00 76.44 393 ARG A N 1
ATOM 3167 C CA . ARG A 1 393 ? -37.704 -3.555 48.864 1.00 76.44 393 ARG A CA 1
ATOM 3168 C C . ARG A 1 393 ? -36.267 -3.607 48.334 1.00 76.44 393 ARG A C 1
ATOM 3170 O O . ARG A 1 393 ? -35.991 -3.137 47.232 1.00 76.44 393 ARG A O 1
ATOM 3177 N N . ALA A 1 394 ? -35.313 -4.118 49.115 1.00 75.19 394 ALA A N 1
ATOM 3178 C CA . ALA A 1 394 ? -33.946 -4.352 48.643 1.00 75.19 394 ALA A CA 1
ATOM 3179 C C . ALA A 1 394 ? -33.915 -5.444 47.562 1.00 75.19 394 ALA A C 1
ATOM 3181 O O . ALA A 1 394 ? -33.292 -5.253 46.522 1.00 75.19 394 ALA A O 1
ATOM 3182 N N . TYR A 1 395 ? -34.655 -6.536 47.767 1.00 81.12 395 TYR A N 1
ATOM 3183 C CA . TYR A 1 395 ? -34.841 -7.582 46.766 1.00 81.12 395 TYR A CA 1
ATOM 3184 C C . TYR A 1 395 ? -35.504 -7.055 45.483 1.00 81.12 395 TYR A C 1
ATOM 3186 O O . TYR A 1 395 ? -34.977 -7.282 44.400 1.00 81.12 395 TYR A O 1
ATOM 3194 N N . GLU A 1 396 ? -36.612 -6.317 45.583 1.00 78.94 396 GLU A N 1
ATOM 3195 C CA . GLU A 1 396 ? -37.327 -5.760 44.424 1.00 78.94 396 GLU A CA 1
ATOM 3196 C C . GLU A 1 396 ? -36.435 -4.832 43.591 1.00 78.94 396 GLU A C 1
ATOM 3198 O O . GLU A 1 396 ? -36.426 -4.922 42.365 1.00 78.94 396 GLU A O 1
ATOM 3203 N N . ARG A 1 397 ? -35.616 -3.997 44.245 1.00 80.38 397 ARG A N 1
ATOM 3204 C CA . ARG A 1 397 ? -34.611 -3.164 43.565 1.00 80.38 397 ARG A CA 1
ATOM 3205 C C . ARG A 1 397 ? -33.531 -3.989 42.863 1.00 80.38 397 ARG A C 1
ATOM 3207 O O . ARG A 1 397 ? -33.127 -3.647 41.760 1.00 80.38 397 ARG A O 1
ATOM 3214 N N . LEU A 1 398 ? -33.065 -5.082 43.461 1.00 80.19 398 LEU A N 1
ATOM 3215 C CA . LEU A 1 398 ? -32.093 -5.967 42.809 1.00 80.19 398 LEU A CA 1
ATOM 3216 C C . LEU A 1 398 ? -32.722 -6.780 41.671 1.00 80.19 398 LEU A C 1
ATOM 3218 O O . LEU A 1 398 ? -32.056 -7.064 40.678 1.00 80.19 398 LEU A O 1
ATOM 3222 N N . ARG A 1 399 ? -34.015 -7.105 41.770 1.00 77.19 399 ARG A N 1
ATOM 3223 C CA . ARG A 1 399 ? -34.785 -7.808 40.736 1.00 77.19 399 ARG A CA 1
ATOM 3224 C C . ARG A 1 399 ? -34.948 -6.971 39.470 1.00 77.19 399 ARG A C 1
ATOM 3226 O O . ARG A 1 399 ? -34.895 -7.532 38.381 1.00 77.19 399 ARG A O 1
ATOM 3233 N N . THR A 1 400 ? -35.110 -5.653 39.593 1.00 75.38 400 THR A N 1
ATOM 3234 C CA . THR A 1 400 ? -35.159 -4.759 38.423 1.00 75.38 400 THR A CA 1
ATOM 3235 C C . THR A 1 400 ? -33.797 -4.619 37.745 1.00 75.38 400 THR A C 1
ATOM 3237 O O . THR A 1 400 ? -33.737 -4.477 36.528 1.00 75.38 400 THR A O 1
ATOM 3240 N N . LEU A 1 401 ? -32.705 -4.708 38.511 1.00 71.88 401 LEU A N 1
ATOM 3241 C CA . LEU A 1 401 ? -31.333 -4.639 37.998 1.00 71.88 401 LEU A CA 1
ATOM 3242 C C . LEU A 1 401 ? -30.825 -5.980 37.438 1.00 71.88 401 LEU A C 1
ATOM 3244 O O . LEU A 1 401 ? -29.949 -5.990 36.576 1.00 71.88 401 LEU A O 1
ATOM 3248 N N . SER A 1 402 ? -31.357 -7.112 37.910 1.00 71.81 402 SER A N 1
ATOM 3249 C CA . SER A 1 402 ? -30.965 -8.461 37.483 1.00 71.81 402 SER A CA 1
ATOM 3250 C C . SER A 1 402 ? -32.178 -9.412 37.421 1.00 71.81 402 SER A C 1
ATOM 3252 O O . SER A 1 402 ? -32.403 -10.211 38.335 1.00 71.81 402 SER A O 1
ATOM 3254 N N . PRO A 1 403 ? -32.980 -9.352 36.339 1.00 68.38 403 PRO A N 1
ATOM 3255 C CA . PRO A 1 403 ? -34.249 -10.082 36.251 1.00 68.38 403 PRO A CA 1
ATOM 3256 C C . PRO A 1 403 ? -34.095 -11.608 36.146 1.00 68.38 403 PRO A C 1
ATOM 3258 O O . PRO A 1 403 ? -34.978 -12.332 36.598 1.00 68.38 403 PRO A O 1
ATOM 3261 N N . ASN A 1 404 ? -32.968 -12.097 35.614 1.00 66.88 404 ASN A N 1
ATOM 3262 C CA . ASN A 1 404 ? -32.737 -13.522 35.324 1.00 66.88 404 ASN A CA 1
ATOM 3263 C C . ASN A 1 404 ? -31.793 -14.217 36.325 1.00 66.88 404 ASN A C 1
ATOM 3265 O O . ASN A 1 404 ? -31.261 -15.288 36.036 1.00 66.88 404 ASN A O 1
ATOM 3269 N N . SER A 1 405 ? -31.523 -13.610 37.484 1.00 73.44 405 SER A N 1
ATOM 3270 C CA . SER A 1 405 ? -30.634 -14.215 38.480 1.00 73.44 405 SER A CA 1
ATOM 3271 C C . SER A 1 405 ? -31.348 -15.315 39.270 1.00 73.44 405 SER A C 1
ATOM 3273 O O . SER A 1 405 ? -32.197 -15.045 40.123 1.00 73.44 405 SER A O 1
ATOM 3275 N N . THR A 1 406 ? -30.925 -16.562 39.054 1.00 76.94 406 THR A N 1
ATOM 3276 C CA . THR A 1 406 ? -31.361 -17.735 39.833 1.00 76.94 406 THR A CA 1
ATOM 3277 C C . THR A 1 406 ? -31.018 -17.607 41.317 1.00 76.94 406 THR A C 1
ATOM 3279 O O . THR A 1 406 ? -31.674 -18.189 42.182 1.00 76.94 406 THR A O 1
ATOM 3282 N N . GLU A 1 407 ? -29.982 -16.835 41.642 1.00 76.50 407 GLU A N 1
ATOM 3283 C CA . GLU A 1 407 ? -29.593 -16.577 43.022 1.00 76.50 407 GLU A CA 1
ATOM 3284 C C . GLU A 1 407 ? -30.590 -15.668 43.737 1.00 76.50 407 GLU A C 1
ATOM 3286 O O . GLU A 1 407 ? -30.920 -15.918 44.898 1.00 76.50 407 GLU A O 1
ATOM 3291 N N . LEU A 1 408 ? -31.117 -14.657 43.039 1.00 79.12 408 LEU A N 1
ATOM 3292 C CA . LEU A 1 408 ? -32.177 -13.798 43.564 1.00 79.12 408 LEU A CA 1
ATOM 3293 C C . LEU A 1 408 ? -33.462 -14.598 43.819 1.00 79.12 408 LEU A C 1
ATOM 3295 O O . LEU A 1 408 ? -34.103 -14.383 44.846 1.00 79.12 408 LEU A O 1
ATOM 3299 N N . ASP A 1 409 ? -33.800 -15.580 42.976 1.00 82.25 409 ASP A N 1
ATOM 3300 C CA . ASP A 1 409 ? -34.947 -16.472 43.220 1.00 82.25 409 ASP A CA 1
ATOM 3301 C C . ASP A 1 409 ? -34.793 -17.291 44.516 1.00 82.25 409 ASP A C 1
ATOM 3303 O O . ASP A 1 409 ? -35.761 -17.506 45.254 1.00 82.25 409 ASP A O 1
ATOM 3307 N N . ASN A 1 410 ? -33.575 -17.755 44.815 1.00 83.75 410 ASN A N 1
ATOM 3308 C CA . ASN A 1 410 ? -33.275 -18.484 46.052 1.00 83.75 410 ASN A CA 1
ATOM 3309 C C . ASN A 1 410 ? -33.335 -17.567 47.282 1.00 83.75 410 ASN A C 1
ATOM 3311 O O . ASN A 1 410 ? -33.869 -17.956 48.327 1.00 83.75 410 ASN A O 1
ATOM 3315 N N . VAL A 1 411 ? -32.827 -16.338 47.158 1.00 82.81 411 VAL A N 1
ATOM 3316 C CA . VAL A 1 411 ? -32.931 -15.318 48.210 1.00 82.81 411 VAL A CA 1
ATOM 3317 C C . VAL A 1 411 ? -34.390 -14.982 48.490 1.00 82.81 411 VAL A C 1
ATOM 3319 O O . VAL A 1 411 ? -34.787 -14.953 49.652 1.00 82.81 411 VAL A O 1
ATOM 3322 N N . MET A 1 412 ? -35.216 -14.823 47.455 1.00 82.81 412 MET A N 1
ATOM 3323 C CA . MET A 1 412 ? -36.640 -14.548 47.626 1.00 82.81 412 MET A CA 1
ATOM 3324 C C . MET A 1 412 ? -37.349 -15.674 48.376 1.00 82.81 412 MET A C 1
ATOM 3326 O O . MET A 1 412 ? -38.006 -15.431 49.387 1.00 82.81 412 MET A O 1
ATOM 3330 N N . ARG A 1 413 ? -37.150 -16.930 47.957 1.00 83.94 413 ARG A N 1
ATOM 3331 C CA . ARG A 1 413 ? -37.681 -18.095 48.685 1.00 83.94 413 ARG A CA 1
ATOM 3332 C C . ARG A 1 413 ? -37.266 -18.093 50.157 1.00 83.94 413 ARG A C 1
ATOM 3334 O O . ARG A 1 413 ? -38.090 -18.376 51.026 1.00 83.94 413 ARG A O 1
ATOM 3341 N N . SER A 1 414 ? -36.024 -17.712 50.440 1.00 83.88 414 SER A N 1
ATOM 3342 C CA . SER A 1 414 ? -35.503 -17.624 51.805 1.00 83.88 414 SER A CA 1
ATOM 3343 C C . SER A 1 414 ? -36.161 -16.494 52.609 1.00 83.88 414 SER A C 1
ATOM 3345 O O . SER A 1 414 ? -36.540 -16.715 53.757 1.00 83.88 414 SER A O 1
ATOM 3347 N N . ILE A 1 415 ? -36.383 -15.319 52.006 1.00 80.69 415 ILE A N 1
ATOM 3348 C CA . ILE A 1 415 ? -37.110 -14.191 52.617 1.00 80.69 415 ILE A CA 1
ATOM 3349 C C . ILE A 1 415 ? -38.578 -14.566 52.894 1.00 80.69 415 ILE A C 1
ATOM 3351 O O . ILE A 1 415 ? -39.088 -14.282 53.979 1.00 80.69 415 ILE A O 1
ATOM 3355 N N . ALA A 1 416 ? -39.257 -15.256 51.970 1.00 78.44 416 ALA A N 1
ATOM 3356 C CA . ALA A 1 416 ? -40.623 -15.748 52.188 1.00 78.44 416 ALA A CA 1
ATOM 3357 C C . ALA A 1 416 ? -40.702 -16.769 53.333 1.00 78.44 416 ALA A C 1
ATOM 3359 O O . ALA A 1 416 ? -41.617 -16.702 54.161 1.00 78.44 416 ALA A O 1
ATOM 3360 N N . LEU A 1 417 ? -39.742 -17.699 53.404 1.00 83.81 417 LEU A N 1
ATOM 3361 C CA . LEU A 1 417 ? -39.657 -18.680 54.488 1.00 83.81 417 LEU A CA 1
ATOM 3362 C C . LEU A 1 417 ? -39.410 -18.001 55.842 1.00 83.81 417 LEU A C 1
ATOM 3364 O O . LEU A 1 417 ? -40.026 -18.358 56.842 1.00 83.81 417 LEU A O 1
ATOM 3368 N N . LEU A 1 418 ? -38.539 -16.992 55.870 1.00 81.00 418 LEU A N 1
ATOM 3369 C CA . LEU A 1 418 ? -38.307 -16.130 57.030 1.00 81.00 418 LEU A CA 1
ATOM 3370 C C . LEU A 1 418 ? -39.594 -15.456 57.505 1.00 81.00 418 LEU A C 1
ATOM 3372 O O . LEU A 1 418 ? -39.921 -15.517 58.689 1.00 81.00 418 LEU A O 1
ATOM 3376 N N . HIS A 1 419 ? -40.335 -14.850 56.577 1.00 76.00 419 HIS A N 1
ATOM 3377 C CA . HIS A 1 419 ? -41.575 -14.147 56.881 1.00 76.00 419 HIS A CA 1
ATOM 3378 C C . HIS A 1 419 ? -42.635 -15.105 57.444 1.00 76.00 419 HIS A C 1
ATOM 3380 O O . HIS A 1 419 ? -43.230 -14.835 58.485 1.00 76.00 419 HIS A O 1
ATOM 3386 N N . THR A 1 420 ? -42.826 -16.266 56.811 1.00 80.12 420 THR A N 1
ATOM 3387 C CA . THR A 1 420 ? -43.774 -17.292 57.282 1.00 80.12 420 THR A CA 1
ATOM 3388 C C . THR A 1 420 ? -43.372 -17.889 58.630 1.00 80.12 420 THR A C 1
ATOM 3390 O O . THR A 1 420 ? -44.223 -17.997 59.514 1.00 80.12 420 THR A O 1
ATOM 3393 N N . ARG A 1 421 ? -42.087 -18.218 58.839 1.00 80.31 421 ARG A N 1
ATOM 3394 C CA . ARG A 1 421 ? -41.580 -18.700 60.138 1.00 80.31 421 ARG A CA 1
ATOM 3395 C C . ARG A 1 421 ? -41.792 -17.672 61.245 1.00 80.31 421 ARG A C 1
ATOM 3397 O O . ARG A 1 421 ? -42.231 -18.044 62.328 1.00 80.31 421 ARG A O 1
ATOM 3404 N N . TRP A 1 422 ? -41.530 -16.394 60.977 1.00 78.19 422 TRP A N 1
ATOM 3405 C CA . TRP A 1 422 ? -41.752 -15.322 61.946 1.00 78.19 422 TRP A CA 1
ATOM 3406 C C . TRP A 1 422 ? -43.231 -15.147 62.306 1.00 78.19 422 TRP A C 1
ATOM 3408 O O . TRP A 1 422 ? -43.561 -15.078 63.488 1.00 78.19 422 TRP A O 1
ATOM 3418 N N . HIS A 1 423 ? -44.132 -15.130 61.317 1.00 74.19 423 HIS A N 1
ATOM 3419 C CA . HIS A 1 423 ? -45.577 -15.050 61.576 1.00 74.19 423 HIS A CA 1
ATOM 3420 C C . HIS A 1 423 ? -46.080 -16.233 62.400 1.00 74.19 423 HIS A C 1
ATOM 3422 O O . HIS A 1 423 ? -46.834 -16.036 63.351 1.00 74.19 423 HIS A O 1
ATOM 3428 N N . LYS A 1 424 ? -45.609 -17.446 62.088 1.00 77.56 424 LYS A N 1
ATOM 3429 C CA . LYS A 1 424 ? -45.939 -18.658 62.844 1.00 77.56 424 LYS A CA 1
ATOM 3430 C C . LYS A 1 424 ? -45.441 -18.579 64.288 1.00 77.56 424 LYS A C 1
ATOM 3432 O O . LYS A 1 424 ? -46.222 -18.804 65.202 1.00 77.56 424 LYS A O 1
ATOM 3437 N N . LEU A 1 425 ? -44.181 -18.193 64.500 1.00 71.50 425 LEU A N 1
ATOM 3438 C CA . LEU A 1 425 ? -43.606 -17.968 65.832 1.00 71.50 425 LEU A CA 1
ATOM 3439 C C . LEU A 1 425 ? -44.398 -16.940 66.634 1.00 71.50 425 LEU A C 1
ATOM 3441 O O . LEU A 1 425 ? -44.715 -17.172 67.795 1.00 71.50 425 LEU A O 1
ATOM 3445 N N . ARG A 1 426 ? -44.734 -15.810 66.009 1.00 68.25 426 ARG A N 1
ATOM 3446 C CA . ARG A 1 426 ? -45.500 -14.740 66.644 1.00 68.25 426 ARG A CA 1
ATOM 3447 C C . ARG A 1 426 ? -46.891 -15.223 67.056 1.00 68.25 426 ARG A C 1
ATOM 3449 O O . ARG A 1 426 ? -47.282 -14.963 68.186 1.00 68.25 426 ARG A O 1
ATOM 3456 N N . GLY A 1 427 ? -47.607 -15.917 66.171 1.00 68.44 427 GLY A N 1
ATOM 3457 C CA . GLY A 1 427 ? -48.958 -16.423 66.432 1.00 68.44 427 GLY A CA 1
ATOM 3458 C C . GLY A 1 427 ? -48.995 -17.584 67.430 1.00 68.44 427 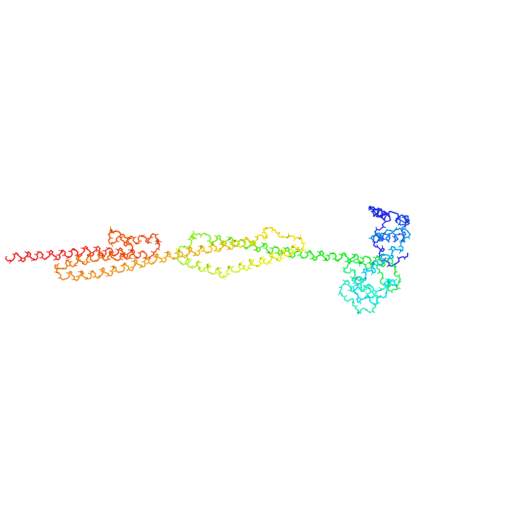GLY A C 1
ATOM 3459 O O . GLY A 1 427 ? -49.692 -17.506 68.436 1.00 68.44 427 GLY A O 1
ATOM 3460 N N . GLU A 1 428 ? -48.208 -18.637 67.196 1.00 62.88 428 GLU A N 1
ATOM 3461 C CA . GLU A 1 428 ? -48.216 -19.843 68.033 1.00 62.88 428 GLU A CA 1
ATOM 3462 C C . GLU A 1 428 ? -47.659 -19.602 69.438 1.00 62.88 428 GLU A C 1
ATOM 3464 O O . GLU A 1 428 ? -48.146 -20.198 70.396 1.00 62.88 428 GLU A O 1
ATOM 3469 N N . ALA A 1 429 ? -46.638 -18.751 69.589 1.00 59.06 429 ALA A N 1
ATOM 3470 C CA . ALA A 1 429 ? -46.084 -18.454 70.907 1.00 59.06 429 ALA A CA 1
ATOM 3471 C C . ALA A 1 429 ? -47.042 -17.599 71.746 1.00 59.06 429 ALA A C 1
ATOM 3473 O O . ALA A 1 429 ? -47.164 -17.844 72.941 1.00 59.06 429 ALA A O 1
ATOM 3474 N N . LEU A 1 430 ? -47.755 -16.641 71.132 1.00 58.31 430 LEU A N 1
ATOM 3475 C CA . LEU A 1 430 ? -48.802 -15.868 71.811 1.00 58.31 430 LEU A CA 1
ATOM 3476 C C . LEU A 1 430 ? -49.931 -16.783 72.290 1.00 58.31 430 LEU A C 1
ATOM 3478 O O . LEU A 1 430 ? -50.264 -16.760 73.470 1.00 58.31 430 LEU A O 1
ATOM 3482 N N . GLN A 1 431 ? -50.429 -17.656 71.415 1.00 63.19 431 GLN A N 1
ATOM 3483 C CA . GLN A 1 431 ? -51.519 -18.568 71.751 1.00 63.19 431 GLN A CA 1
ATOM 3484 C C . GLN A 1 431 ? -51.123 -19.581 72.843 1.00 63.19 431 GLN A C 1
ATOM 3486 O O . GLN A 1 431 ? -51.840 -19.740 73.826 1.00 63.19 431 GLN A O 1
ATOM 3491 N N . ARG A 1 432 ? -49.937 -20.203 72.749 1.00 60.91 432 ARG A N 1
ATOM 3492 C CA . ARG A 1 432 ? -49.449 -21.158 73.768 1.00 60.91 432 ARG A CA 1
ATOM 3493 C C . ARG A 1 432 ? -49.153 -20.500 75.121 1.00 60.91 432 ARG A C 1
ATOM 3495 O O . ARG A 1 432 ? -49.324 -21.138 76.159 1.00 60.91 432 ARG A O 1
ATOM 3502 N N . LEU A 1 433 ? -48.700 -19.244 75.136 1.00 56.75 433 LEU A N 1
ATOM 3503 C CA . LEU A 1 433 ? -48.465 -18.488 76.373 1.00 56.75 433 LEU A CA 1
ATOM 3504 C C . LEU A 1 433 ? -49.779 -18.002 77.010 1.00 56.75 433 LEU A C 1
ATOM 3506 O O . LEU A 1 433 ? -49.897 -18.010 78.235 1.00 56.75 433 LEU A O 1
ATOM 3510 N N . GLU A 1 434 ? -50.773 -17.623 76.204 1.00 55.06 434 GLU A N 1
ATOM 3511 C CA . GLU A 1 434 ? -52.124 -17.279 76.668 1.00 55.06 434 GLU A CA 1
ATOM 3512 C C . GLU A 1 434 ? -52.861 -18.501 77.235 1.00 55.06 434 GLU A C 1
ATOM 3514 O O . GLU A 1 434 ? -53.418 -18.423 78.331 1.00 55.06 434 GLU A O 1
ATOM 3519 N N . GLU A 1 435 ? -52.787 -19.654 76.566 1.00 59.75 435 GLU A N 1
ATOM 3520 C CA . GLU A 1 435 ? -53.340 -20.926 77.051 1.00 59.75 435 GLU A CA 1
ATOM 3521 C C . GLU A 1 435 ? -52.682 -21.364 78.374 1.00 59.75 435 GLU A C 1
ATOM 3523 O O . GLU A 1 435 ? -53.380 -21.719 79.327 1.00 59.75 435 GLU A O 1
ATOM 3528 N N . ALA A 1 436 ? -51.353 -21.252 78.497 1.00 54.94 436 ALA A N 1
ATOM 3529 C CA . ALA A 1 436 ? -50.633 -21.562 79.736 1.00 54.94 436 ALA A CA 1
ATOM 3530 C C . ALA A 1 436 ? -51.015 -20.640 80.915 1.00 54.94 436 ALA A C 1
ATOM 3532 O O . ALA A 1 436 ? -51.047 -21.089 82.065 1.00 54.94 436 ALA A O 1
ATOM 3533 N N . ASN A 1 437 ? -51.335 -19.370 80.642 1.00 53.12 437 ASN A N 1
ATOM 3534 C CA . ASN A 1 437 ? -51.832 -18.423 81.645 1.00 53.12 437 ASN A CA 1
ATOM 3535 C C . ASN A 1 437 ? -53.299 -18.679 82.019 1.00 53.12 437 ASN A C 1
ATOM 3537 O O . ASN A 1 437 ? -53.650 -18.617 83.199 1.00 53.12 437 ASN A O 1
ATOM 3541 N N . SER A 1 438 ? -54.147 -19.012 81.043 1.00 53.94 438 SER A N 1
ATOM 3542 C CA . SER A 1 438 ? -55.567 -19.310 81.263 1.00 53.94 438 SER A CA 1
ATOM 3543 C C . SER A 1 438 ? -55.753 -20.582 82.101 1.00 53.94 438 SER A C 1
ATOM 3545 O O . SER A 1 438 ? -56.514 -20.578 83.070 1.00 53.94 438 SER A O 1
ATOM 3547 N N . CYS A 1 439 ? -54.948 -21.625 81.846 1.00 53.03 439 CYS A N 1
ATOM 3548 C CA . CYS A 1 439 ? -54.910 -22.833 82.676 1.00 53.03 439 CYS A CA 1
ATOM 3549 C C . CYS A 1 439 ? -54.494 -22.565 84.135 1.00 53.03 439 CYS A C 1
ATOM 3551 O O . CYS A 1 439 ? -54.895 -23.313 85.023 1.00 53.03 439 CYS A O 1
ATOM 3553 N N . ARG A 1 440 ? -53.706 -21.516 84.418 1.00 50.25 440 ARG A N 1
ATOM 3554 C CA . ARG A 1 440 ? -53.359 -21.118 85.795 1.00 50.25 440 ARG A CA 1
ATOM 3555 C C . ARG A 1 440 ? -54.447 -20.290 86.463 1.00 50.25 440 ARG A C 1
ATOM 3557 O O . ARG A 1 440 ? -54.674 -20.491 87.648 1.00 50.25 440 ARG A O 1
ATOM 3564 N N . LEU A 1 441 ? -55.127 -19.404 85.737 1.00 50.16 441 LEU A N 1
ATOM 3565 C CA . LEU A 1 441 ? -56.279 -18.671 86.273 1.00 50.16 441 LEU A CA 1
ATOM 3566 C C . LEU A 1 441 ? -57.410 -19.632 86.646 1.00 50.16 441 LEU A C 1
ATOM 3568 O O . LEU A 1 441 ? -57.985 -19.494 87.721 1.00 50.16 441 LEU A O 1
ATOM 3572 N N . SER A 1 442 ? -57.663 -20.664 85.834 1.00 50.31 442 SER A N 1
ATOM 3573 C CA . SER A 1 442 ? -58.625 -21.713 86.183 1.00 50.31 442 SER A CA 1
ATOM 3574 C C . SER A 1 442 ? -58.175 -22.558 87.381 1.00 50.31 442 SER A C 1
ATOM 3576 O O . SER A 1 442 ? -59.003 -22.880 88.226 1.00 50.31 442 SER A O 1
ATOM 3578 N N . PHE A 1 443 ? -56.879 -22.881 87.498 1.00 49.75 443 PHE A N 1
ATOM 3579 C CA . PHE A 1 443 ? -56.343 -23.664 88.624 1.00 49.75 443 PHE A CA 1
ATOM 3580 C C . PHE A 1 443 ? -56.300 -22.856 89.934 1.00 49.75 443 PHE A C 1
ATOM 3582 O O . PHE A 1 443 ? -56.622 -23.378 90.996 1.00 49.75 443 PHE A O 1
ATOM 3589 N N . ALA A 1 444 ? -55.970 -21.562 89.868 1.00 48.94 444 ALA A N 1
ATOM 3590 C CA . ALA A 1 444 ? -55.989 -20.643 91.006 1.00 48.94 444 ALA A CA 1
ATOM 3591 C C . ALA A 1 444 ? -57.421 -20.332 91.477 1.00 48.94 444 ALA A C 1
ATOM 3593 O O . ALA A 1 444 ? -57.662 -20.273 92.679 1.00 48.94 444 ALA A O 1
ATOM 3594 N N . LEU A 1 445 ? -58.386 -20.211 90.555 1.00 49.84 445 LEU A N 1
ATOM 3595 C CA . LEU A 1 445 ? -59.814 -20.080 90.883 1.00 49.84 445 LEU A CA 1
ATOM 3596 C C . LEU A 1 445 ? -60.436 -21.389 91.399 1.00 49.84 445 LEU A C 1
ATOM 3598 O O . LEU A 1 445 ? -61.405 -21.342 92.152 1.00 49.84 445 LEU A O 1
ATOM 3602 N N . GLN A 1 446 ? -59.905 -22.554 91.011 1.00 49.72 446 GLN A N 1
ATOM 3603 C CA . GLN A 1 446 ? -60.294 -23.842 91.599 1.00 49.72 446 GLN A CA 1
ATOM 3604 C C . GLN A 1 446 ? -59.729 -24.024 93.012 1.00 49.72 446 GLN A C 1
ATOM 3606 O O . GLN A 1 446 ? -60.437 -24.533 93.874 1.00 49.72 446 GLN A O 1
ATOM 3611 N N . LEU A 1 447 ? -58.500 -23.568 93.273 1.00 49.66 447 LEU A N 1
ATOM 3612 C CA . LEU A 1 447 ? -57.913 -23.569 94.617 1.00 49.66 447 LEU A CA 1
ATOM 3613 C C . LEU A 1 447 ? -58.616 -22.571 95.553 1.00 49.66 447 LEU A C 1
ATOM 3615 O O . LEU A 1 447 ? -58.905 -22.930 96.683 1.00 49.66 447 LEU A O 1
ATOM 3619 N N . SER A 1 448 ? -59.007 -21.380 95.078 1.00 46.44 448 SER A N 1
ATOM 3620 C CA . SER A 1 448 ? -59.750 -20.406 95.904 1.00 46.44 448 SER A CA 1
ATOM 3621 C C . SER A 1 448 ? -61.234 -20.748 96.122 1.00 46.44 448 SER A C 1
ATOM 3623 O O . SER A 1 448 ? -61.938 -19.986 96.780 1.00 46.44 448 SER A O 1
ATOM 3625 N N . ARG A 1 449 ? -61.750 -21.819 95.507 1.00 48.31 449 ARG A N 1
ATOM 3626 C CA . ARG A 1 449 ? -63.114 -22.335 95.729 1.00 48.31 449 ARG A CA 1
ATOM 3627 C C . ARG A 1 449 ? -63.158 -23.518 96.699 1.00 48.31 449 ARG A C 1
ATOM 3629 O O . ARG A 1 449 ? -64.255 -23.948 97.036 1.00 48.31 449 ARG A O 1
ATOM 3636 N N . ASN A 1 450 ? -61.998 -24.036 97.107 1.00 47.00 450 ASN A N 1
ATOM 3637 C CA . ASN A 1 450 ? -61.860 -25.174 98.016 1.00 47.00 450 ASN A CA 1
ATOM 3638 C C . ASN A 1 450 ? -61.347 -24.786 99.417 1.00 47.00 450 ASN A C 1
ATOM 3640 O O . ASN A 1 450 ? -61.078 -25.693 100.202 1.00 47.00 450 ASN A O 1
ATOM 3644 N N . ASP A 1 451 ? -61.258 -23.487 99.725 1.00 38.19 451 ASP A N 1
ATOM 3645 C CA . ASP A 1 451 ? -61.039 -22.958 101.081 1.00 38.19 451 ASP A CA 1
ATOM 3646 C C . ASP A 1 451 ? -62.316 -22.304 101.626 1.00 38.19 451 ASP A C 1
ATOM 3648 O O . ASP A 1 451 ? -62.931 -21.496 100.883 1.00 38.19 451 ASP A O 1
#